Protein AF-0000000066044850 (afdb_homodimer)

Structure (mmCIF, N/CA/C/O backbone):
data_AF-0000000066044850-model_v1
#
loop_
_entity.id
_entity.type
_entity.pdbx_description
1 polymer 'Nucleoside triphosphate pyrophosphatase'
#
loop_
_atom_site.group_PDB
_atom_site.id
_atom_site.type_symbol
_atom_site.label_atom_id
_atom_site.label_alt_id
_atom_site.label_comp_id
_atom_site.label_asym_id
_atom_site.label_entity_id
_atom_site.label_seq_id
_atom_site.pdbx_PDB_ins_code
_atom_site.Cartn_x
_atom_site.Cartn_y
_atom_site.Cartn_z
_atom_site.occupancy
_atom_site.B_iso_or_equiv
_atom_site.auth_seq_id
_atom_site.auth_comp_id
_atom_site.auth_asym_id
_atom_site.auth_atom_id
_atom_site.pdbx_PDB_model_num
ATOM 1 N N . MET A 1 1 ? -16.734 19.969 0.123 1 90.81 1 MET A N 1
ATOM 2 C CA . MET A 1 1 ? -15.711 20.578 0.986 1 90.81 1 MET A CA 1
ATOM 3 C C . MET A 1 1 ? -14.336 20.531 0.325 1 90.81 1 MET A C 1
ATOM 5 O O . MET A 1 1 ? -13.961 19.5 -0.255 1 90.81 1 MET A O 1
ATOM 9 N N . ARG A 1 2 ? -13.617 21.656 0.445 1 95.06 2 ARG A N 1
ATOM 10 C CA . ARG A 1 2 ? -12.312 21.719 -0.207 1 95.06 2 ARG A CA 1
ATOM 11 C C . ARG A 1 2 ? -11.195 21.375 0.772 1 95.06 2 ARG A C 1
ATOM 13 O O . ARG A 1 2 ? -11.234 21.781 1.934 1 95.06 2 ARG A O 1
ATOM 20 N N . LEU A 1 3 ? -10.273 20.641 0.261 1 97.69 3 LEU A N 1
ATOM 21 C CA . LEU A 1 3 ? -9.039 20.375 0.99 1 97.69 3 LEU A CA 1
ATOM 22 C C . LEU A 1 3 ? -7.863 21.109 0.348 1 97.69 3 LEU A C 1
ATOM 24 O O . LEU A 1 3 ? -7.613 20.953 -0.851 1 97.69 3 LEU A O 1
ATOM 28 N N . TYR A 1 4 ? -7.246 21.984 1.116 1 97.25 4 TYR A N 1
ATOM 29 C CA . TYR A 1 4 ? -6.016 22.641 0.696 1 97.25 4 TYR A CA 1
ATOM 30 C C . TYR A 1 4 ? -4.789 21.875 1.174 1 97.25 4 TYR A C 1
ATOM 32 O O . TYR A 1 4 ? -4.605 21.672 2.377 1 97.25 4 TYR A O 1
ATOM 40 N N . LEU A 1 5 ? -3.986 21.391 0.281 1 97.75 5 LEU A N 1
ATOM 41 C CA . LEU A 1 5 ? -2.785 20.625 0.577 1 97.75 5 LEU A CA 1
ATOM 42 C C . LEU A 1 5 ? -1.557 21.531 0.625 1 97.75 5 LEU A C 1
ATOM 44 O O . LEU A 1 5 ? -1.085 22 -0.412 1 97.75 5 LEU A O 1
ATOM 48 N N . ALA A 1 6 ? -1.061 21.734 1.809 1 96.5 6 ALA A N 1
ATOM 49 C CA . ALA A 1 6 ? 0.135 22.562 2.006 1 96.5 6 ALA A CA 1
ATOM 50 C C . ALA A 1 6 ? 1.401 21.75 1.749 1 96.5 6 ALA A C 1
ATOM 52 O O . ALA A 1 6 ? 2.248 21.609 2.635 1 96.5 6 ALA A O 1
ATOM 53 N N . SER A 1 7 ? 1.557 21.141 0.636 1 91.69 7 SER A N 1
ATOM 54 C CA . SER A 1 7 ? 2.646 20.266 0.236 1 91.69 7 SER A CA 1
ATOM 55 C C . SER A 1 7 ? 2.822 20.25 -1.278 1 91.69 7 SER A C 1
ATOM 57 O O . SER A 1 7 ? 1.852 20.406 -2.023 1 91.69 7 SER A O 1
ATOM 59 N N . THR A 1 8 ? 4.027 20.109 -1.666 1 87.06 8 THR A N 1
ATOM 60 C CA . THR A 1 8 ? 4.293 19.906 -3.086 1 87.06 8 THR A CA 1
ATOM 61 C C . THR A 1 8 ? 4.711 18.453 -3.355 1 87.06 8 THR A C 1
ATOM 63 O O . THR A 1 8 ? 5.188 18.141 -4.445 1 87.06 8 THR A O 1
ATOM 66 N N . SER A 1 9 ? 4.602 17.609 -2.346 1 90.19 9 SER A N 1
ATOM 67 C CA . SER A 1 9 ? 4.977 16.203 -2.49 1 90.19 9 SER A CA 1
ATOM 68 C C . SER A 1 9 ? 4.086 15.492 -3.508 1 90.19 9 SER A C 1
ATOM 70 O O . SER A 1 9 ? 2.869 15.414 -3.326 1 90.19 9 SER A O 1
ATOM 72 N N . PRO A 1 10 ? 4.691 14.969 -4.551 1 92.62 10 PRO A N 1
ATOM 73 C CA . PRO A 1 10 ? 3.887 14.219 -5.516 1 92.62 10 PRO A CA 1
ATOM 74 C C . PRO A 1 10 ? 3.236 12.977 -4.906 1 92.62 10 PRO A C 1
ATOM 76 O O . PRO A 1 10 ? 2.105 12.633 -5.258 1 92.62 10 PRO A O 1
ATOM 79 N N . ALA A 1 11 ? 3.904 12.336 -4.008 1 92.94 11 ALA A N 1
ATOM 80 C CA . ALA A 1 11 ? 3.379 11.133 -3.363 1 92.94 11 ALA A CA 1
ATOM 81 C C . ALA A 1 11 ? 2.143 11.453 -2.529 1 92.94 11 ALA A C 1
ATOM 83 O O . ALA A 1 11 ? 1.146 10.727 -2.58 1 92.94 11 ALA A O 1
ATOM 84 N N . ARG A 1 12 ? 2.178 12.531 -1.804 1 95.44 12 ARG A N 1
ATOM 85 C CA . ARG A 1 12 ? 1.047 12.938 -0.977 1 95.44 12 ARG A CA 1
ATOM 86 C C . ARG A 1 12 ? -0.159 13.305 -1.837 1 95.44 12 ARG A C 1
ATOM 88 O O . ARG A 1 12 ? -1.289 12.922 -1.524 1 95.44 12 ARG A O 1
ATOM 95 N N . LEU A 1 13 ? 0.132 13.969 -2.889 1 96.5 13 LEU A N 1
ATOM 96 C CA . LEU A 1 13 ? -0.923 14.336 -3.826 1 96.5 13 LEU A CA 1
ATOM 97 C C . LEU A 1 13 ? -1.552 13.094 -4.453 1 96.5 13 LEU A C 1
ATOM 99 O O . LEU A 1 13 ? -2.777 12.977 -4.508 1 96.5 13 LEU A O 1
ATOM 103 N N . ALA A 1 14 ? -0.739 12.164 -4.875 1 95.44 14 ALA A N 1
ATOM 104 C CA . ALA A 1 14 ? -1.219 10.938 -5.508 1 95.44 14 ALA A CA 1
ATOM 105 C C . ALA A 1 14 ? -2.086 10.125 -4.551 1 95.44 14 ALA A C 1
ATOM 107 O O . ALA A 1 14 ? -3.104 9.555 -4.957 1 95.44 14 ALA A O 1
ATOM 108 N N . LEU A 1 15 ? -1.729 10.086 -3.316 1 96.5 15 LEU A N 1
ATOM 109 C CA . LEU A 1 15 ? -2.494 9.359 -2.309 1 96.5 15 LEU A CA 1
ATOM 110 C C . LEU A 1 15 ? -3.883 9.969 -2.137 1 96.5 15 LEU A C 1
ATOM 112 O O . LEU A 1 15 ? -4.879 9.25 -2.092 1 96.5 15 LEU A O 1
ATOM 116 N N . LEU A 1 16 ? -3.902 11.312 -2.008 1 98.06 16 LEU A N 1
ATOM 117 C CA . LEU A 1 16 ? -5.188 11.984 -1.843 1 98.06 16 LEU A CA 1
ATOM 118 C C . LEU A 1 16 ? -6.086 11.75 -3.051 1 98.06 16 LEU A C 1
ATOM 120 O O . LEU A 1 16 ? -7.27 11.445 -2.898 1 98.06 16 LEU A O 1
ATOM 124 N N . ARG A 1 17 ? -5.48 11.805 -4.199 1 97.44 17 ARG A N 1
ATOM 125 C CA . ARG A 1 17 ? -6.254 11.586 -5.418 1 97.44 17 ARG A CA 1
ATOM 126 C C . ARG A 1 17 ? -6.777 10.156 -5.484 1 97.44 17 ARG A C 1
ATOM 128 O O . ARG A 1 17 ? -7.941 9.93 -5.82 1 97.44 17 ARG A O 1
ATOM 135 N N . ALA A 1 18 ? -5.949 9.219 -5.148 1 95.94 18 ALA A N 1
ATOM 136 C CA . ALA A 1 18 ? -6.367 7.82 -5.129 1 95.94 18 ALA A CA 1
ATOM 137 C C . ALA A 1 18 ? -7.504 7.602 -4.133 1 95.94 18 ALA A C 1
ATOM 139 O O . ALA A 1 18 ? -8.383 6.762 -4.352 1 95.94 18 ALA A O 1
ATOM 140 N N . ALA A 1 19 ? -7.512 8.445 -3.119 1 97.5 19 ALA A N 1
ATOM 141 C CA . ALA A 1 19 ? -8.523 8.32 -2.074 1 97.5 19 ALA A CA 1
ATOM 142 C C . ALA A 1 19 ? -9.773 9.125 -2.428 1 97.5 19 ALA A C 1
ATOM 144 O O . ALA A 1 19 ? -10.68 9.273 -1.603 1 97.5 19 ALA A O 1
ATOM 145 N N . GLY A 1 20 ? -9.82 9.719 -3.65 1 97.62 20 GLY A N 1
ATOM 146 C CA . GLY A 1 20 ? -11.031 10.359 -4.137 1 97.62 20 GLY A CA 1
ATOM 147 C C . GLY A 1 20 ? -11.047 11.859 -3.916 1 97.62 20 GLY A C 1
ATOM 148 O O . GLY A 1 20 ? -12.094 12.5 -4.059 1 97.62 20 GLY A O 1
ATOM 149 N N . ILE A 1 21 ? -9.898 12.414 -3.566 1 98.25 21 ILE A N 1
ATOM 150 C CA . ILE A 1 21 ? -9.844 13.828 -3.217 1 98.25 21 ILE A CA 1
ATOM 151 C C . ILE A 1 21 ? -8.93 14.57 -4.195 1 98.25 21 ILE A C 1
ATOM 153 O O . ILE A 1 21 ? -7.777 14.188 -4.391 1 98.25 21 ILE A O 1
ATOM 157 N N . GLU A 1 22 ? -9.422 15.5 -4.859 1 98.12 22 GLU A N 1
ATOM 158 C CA . GLU A 1 22 ? -8.609 16.469 -5.578 1 98.12 22 GLU A CA 1
ATOM 159 C C . GLU A 1 22 ? -8.367 17.719 -4.734 1 98.12 22 GLU A C 1
ATOM 161 O O . GLU A 1 22 ? -9.234 18.594 -4.637 1 98.12 22 GLU A O 1
ATOM 166 N N . PRO A 1 23 ? -7.199 17.844 -4.18 1 97.75 23 PRO A N 1
ATOM 167 C CA . PRO A 1 23 ? -6.949 19 -3.322 1 97.75 23 PRO A CA 1
ATOM 168 C C . PRO A 1 23 ? -6.52 20.234 -4.109 1 97.75 23 PRO A C 1
ATOM 170 O O . PRO A 1 23 ? -6.203 20.141 -5.297 1 97.75 23 PRO A O 1
ATOM 173 N N . VAL A 1 24 ? -6.676 21.359 -3.504 1 96.12 24 VAL A N 1
ATOM 174 C CA . VAL A 1 24 ? -6.004 22.562 -3.98 1 96.12 24 VAL A CA 1
ATOM 175 C C . VAL A 1 24 ? -4.578 22.609 -3.441 1 96.12 24 VAL A C 1
ATOM 177 O O . VAL A 1 24 ? -4.367 22.781 -2.238 1 96.12 24 VAL A O 1
ATOM 180 N N . VAL A 1 25 ? -3.625 22.422 -4.285 1 96.38 25 VAL A N 1
ATOM 181 C CA . VAL A 1 25 ? -2.225 22.391 -3.871 1 96.38 25 VAL A CA 1
ATOM 182 C C . VAL A 1 25 ? -1.714 23.812 -3.652 1 96.38 25 VAL A C 1
ATOM 184 O O . VAL A 1 25 ? -1.845 24.672 -4.531 1 96.38 25 VAL A O 1
ATOM 187 N N . VAL A 1 26 ? -1.195 24.047 -2.533 1 94.62 26 VAL A N 1
ATOM 188 C CA . VAL A 1 26 ? -0.622 25.344 -2.174 1 94.62 26 VAL A CA 1
ATOM 189 C C . VAL A 1 26 ? 0.773 25.141 -1.586 1 94.62 26 VAL A C 1
ATOM 191 O O . VAL A 1 26 ? 0.915 24.734 -0.431 1 94.62 26 VAL A O 1
ATOM 194 N N . PRO A 1 27 ? 1.794 25.422 -2.303 1 90.38 27 PRO A N 1
ATOM 195 C CA . PRO A 1 27 ? 3.143 25.234 -1.762 1 90.38 27 PRO A CA 1
ATOM 196 C C . PRO A 1 27 ? 3.379 26.031 -0.48 1 90.38 27 PRO A C 1
ATOM 198 O O . PRO A 1 27 ? 2.91 27.156 -0.357 1 90.38 27 PRO A O 1
ATOM 201 N N . SER A 1 28 ? 3.971 25.328 0.435 1 88.56 28 SER A N 1
ATOM 202 C CA . SER A 1 28 ? 4.359 25.984 1.682 1 88.56 28 SER A CA 1
ATOM 203 C C . SER A 1 28 ? 5.797 26.484 1.615 1 88.56 28 SER A C 1
ATOM 205 O O . SER A 1 28 ? 6.664 25.828 1.033 1 88.56 28 SER A O 1
ATOM 207 N N . GLN A 1 29 ? 6.039 27.703 2.107 1 87.88 29 GLN A N 1
ATOM 208 C CA . GLN A 1 29 ? 7.375 28.281 2.051 1 87.88 29 GLN A CA 1
ATOM 209 C C . GLN A 1 29 ? 8.062 28.234 3.414 1 87.88 29 GLN A C 1
ATOM 211 O O . GLN A 1 29 ? 8.664 29.219 3.85 1 87.88 29 GLN A O 1
ATOM 216 N N . VAL A 1 30 ? 7.953 27.125 4.008 1 94.25 30 VAL A N 1
ATOM 217 C CA . VAL A 1 30 ? 8.578 26.984 5.316 1 94.25 30 VAL A CA 1
ATOM 218 C C . VAL A 1 30 ? 10.062 26.656 5.141 1 94.25 30 VAL A C 1
ATOM 220 O O . VAL A 1 30 ? 10.438 25.844 4.301 1 94.25 30 VAL A O 1
ATOM 223 N N . ASP A 1 31 ? 10.969 27.406 5.812 1 96.75 31 ASP A N 1
ATOM 224 C CA . ASP A 1 31 ? 12.367 27.031 5.938 1 96.75 31 ASP A CA 1
ATOM 225 C C . ASP A 1 31 ? 12.547 25.891 6.941 1 96.75 31 ASP A C 1
ATOM 227 O O . ASP A 1 31 ? 12.781 26.141 8.125 1 96.75 31 ASP A O 1
ATOM 231 N N . GLU A 1 32 ? 12.508 24.656 6.43 1 95.06 32 GLU A N 1
ATOM 232 C CA . GLU A 1 32 ? 12.414 23.484 7.289 1 95.06 32 GLU A CA 1
ATOM 233 C C . GLU A 1 32 ? 13.656 23.344 8.164 1 95.06 32 GLU A C 1
ATOM 235 O O . GLU A 1 32 ? 13.555 23.172 9.375 1 95.06 32 GLU A O 1
ATOM 240 N N . PRO A 1 33 ? 14.867 23.516 7.629 1 95.31 33 PRO A N 1
ATOM 241 C CA . PRO A 1 33 ? 16.047 23.391 8.484 1 95.31 33 PRO A CA 1
ATOM 242 C C . PRO A 1 33 ? 16.078 24.438 9.602 1 95.31 33 PRO A C 1
ATOM 244 O O . PRO A 1 33 ? 16.406 24.109 10.742 1 95.31 33 PRO A O 1
ATOM 247 N N . ALA A 1 34 ? 15.719 25.609 9.25 1 97.44 34 ALA A N 1
ATOM 248 C CA . ALA A 1 34 ? 15.727 26.688 10.242 1 97.44 34 ALA A CA 1
ATOM 249 C C . ALA A 1 34 ? 14.688 26.438 11.328 1 97.44 34 ALA A C 1
ATOM 251 O O . ALA A 1 34 ? 14.945 26.688 12.508 1 97.44 34 ALA A O 1
ATOM 252 N N . ALA A 1 35 ? 13.539 26 10.93 1 97.62 35 ALA A N 1
ATOM 253 C CA . ALA A 1 35 ? 12.469 25.703 11.883 1 97.62 35 ALA A CA 1
ATOM 254 C C . ALA A 1 35 ? 12.891 24.625 12.867 1 97.62 35 ALA A C 1
ATOM 256 O O . ALA A 1 35 ? 12.68 24.75 14.078 1 97.62 35 ALA A O 1
ATOM 257 N N . VAL A 1 36 ? 13.5 23.594 12.406 1 97.38 36 VAL A N 1
ATOM 258 C CA . VAL A 1 36 ? 13.945 22.484 13.234 1 97.38 36 VAL A CA 1
ATOM 259 C C . VAL A 1 36 ? 15.055 22.953 14.18 1 97.38 36 VAL A C 1
ATOM 261 O O . VAL A 1 36 ? 15.031 22.656 15.375 1 97.38 36 VAL A O 1
ATOM 264 N N . ALA A 1 37 ? 15.953 23.719 13.664 1 97.75 37 ALA A N 1
ATOM 265 C CA . ALA A 1 37 ? 17.062 24.234 14.469 1 97.75 37 ALA A CA 1
ATOM 266 C C . ALA A 1 37 ? 16.547 25.094 15.617 1 97.75 37 ALA A C 1
ATOM 268 O O . ALA A 1 37 ? 17.031 24.984 16.75 1 97.75 37 ALA A O 1
ATOM 269 N N . ALA A 1 38 ? 15.633 25.906 15.281 1 98.06 38 ALA A N 1
ATOM 270 C CA . ALA A 1 38 ? 15.07 26.781 16.297 1 98.06 38 ALA A CA 1
ATOM 271 C C . ALA A 1 38 ? 14.391 25.984 17.406 1 98.06 38 ALA A C 1
ATOM 273 O O . ALA A 1 38 ? 14.562 26.281 18.578 1 98.06 38 ALA A O 1
ATOM 274 N N . ALA A 1 39 ? 13.594 25 17.031 1 97.88 39 ALA A N 1
ATOM 275 C CA . ALA A 1 39 ? 12.898 24.172 18 1 97.88 39 ALA A CA 1
ATOM 276 C C . ALA A 1 39 ? 13.891 23.406 18.875 1 97.88 39 ALA A C 1
ATOM 278 O O . ALA A 1 39 ? 13.703 23.297 20.078 1 97.88 39 ALA A O 1
ATOM 279 N N . GLU A 1 40 ? 14.883 22.859 18.25 1 97.38 40 GLU A N 1
ATOM 280 C CA . GLU A 1 40 ? 15.875 22.094 18.984 1 97.38 40 GLU A CA 1
ATOM 281 C C . GLU A 1 40 ? 16.672 22.984 19.922 1 97.38 40 GLU A C 1
ATOM 283 O O . GLU A 1 40 ? 17.078 22.547 21 1 97.38 40 GLU A O 1
ATOM 288 N N . ALA A 1 41 ? 16.969 24.25 19.562 1 97.88 41 ALA A N 1
ATOM 289 C CA . ALA A 1 41 ? 17.656 25.203 20.438 1 97.88 41 ALA A CA 1
ATOM 290 C C . ALA A 1 41 ? 16.859 25.469 21.703 1 97.88 41 ALA A C 1
ATOM 292 O O . ALA A 1 41 ? 17.422 25.656 22.781 1 97.88 41 ALA A O 1
ATOM 293 N N . GLU A 1 42 ? 15.633 25.469 21.5 1 97.38 42 GLU A N 1
ATOM 294 C CA . GLU A 1 42 ? 14.75 25.828 22.594 1 97.38 42 GLU A CA 1
ATOM 295 C C . GLU A 1 42 ? 14.43 24.625 23.469 1 97.38 42 GLU A C 1
ATOM 297 O O . GLU A 1 42 ? 14.359 24.734 24.703 1 97.38 42 GLU A O 1
ATOM 302 N N . HIS A 1 43 ? 14.188 23.469 22.938 1 96.75 43 HIS A N 1
ATOM 303 C CA . HIS A 1 43 ? 13.602 22.344 23.672 1 96.75 43 HIS A CA 1
ATOM 304 C C . HIS A 1 43 ? 14.547 21.141 23.688 1 96.75 43 HIS A C 1
ATOM 306 O O . HIS A 1 43 ? 14.25 20.125 24.328 1 96.75 43 HIS A O 1
ATOM 312 N N . GLY A 1 44 ? 15.75 21.203 23 1 96.44 44 GLY A N 1
ATOM 313 C CA . GLY A 1 44 ? 16.625 20.062 22.859 1 96.44 44 GLY A CA 1
ATOM 314 C C . GLY A 1 44 ? 16.359 19.25 21.609 1 96.44 44 GLY A C 1
ATOM 315 O O . GLY A 1 44 ? 15.516 19.625 20.781 1 96.44 44 GLY A O 1
ATOM 316 N N . PRO A 1 45 ? 17.078 18.203 21.438 1 95.12 45 PRO A N 1
ATOM 317 C CA . PRO A 1 45 ? 16.906 17.375 20.234 1 95.12 45 PRO A CA 1
ATOM 318 C C . PRO A 1 45 ? 15.469 16.875 20.078 1 95.12 45 PRO A C 1
ATOM 320 O O . PRO A 1 45 ? 14.844 16.453 21.047 1 95.12 45 PRO A O 1
ATOM 323 N N . LEU A 1 46 ? 15.047 16.906 18.844 1 95.75 46 LEU A N 1
ATOM 324 C CA . LEU A 1 46 ? 13.688 16.453 18.531 1 95.75 46 LEU A CA 1
ATOM 325 C C . LEU A 1 46 ? 13.68 14.969 18.188 1 95.75 46 LEU A C 1
ATOM 327 O O . LEU A 1 46 ? 14.562 14.484 17.469 1 95.75 46 LEU A O 1
ATOM 331 N N . SER A 1 47 ? 12.688 14.203 18.766 1 96.31 47 SER A N 1
ATOM 332 C CA . SER A 1 47 ? 12.398 12.875 18.219 1 96.31 47 SER A CA 1
ATOM 333 C C . SER A 1 47 ? 11.875 12.961 16.797 1 96.31 47 SER A C 1
ATOM 335 O O . SER A 1 47 ? 11.406 14.016 16.359 1 96.31 47 SER A O 1
ATOM 337 N N . PRO A 1 48 ? 11.992 11.898 16.062 1 96.12 48 PRO A N 1
ATOM 338 C CA . PRO A 1 48 ? 11.422 11.898 14.711 1 96.12 48 PRO A CA 1
ATOM 339 C C . PRO A 1 48 ? 9.953 12.32 14.688 1 96.12 48 PRO A C 1
ATOM 341 O O . PRO A 1 48 ? 9.547 13.125 13.844 1 96.12 48 PRO A O 1
ATOM 344 N N . ASP A 1 49 ? 9.195 11.852 15.609 1 97.19 49 ASP A N 1
ATOM 345 C CA . ASP A 1 49 ? 7.777 12.18 15.688 1 97.19 49 ASP A CA 1
ATOM 346 C C . ASP A 1 49 ? 7.562 13.672 15.914 1 97.19 49 ASP A C 1
ATOM 348 O O . ASP A 1 49 ? 6.738 14.297 15.242 1 97.19 49 ASP A O 1
ATOM 352 N N . ALA A 1 50 ? 8.312 14.203 16.828 1 97.56 50 ALA A N 1
ATOM 353 C CA . ALA A 1 50 ? 8.18 15.625 17.141 1 97.56 50 ALA A CA 1
ATOM 354 C C . ALA A 1 50 ? 8.578 16.484 15.945 1 97.56 50 ALA A C 1
ATOM 356 O O . ALA A 1 50 ? 7.945 17.516 15.68 1 97.56 50 ALA A O 1
ATOM 357 N N . MET A 1 51 ? 9.586 16.078 15.281 1 97.19 51 MET A N 1
ATOM 358 C CA . MET A 1 51 ? 10.086 16.828 14.141 1 97.19 51 MET A CA 1
ATOM 359 C C . MET A 1 51 ? 9.055 16.875 13.016 1 97.19 51 MET A C 1
ATOM 361 O O . MET A 1 51 ? 8.719 17.953 12.523 1 97.19 51 MET A O 1
ATOM 365 N N . VAL A 1 52 ? 8.547 15.688 12.648 1 96.94 52 VAL A N 1
ATOM 366 C CA . VAL A 1 52 ? 7.613 15.664 11.523 1 96.94 52 VAL A CA 1
ATOM 367 C C . VAL A 1 52 ? 6.316 16.375 11.914 1 96.94 52 VAL A C 1
ATOM 369 O O . VAL A 1 52 ? 5.676 17 11.07 1 96.94 52 VAL A O 1
ATOM 372 N N . GLN A 1 53 ? 5.91 16.297 13.164 1 98.31 53 GLN A N 1
ATOM 373 C CA . GLN A 1 53 ? 4.711 16.984 13.617 1 98.31 53 GLN A CA 1
ATOM 374 C C . GLN A 1 53 ? 4.898 18.5 13.578 1 98.31 53 GLN A C 1
ATOM 376 O O . GLN A 1 53 ? 3.996 19.234 13.164 1 98.31 53 GLN A O 1
ATOM 381 N N . LEU A 1 54 ? 6.059 18.938 14.016 1 98.38 54 LEU A N 1
ATOM 382 C CA . LEU A 1 54 ? 6.383 20.359 13.961 1 98.38 54 LEU A CA 1
ATOM 383 C C . LEU A 1 54 ? 6.301 20.875 12.531 1 98.38 54 LEU A C 1
ATOM 385 O O . LEU A 1 54 ? 5.637 21.875 12.266 1 98.38 54 LEU A O 1
ATOM 389 N N . LEU A 1 55 ? 6.93 20.172 11.68 1 97.62 55 LEU A N 1
ATOM 390 C CA . LEU A 1 55 ? 7 20.625 10.289 1 97.62 55 LEU A CA 1
ATOM 391 C C . LEU A 1 55 ? 5.625 20.578 9.625 1 97.62 55 LEU A C 1
ATOM 393 O O . LEU A 1 55 ? 5.266 21.469 8.859 1 97.62 55 LEU A O 1
ATOM 397 N N . ALA A 1 56 ? 4.84 19.531 9.891 1 97.94 56 ALA A N 1
ATOM 398 C CA . ALA A 1 56 ? 3.475 19.453 9.383 1 97.94 56 ALA A CA 1
ATOM 399 C C . ALA A 1 56 ? 2.66 20.672 9.812 1 97.94 56 ALA A C 1
ATOM 401 O O . ALA A 1 56 ? 1.963 21.281 9 1 97.94 56 ALA A O 1
ATOM 402 N N . ARG A 1 57 ? 2.773 21.031 11.07 1 98.38 57 ARG A N 1
ATOM 403 C CA . ARG A 1 57 ? 2.047 22.172 11.617 1 98.38 57 ARG A CA 1
ATOM 404 C C . ARG A 1 57 ? 2.479 23.469 10.945 1 98.38 57 ARG A C 1
ATOM 406 O O . ARG A 1 57 ? 1.637 24.25 10.492 1 98.38 57 ARG A O 1
ATOM 413 N N . LEU A 1 58 ? 3.777 23.656 10.844 1 97.94 58 LEU A N 1
ATOM 414 C CA . LEU A 1 58 ? 4.301 24.891 10.281 1 97.94 58 LEU A CA 1
ATOM 415 C C . LEU A 1 58 ? 3.906 25.031 8.82 1 97.94 58 LEU A C 1
ATOM 417 O O . LEU A 1 58 ? 3.555 26.125 8.375 1 97.94 58 LEU A O 1
ATOM 421 N N . LYS A 1 59 ? 3.922 23.953 8.117 1 97.38 59 LYS A N 1
ATOM 422 C CA . LYS A 1 59 ? 3.533 23.984 6.707 1 97.38 59 LYS A CA 1
ATOM 423 C C . LYS A 1 59 ? 2.059 24.344 6.555 1 97.38 59 LYS A C 1
ATOM 425 O O . LYS A 1 59 ? 1.699 25.156 5.703 1 97.38 59 LYS A O 1
ATOM 430 N N . ALA A 1 60 ? 1.181 23.781 7.293 1 97.25 60 ALA A N 1
ATOM 431 C CA . ALA A 1 60 ? -0.243 24.109 7.254 1 97.25 60 ALA A CA 1
ATOM 432 C C . ALA A 1 60 ? -0.487 25.562 7.633 1 97.25 60 ALA A C 1
ATOM 434 O O . ALA A 1 60 ? -1.246 26.266 6.965 1 97.25 60 ALA A O 1
ATOM 435 N N . GLU A 1 61 ? 0.179 26.016 8.664 1 96.19 61 GLU A N 1
ATOM 436 C CA . GLU A 1 61 ? -0.022 27.359 9.188 1 96.19 61 GLU A CA 1
ATOM 437 C C . GLU A 1 61 ? 0.491 28.406 8.211 1 96.19 61 GLU A C 1
ATOM 439 O O . GLU A 1 61 ? -0.004 29.547 8.188 1 96.19 61 GLU A O 1
ATOM 444 N N . ALA A 1 62 ? 1.468 28 7.418 1 94.5 62 ALA A N 1
ATOM 445 C CA . ALA A 1 62 ? 2.027 28.922 6.438 1 94.5 62 ALA A CA 1
ATOM 446 C C . ALA A 1 62 ? 1.019 29.234 5.336 1 94.5 62 ALA A C 1
ATOM 448 O O . ALA A 1 62 ? 1.132 30.266 4.652 1 94.5 62 ALA A O 1
ATOM 449 N N . VAL A 1 63 ? 0.094 28.359 5.082 1 92.38 63 VAL A N 1
ATOM 450 C CA . VAL A 1 63 ? -0.852 28.516 3.98 1 92.38 63 VAL A CA 1
ATOM 451 C C . VAL A 1 63 ? -2.207 28.953 4.523 1 92.38 63 VAL A C 1
ATOM 453 O O . VAL A 1 63 ? -3.09 29.359 3.756 1 92.38 63 VAL A O 1
ATOM 456 N N . ARG A 1 64 ? -2.219 29.031 5.871 1 83.94 64 ARG A N 1
ATOM 457 C CA . ARG A 1 64 ? -3.506 29.344 6.48 1 83.94 64 ARG A CA 1
ATOM 458 C C . ARG A 1 64 ? -3.887 30.812 6.242 1 83.94 64 ARG A C 1
ATOM 460 O O . ARG A 1 64 ? -3.016 31.656 6.051 1 83.94 64 ARG A O 1
ATOM 467 N N . GLY A 1 65 ? -5.148 31.203 5.902 1 84.5 65 GLY A N 1
ATOM 468 C CA . GLY A 1 65 ? -5.633 32.562 5.793 1 84.5 65 GLY A CA 1
ATOM 469 C C . GLY A 1 65 ? -6.227 32.875 4.434 1 84.5 65 GLY A C 1
ATOM 470 O O . GLY A 1 65 ? -7.449 32.875 4.266 1 84.5 65 GLY A O 1
ATOM 471 N N . ALA A 1 66 ? -5.246 33.188 3.441 1 78.62 66 ALA A N 1
ATOM 472 C CA . ALA A 1 66 ? -5.805 33.562 2.146 1 78.62 66 ALA A CA 1
ATOM 473 C C . ALA A 1 66 ? -4.941 33.062 1.001 1 78.62 66 ALA A C 1
ATOM 475 O O . ALA A 1 66 ? -3.742 32.812 1.175 1 78.62 66 ALA A O 1
ATOM 476 N N . LEU A 1 67 ? -5.613 32.688 -0.039 1 82.31 67 LEU A N 1
ATOM 477 C CA . LEU A 1 67 ? -5.004 32.344 -1.317 1 82.31 67 LEU A CA 1
ATOM 478 C C . LEU A 1 67 ? -5.461 33.312 -2.414 1 82.31 67 LEU A C 1
ATOM 480 O O . LEU A 1 67 ? -6.66 33.438 -2.66 1 82.31 67 LEU A O 1
ATOM 484 N N . ASP A 1 68 ? -4.469 34.031 -3.006 1 83.19 68 ASP A N 1
ATOM 485 C CA . ASP A 1 68 ? -4.742 35 -4.062 1 83.19 68 ASP A CA 1
ATOM 486 C C . ASP A 1 68 ? -5.734 36.062 -3.59 1 83.19 68 ASP A C 1
ATOM 488 O O . ASP A 1 68 ? -6.691 36.375 -4.297 1 83.19 68 ASP A O 1
ATOM 492 N N . GLY A 1 69 ? -5.688 36.438 -2.389 1 83.94 69 GLY A N 1
ATOM 493 C CA . GLY A 1 69 ? -6.477 37.531 -1.854 1 83.94 69 GLY A CA 1
ATOM 494 C C . GLY A 1 69 ? -7.832 37.094 -1.328 1 83.94 69 GLY A C 1
ATOM 495 O O . GLY A 1 69 ? -8.586 37.906 -0.796 1 83.94 69 GLY A O 1
ATOM 496 N N . GLU A 1 70 ? -8.164 35.875 -1.509 1 88.56 70 GLU A N 1
ATOM 497 C CA . GLU A 1 70 ? -9.438 35.375 -1.023 1 88.56 70 GLU A CA 1
ATOM 498 C C . GLU A 1 70 ? -9.234 34.438 0.165 1 88.56 70 GLU A C 1
ATOM 500 O O . GLU A 1 70 ? -8.281 33.656 0.187 1 88.56 70 GLU A O 1
ATOM 505 N N . PRO A 1 71 ? -10.164 34.625 1.093 1 90.31 71 PRO A N 1
ATOM 506 C CA . PRO A 1 71 ? -10.039 33.719 2.246 1 90.31 71 PRO A CA 1
ATOM 507 C C . PRO A 1 71 ? -10.156 32.25 1.864 1 90.31 71 PRO A C 1
ATOM 509 O O . PRO A 1 71 ? -10.953 31.891 0.992 1 90.31 71 PRO A O 1
ATOM 512 N N . ILE A 1 72 ? -9.297 31.438 2.537 1 93 72 ILE A N 1
ATOM 513 C CA . ILE A 1 72 ? -9.383 29.984 2.363 1 93 72 ILE A CA 1
ATOM 514 C C . ILE A 1 72 ? -10.664 29.469 3.018 1 93 72 ILE A C 1
ATOM 516 O O . ILE A 1 72 ? -10.969 29.812 4.164 1 93 72 ILE A O 1
ATOM 520 N N . ASP A 1 73 ? -11.484 28.75 2.268 1 95.38 73 ASP A N 1
ATOM 521 C CA . ASP A 1 73 ? -12.711 28.141 2.771 1 95.38 73 ASP A CA 1
ATOM 522 C C . ASP A 1 73 ? -12.68 26.625 2.619 1 95.38 73 ASP A C 1
ATOM 524 O O . ASP A 1 73 ? -12.992 26.094 1.548 1 95.38 73 ASP A O 1
ATOM 528 N N . GLY A 1 74 ? -12.383 25.953 3.703 1 96.75 74 GLY A N 1
ATOM 529 C CA . GLY A 1 74 ? -12.234 24.5 3.717 1 96.75 74 GLY A CA 1
ATOM 530 C C . GLY A 1 74 ? -11.234 24.016 4.75 1 96.75 74 GLY A C 1
ATOM 531 O O . GLY A 1 74 ? -11.094 24.625 5.812 1 96.75 74 GLY A O 1
ATOM 532 N N . LEU A 1 75 ? -10.641 22.859 4.543 1 98.06 75 LEU A N 1
ATOM 533 C CA . LEU A 1 75 ? -9.625 22.281 5.414 1 98.06 75 LEU A CA 1
ATOM 534 C C . LEU A 1 75 ? -8.227 22.5 4.848 1 98.06 75 LEU A C 1
ATOM 536 O O . LEU A 1 75 ? -8.016 22.375 3.637 1 98.06 75 LEU A O 1
ATOM 540 N N . VAL A 1 76 ? -7.293 22.875 5.66 1 97.62 76 VAL A N 1
ATOM 541 C CA . VAL A 1 76 ? -5.891 23.016 5.273 1 97.62 76 VAL A CA 1
ATOM 542 C C . VAL A 1 76 ? -5.074 21.875 5.891 1 97.62 76 VAL A C 1
ATOM 544 O O . VAL A 1 76 ? -5.055 21.719 7.113 1 97.62 76 VAL A O 1
ATOM 547 N N . PHE A 1 77 ? -4.406 21.172 5.051 1 98.31 77 PHE A N 1
ATOM 548 C CA . PHE A 1 77 ? -3.646 20.016 5.504 1 98.31 77 PHE A CA 1
ATOM 549 C C . PHE A 1 77 ? -2.154 20.219 5.273 1 98.31 77 PHE A C 1
ATOM 551 O O . PHE A 1 77 ? -1.73 20.547 4.16 1 98.31 77 PHE A O 1
ATOM 558 N N . GLY A 1 78 ? -1.401 20.078 6.32 1 98 78 GLY A N 1
ATOM 559 C CA . GLY A 1 78 ? 0.049 20 6.262 1 98 78 GLY A CA 1
ATOM 560 C C . GLY A 1 78 ? 0.581 18.641 6.684 1 98 78 GLY A C 1
ATOM 561 O O . GLY A 1 78 ? 0.153 18.078 7.699 1 98 78 GLY A O 1
ATOM 562 N N . GLY A 1 79 ? 1.485 18.109 5.895 1 97.12 79 GLY A N 1
ATOM 563 C CA . GLY A 1 79 ? 2.117 16.828 6.188 1 97.12 79 GLY A CA 1
ATOM 564 C C . GLY A 1 79 ? 3.629 16.859 6.055 1 97.12 79 GLY A C 1
ATOM 565 O O . GLY A 1 79 ? 4.172 17.672 5.301 1 97.12 79 GLY A O 1
ATOM 566 N N . ASP A 1 80 ? 4.258 16.047 6.789 1 96 80 ASP A N 1
ATOM 567 C CA . ASP A 1 80 ? 5.699 15.82 6.715 1 96 80 ASP A CA 1
ATOM 568 C C . ASP A 1 80 ? 6.055 14.391 7.102 1 96 80 ASP A C 1
ATOM 570 O O . ASP A 1 80 ? 5.355 13.766 7.898 1 96 80 ASP A O 1
ATOM 574 N N . SER A 1 81 ? 7.039 13.836 6.465 1 95.25 81 SER A N 1
ATOM 575 C CA . SER A 1 81 ? 7.441 12.461 6.742 1 95.25 81 SER A CA 1
ATOM 576 C C . SER A 1 81 ? 8.961 12.344 6.84 1 95.25 81 SER A C 1
ATOM 578 O O . SER A 1 81 ? 9.688 13.141 6.242 1 95.25 81 SER A O 1
ATOM 580 N N . ALA A 1 82 ? 9.375 11.391 7.641 1 94.75 82 ALA A N 1
ATOM 581 C CA . ALA A 1 82 ? 10.789 11.07 7.797 1 94.75 82 ALA A CA 1
ATOM 582 C C . ALA A 1 82 ? 10.992 9.57 8.008 1 94.75 82 ALA A C 1
ATOM 584 O O . ALA A 1 82 ? 10.203 8.93 8.703 1 94.75 82 ALA A O 1
ATOM 585 N N . PHE A 1 83 ? 12.055 9.047 7.438 1 96.88 83 PHE A N 1
ATOM 586 C CA . PHE A 1 83 ? 12.406 7.645 7.594 1 96.88 83 PHE A CA 1
ATOM 587 C C . PHE A 1 83 ? 13.602 7.484 8.523 1 96.88 83 PHE A C 1
ATOM 589 O O . PHE A 1 83 ? 14.625 8.156 8.352 1 96.88 83 PHE A O 1
ATOM 596 N N . ALA A 1 84 ? 13.359 6.609 9.508 1 96.56 84 ALA A N 1
ATOM 597 C CA . ALA A 1 84 ? 14.43 6.367 10.469 1 96.56 84 ALA A CA 1
ATOM 598 C C . ALA A 1 84 ? 14.805 4.891 10.508 1 96.56 84 ALA A C 1
ATOM 600 O O . ALA A 1 84 ? 13.938 4.02 10.5 1 96.56 84 ALA A O 1
ATOM 601 N N . ILE A 1 85 ? 16.062 4.641 10.539 1 93.88 85 ILE A N 1
ATOM 602 C CA . ILE A 1 85 ? 16.578 3.297 10.758 1 93.88 85 ILE A CA 1
ATOM 603 C C . ILE A 1 85 ? 17.797 3.359 11.68 1 93.88 85 ILE A C 1
ATOM 605 O O . ILE A 1 85 ? 18.656 4.223 11.523 1 93.88 85 ILE A O 1
ATOM 609 N N . ASP A 1 86 ? 17.812 2.521 12.711 1 90.06 86 ASP A N 1
ATOM 610 C CA . ASP A 1 86 ? 18.891 2.459 13.688 1 90.06 86 ASP A CA 1
ATOM 611 C C . ASP A 1 86 ? 19.156 3.834 14.297 1 90.06 86 ASP A C 1
ATOM 613 O O . ASP A 1 86 ? 20.312 4.258 14.398 1 90.06 86 ASP A O 1
ATOM 617 N N . GLY A 1 87 ? 18.156 4.578 14.484 1 86.69 87 GLY A N 1
ATOM 618 C CA . GLY A 1 87 ? 18.266 5.844 15.195 1 86.69 87 GLY A CA 1
ATOM 619 C C . GLY A 1 87 ? 18.641 7.004 14.297 1 86.69 87 GLY A C 1
ATOM 620 O O . GLY A 1 87 ? 18.719 8.148 14.75 1 86.69 87 GLY A O 1
ATOM 621 N N . ALA A 1 88 ? 18.859 6.727 13.062 1 90.5 88 ALA A N 1
ATOM 622 C CA . ALA A 1 88 ? 19.25 7.781 12.125 1 90.5 88 ALA A CA 1
ATOM 623 C C . ALA A 1 88 ? 18.125 8.094 11.148 1 90.5 88 ALA A C 1
ATOM 625 O O . ALA A 1 88 ? 17.438 7.184 10.672 1 90.5 88 ALA A O 1
ATOM 626 N N . LEU A 1 89 ? 17.984 9.414 10.883 1 92.19 89 LEU A N 1
ATOM 627 C CA . LEU A 1 89 ? 17.016 9.859 9.883 1 92.19 89 LEU A CA 1
ATOM 628 C C . LEU A 1 89 ? 17.641 9.891 8.492 1 92.19 89 LEU A C 1
ATOM 630 O O . LEU A 1 89 ? 18.781 10.312 8.328 1 92.19 89 LEU A O 1
ATOM 634 N N . HIS A 1 90 ? 16.891 9.438 7.566 1 91.12 90 HIS A N 1
ATOM 635 C CA . HIS A 1 90 ? 17.375 9.391 6.195 1 91.12 90 HIS A CA 1
ATOM 636 C C . HIS A 1 90 ? 16.422 10.109 5.246 1 91.12 90 HIS A C 1
ATOM 638 O O . HIS A 1 90 ? 15.273 9.695 5.082 1 91.12 90 HIS A O 1
ATOM 644 N N . GLY A 1 91 ? 16.906 11.188 4.68 1 89.12 91 GLY A N 1
ATOM 645 C CA . GLY A 1 91 ? 16.172 11.867 3.629 1 89.12 91 GLY A CA 1
ATOM 646 C C . GLY A 1 91 ? 16.422 11.289 2.252 1 89.12 91 GLY A C 1
ATOM 647 O O . GLY A 1 91 ? 16.578 10.07 2.105 1 89.12 91 GLY A O 1
ATOM 648 N N . LYS A 1 92 ? 16.328 12.055 1.308 1 91.19 92 LYS A N 1
ATOM 649 C CA . LYS A 1 92 ? 16.594 11.656 -0.071 1 91.19 92 LYS A CA 1
ATOM 650 C C . LYS A 1 92 ? 18.094 11.555 -0.338 1 91.19 92 LYS A C 1
ATOM 652 O O . LYS A 1 92 ? 18.844 12.461 0.021 1 91.19 92 LYS A O 1
ATOM 657 N N . PRO A 1 93 ? 18.516 10.5 -1.02 1 96.06 93 PRO A N 1
ATOM 658 C CA . PRO A 1 93 ? 19.953 10.367 -1.253 1 96.06 93 PRO A CA 1
ATOM 659 C C . PRO A 1 93 ? 20.484 11.375 -2.277 1 96.06 93 PRO A C 1
ATOM 661 O O . PRO A 1 93 ? 21.594 11.891 -2.127 1 96.06 93 PRO A O 1
ATOM 664 N N . HIS A 1 94 ? 19.766 11.602 -3.365 1 95.25 94 HIS A N 1
ATOM 665 C CA . HIS A 1 94 ? 20.078 12.5 -4.473 1 95.25 94 HIS A CA 1
ATOM 666 C C . HIS A 1 94 ? 21.25 11.992 -5.289 1 95.25 94 HIS A C 1
ATOM 668 O O . HIS A 1 94 ? 21.469 12.438 -6.418 1 95.25 94 HIS A O 1
ATOM 674 N N . ARG A 1 95 ? 22.125 11.109 -4.664 1 97.62 95 ARG A N 1
ATOM 675 C CA . ARG A 1 95 ? 23.297 10.578 -5.336 1 97.62 95 ARG A CA 1
ATOM 676 C C . ARG A 1 95 ? 23.328 9.055 -5.262 1 97.62 95 ARG A C 1
ATOM 678 O O . ARG A 1 95 ? 23 8.469 -4.227 1 97.62 95 ARG A O 1
ATOM 685 N N . PRO A 1 96 ? 23.75 8.398 -6.367 1 98 96 PRO A N 1
ATOM 686 C CA . PRO A 1 96 ? 23.781 6.934 -6.41 1 98 96 PRO A CA 1
ATOM 687 C C . PRO A 1 96 ? 24.641 6.328 -5.305 1 98 96 PRO A C 1
ATOM 689 O O . PRO A 1 96 ? 24.266 5.309 -4.719 1 98 96 PRO A O 1
ATOM 692 N N . GLU A 1 97 ? 25.75 6.934 -4.969 1 98.06 97 GLU A N 1
ATOM 693 C CA . GLU A 1 97 ? 26.672 6.383 -3.969 1 98.06 97 GLU A CA 1
ATOM 694 C C . GLU A 1 97 ? 26.031 6.391 -2.58 1 98.06 97 GLU A C 1
ATOM 696 O O . GLU A 1 97 ? 26.219 5.449 -1.806 1 98.06 97 GLU A O 1
ATOM 701 N N . ILE A 1 98 ? 25.328 7.422 -2.314 1 97.25 98 ILE A N 1
ATOM 702 C CA . ILE A 1 98 ? 24.641 7.52 -1.032 1 97.25 98 ILE A CA 1
ATOM 703 C C . ILE A 1 98 ? 23.516 6.488 -0.968 1 97.25 98 ILE A C 1
ATOM 705 O O . ILE A 1 98 ? 23.344 5.805 0.047 1 97.25 98 ILE A O 1
ATOM 709 N N . ALA A 1 99 ? 22.812 6.363 -2.064 1 97.94 99 ALA A N 1
ATOM 710 C CA . ALA A 1 99 ? 21.734 5.371 -2.141 1 97.94 99 ALA A CA 1
ATOM 711 C C . ALA A 1 99 ? 22.281 3.963 -1.915 1 97.94 99 ALA A C 1
ATOM 713 O O . ALA A 1 99 ? 21.672 3.156 -1.217 1 97.94 99 ALA A O 1
ATOM 714 N N . ARG A 1 100 ? 23.391 3.672 -2.521 1 98.31 100 ARG A N 1
ATOM 715 C CA . ARG A 1 100 ? 24.016 2.357 -2.387 1 98.31 100 ARG A CA 1
ATOM 716 C C . ARG A 1 100 ? 24.406 2.076 -0.938 1 98.31 100 ARG A C 1
ATOM 718 O O . ARG A 1 100 ? 24.141 0.989 -0.42 1 98.31 100 ARG A O 1
ATOM 725 N N . GLU A 1 101 ? 24.984 3.062 -0.351 1 96.69 101 GLU A N 1
ATOM 726 C CA . GLU A 1 101 ? 25.359 2.92 1.052 1 96.69 101 GLU A CA 1
ATOM 727 C C . GLU A 1 101 ? 24.141 2.689 1.932 1 96.69 101 GLU A C 1
ATOM 729 O O . GLU A 1 101 ? 24.156 1.829 2.814 1 96.69 101 GLU A O 1
ATOM 734 N N . ARG A 1 102 ? 23.156 3.389 1.684 1 96.38 102 ARG A N 1
ATOM 735 C CA . ARG A 1 102 ? 21.922 3.26 2.441 1 96.38 102 ARG A CA 1
ATOM 736 C C . ARG A 1 102 ? 21.328 1.866 2.283 1 96.38 102 ARG A C 1
ATOM 738 O O . ARG A 1 102 ? 20.953 1.229 3.27 1 96.38 102 ARG A O 1
ATOM 745 N N . TRP A 1 103 ? 21.219 1.42 1.101 1 97.56 103 TRP A N 1
ATOM 746 C CA . TRP A 1 103 ? 20.594 0.125 0.836 1 97.56 103 TRP A CA 1
ATOM 747 C C . TRP A 1 103 ? 21.438 -1.008 1.421 1 97.56 103 TRP A C 1
ATOM 749 O O . TRP A 1 103 ? 20.891 -1.996 1.918 1 97.56 103 TRP A O 1
ATOM 759 N N . ARG A 1 104 ? 22.703 -0.875 1.392 1 96.69 104 ARG A N 1
ATOM 760 C CA . ARG A 1 104 ? 23.547 -1.884 2.02 1 96.69 104 ARG A CA 1
ATOM 761 C C . ARG A 1 104 ? 23.344 -1.913 3.529 1 96.69 104 ARG A C 1
ATOM 763 O O . ARG A 1 104 ? 23.406 -2.977 4.152 1 96.69 104 ARG A O 1
ATOM 770 N N . ALA A 1 105 ? 23.031 -0.783 4.035 1 94.88 105 ALA A N 1
ATOM 771 C CA . ALA A 1 105 ? 22.812 -0.683 5.477 1 94.88 105 ALA A CA 1
ATOM 772 C C . ALA A 1 105 ? 21.422 -1.165 5.859 1 94.88 105 ALA A C 1
ATOM 774 O O . ALA A 1 105 ? 21.219 -1.697 6.953 1 94.88 105 ALA A O 1
ATOM 775 N N . GLN A 1 106 ? 20.5 -1.058 4.973 1 95.44 106 GLN A N 1
ATOM 776 C CA . GLN A 1 106 ? 19.125 -1.307 5.422 1 95.44 106 GLN A CA 1
ATOM 777 C C . GLN A 1 106 ? 18.641 -2.664 4.934 1 95.44 106 GLN A C 1
ATOM 779 O O . GLN A 1 106 ? 17.609 -3.162 5.41 1 95.44 106 GLN A O 1
ATOM 784 N N . ARG A 1 107 ? 19.344 -3.309 3.977 1 96.5 107 ARG A N 1
ATOM 785 C CA . ARG A 1 107 ? 18.875 -4.609 3.512 1 96.5 107 ARG A CA 1
ATOM 786 C C . ARG A 1 107 ? 18.75 -5.598 4.668 1 96.5 107 ARG A C 1
ATOM 788 O O . ARG A 1 107 ? 19.656 -5.684 5.512 1 96.5 107 ARG A O 1
ATOM 795 N N . GLY A 1 108 ? 17.625 -6.215 4.746 1 97.38 108 GLY A N 1
ATOM 796 C CA . GLY A 1 108 ? 17.391 -7.207 5.781 1 97.38 108 GLY A CA 1
ATOM 797 C C . GLY A 1 108 ? 17.047 -6.598 7.125 1 97.38 108 GLY A C 1
ATOM 798 O O . GLY A 1 108 ? 16.922 -7.312 8.125 1 97.38 108 GLY A O 1
ATOM 799 N N . ARG A 1 109 ? 16.859 -5.355 7.168 1 97.75 109 ARG A N 1
ATOM 800 C CA . ARG A 1 109 ? 16.594 -4.664 8.43 1 97.75 109 ARG A CA 1
ATOM 801 C C . ARG A 1 109 ? 15.227 -4.012 8.422 1 97.75 109 ARG A C 1
ATOM 803 O O . ARG A 1 109 ? 14.445 -4.195 7.477 1 97.75 109 ARG A O 1
ATOM 810 N N . THR A 1 110 ? 14.852 -3.494 9.523 1 98.5 110 THR A N 1
ATOM 811 C CA . THR A 1 110 ? 13.562 -2.822 9.68 1 98.5 110 THR A CA 1
ATOM 812 C C . THR A 1 110 ? 13.766 -1.354 10.047 1 98.5 110 THR A C 1
ATOM 814 O O . THR A 1 110 ? 14.57 -1.031 10.922 1 98.5 110 THR A O 1
ATOM 817 N N . GLY A 1 111 ? 13.195 -0.486 9.273 1 97.88 111 GLY A N 1
ATOM 818 C CA . GLY A 1 111 ? 13.125 0.932 9.594 1 97.88 111 GLY A CA 1
ATOM 819 C C . GLY A 1 111 ? 11.711 1.409 9.883 1 97.88 111 GLY A C 1
ATOM 820 O O . GLY A 1 111 ? 10.773 0.615 9.875 1 97.88 111 GLY A O 1
ATOM 821 N N . ARG A 1 112 ? 11.617 2.684 10.211 1 97.94 112 ARG A N 1
ATOM 822 C CA . ARG A 1 112 ? 10.32 3.256 10.555 1 97.94 112 ARG A CA 1
ATOM 823 C C . ARG A 1 112 ? 10.078 4.562 9.805 1 97.94 112 ARG A C 1
ATOM 825 O O . ARG A 1 112 ? 10.961 5.422 9.75 1 97.94 112 ARG A O 1
ATOM 832 N N . LEU A 1 113 ? 8.969 4.648 9.164 1 98 113 LEU A N 1
ATOM 833 C CA . LEU A 1 113 ? 8.516 5.902 8.57 1 98 113 LEU A CA 1
ATOM 834 C C . LEU A 1 113 ? 7.613 6.668 9.531 1 98 113 LEU A C 1
ATOM 836 O O . LEU A 1 113 ? 6.609 6.129 10 1 98 113 LEU A O 1
ATOM 840 N N . HIS A 1 114 ? 7.984 7.875 9.844 1 97.44 114 HIS A N 1
ATOM 841 C CA . HIS A 1 114 ? 7.199 8.781 10.68 1 97.44 114 HIS A CA 1
ATOM 842 C C . HIS A 1 114 ? 6.516 9.852 9.836 1 97.44 114 HIS A C 1
ATOM 844 O O . HIS A 1 114 ? 7.152 10.484 8.984 1 97.44 114 HIS A O 1
ATOM 850 N N . SER A 1 115 ? 5.281 9.984 10.039 1 97.56 115 SER A N 1
ATOM 851 C CA . SER A 1 115 ? 4.52 10.984 9.297 1 97.56 115 SER A CA 1
ATOM 852 C C . SER A 1 115 ? 3.721 11.883 10.234 1 97.56 115 SER A C 1
ATOM 854 O O . SER A 1 115 ? 2.975 11.391 11.078 1 97.56 115 SER A O 1
ATOM 856 N N . GLY A 1 116 ? 3.955 13.156 10.109 1 98.12 116 GLY A N 1
ATOM 857 C CA . GLY A 1 116 ? 3.158 14.133 10.828 1 98.12 116 GLY A CA 1
ATOM 858 C C . GLY A 1 116 ? 1.982 14.656 10.031 1 98.12 116 GLY A C 1
ATOM 859 O O . GLY A 1 116 ? 2.07 14.797 8.805 1 98.12 116 GLY A O 1
ATOM 860 N N . HIS A 1 117 ? 0.881 14.906 10.703 1 98.81 117 HIS A N 1
ATOM 861 C CA . HIS A 1 117 ? -0.351 15.414 10.109 1 98.81 117 HIS A CA 1
ATOM 862 C C . HIS A 1 117 ? -0.894 16.609 10.898 1 98.81 117 HIS A C 1
ATOM 864 O O . HIS A 1 117 ? -0.995 16.547 12.125 1 98.81 117 HIS A O 1
ATOM 870 N N . TRP A 1 118 ? -1.171 17.641 10.195 1 98.69 118 TRP A N 1
ATOM 871 C CA . TRP A 1 118 ? -1.808 18.797 10.805 1 98.69 118 TRP A CA 1
ATOM 872 C C . TRP A 1 118 ? -2.953 19.312 9.938 1 98.69 118 TRP A C 1
ATOM 874 O O . TRP A 1 118 ? -2.77 19.578 8.75 1 98.69 118 TRP A O 1
ATOM 884 N N . LEU A 1 119 ? -4.109 19.391 10.508 1 98.69 119 LEU A N 1
ATOM 885 C CA . LEU A 1 119 ? -5.328 19.781 9.812 1 98.69 119 LEU A CA 1
ATOM 886 C C . LEU A 1 119 ? -5.969 21 10.461 1 98.69 119 LEU A C 1
ATOM 888 O O . LEU A 1 119 ? -6.227 21 11.672 1 98.69 119 LEU A O 1
ATOM 892 N N . ILE A 1 120 ? -6.184 22.016 9.695 1 98.19 120 ILE A N 1
ATOM 893 C CA . ILE A 1 120 ? -6.809 23.25 10.18 1 98.19 120 ILE A CA 1
ATOM 894 C C . ILE A 1 120 ? -8.195 23.391 9.562 1 98.19 120 ILE A C 1
ATOM 896 O O . ILE A 1 120 ? -8.352 23.312 8.344 1 98.19 120 ILE A O 1
ATOM 900 N N . ASP A 1 121 ? -9.164 23.562 10.43 1 97.94 121 ASP A N 1
ATOM 901 C CA . ASP A 1 121 ? -10.531 23.859 10 1 97.94 121 ASP A CA 1
ATOM 902 C C . ASP A 1 121 ? -10.711 25.344 9.695 1 97.94 121 ASP A C 1
ATOM 904 O O . ASP A 1 121 ? -10.805 26.156 10.609 1 97.94 121 ASP A O 1
ATOM 908 N N . HIS A 1 122 ? -10.742 25.672 8.422 1 95.69 122 HIS A N 1
ATOM 909 C CA . HIS A 1 122 ? -10.898 27.062 7.973 1 95.69 122 HIS A CA 1
ATOM 910 C C . HIS A 1 122 ? -12.227 27.25 7.254 1 95.69 122 HIS A C 1
ATOM 912 O O . HIS A 1 122 ? -12.32 28.047 6.312 1 95.69 122 HIS A O 1
ATOM 918 N N . ARG A 1 123 ? -13.227 26.422 7.52 1 94.56 123 ARG A N 1
ATOM 919 C CA . ARG A 1 123 ? -14.555 26.547 6.926 1 94.56 123 ARG A CA 1
ATOM 920 C C . ARG A 1 123 ? -15.18 27.891 7.262 1 94.56 123 ARG A C 1
ATOM 922 O O . ARG A 1 123 ? -15.062 28.375 8.391 1 94.56 123 ARG A O 1
ATOM 929 N N . GLY A 1 124 ? -15.789 28.547 6.289 1 92.94 124 GLY A N 1
ATOM 930 C CA . GLY A 1 124 ? -16.406 29.844 6.48 1 92.94 124 GLY A CA 1
ATOM 931 C C . GLY A 1 124 ? -15.406 30.984 6.391 1 92.94 124 GLY A C 1
ATOM 932 O O . GLY A 1 124 ? -15.758 32.156 6.648 1 92.94 124 GLY A O 1
ATOM 933 N N . GLY A 1 125 ? -14.148 30.641 6.094 1 90.88 125 GLY A N 1
ATOM 934 C CA . GLY A 1 125 ? -13.125 31.656 5.867 1 90.88 125 GLY A CA 1
ATOM 935 C C . GLY A 1 125 ? -12.391 32.062 7.133 1 90.88 125 GLY A C 1
ATOM 936 O O . GLY A 1 125 ? -11.625 33.031 7.129 1 90.88 125 GLY A O 1
ATOM 937 N N . VAL A 1 126 ? -12.68 31.359 8.219 1 90.94 126 VAL A N 1
ATOM 938 C CA . VAL A 1 126 ? -12.023 31.672 9.492 1 90.94 126 VAL A CA 1
ATOM 939 C C . VAL A 1 126 ? -11.492 30.391 10.117 1 90.94 126 VAL A C 1
ATOM 941 O O . VAL A 1 126 ? -12.023 29.297 9.867 1 90.94 126 VAL A O 1
ATOM 944 N N . GLU A 1 127 ? -10.438 30.484 10.852 1 92.69 127 GLU A N 1
ATOM 945 C CA . GLU A 1 127 ? -9.906 29.312 11.539 1 92.69 127 GLU A CA 1
ATOM 946 C C . GLU A 1 127 ? -10.797 28.922 12.719 1 92.69 127 GLU A C 1
ATOM 948 O O . GLU A 1 127 ? -10.938 29.688 13.68 1 92.69 127 GLU A O 1
ATOM 953 N N . ASN A 1 128 ? -11.32 27.75 12.711 1 95.38 128 ASN A N 1
ATOM 954 C CA . ASN A 1 128 ? -12.234 27.25 13.734 1 95.38 128 ASN A CA 1
ATOM 955 C C . ASN A 1 128 ? -11.523 26.328 14.719 1 95.38 128 ASN A C 1
ATOM 957 O O . ASN A 1 128 ? -11.828 26.344 15.914 1 95.38 128 ASN A O 1
ATOM 961 N N . ALA A 1 129 ? -10.672 25.531 14.25 1 97.56 129 ALA A N 1
ATOM 962 C CA . ALA A 1 129 ? -9.977 24.531 15.047 1 97.56 129 ALA A CA 1
ATOM 963 C C . ALA A 1 129 ? -8.766 23.969 14.289 1 97.56 129 ALA A C 1
ATOM 965 O O . ALA A 1 129 ? -8.656 24.141 13.078 1 97.56 129 ALA A O 1
ATOM 966 N N . ALA A 1 130 ? -7.871 23.406 14.984 1 98.38 130 ALA A N 1
ATOM 967 C CA . ALA A 1 130 ? -6.742 22.672 14.414 1 98.38 130 ALA A CA 1
ATOM 968 C C . ALA A 1 130 ? -6.449 21.406 15.211 1 98.38 130 ALA A C 1
ATOM 970 O O . ALA A 1 130 ? -6.535 21.406 16.438 1 98.38 130 ALA A O 1
ATOM 971 N N . VAL A 1 131 ? -6.188 20.328 14.508 1 98.75 131 VAL A N 1
ATOM 972 C CA . VAL A 1 131 ? -5.887 19.047 15.125 1 98.75 131 VAL A CA 1
ATOM 973 C C . VAL A 1 131 ? -4.695 18.391 14.422 1 98.75 131 VAL A C 1
ATOM 975 O O . VAL A 1 131 ? -4.449 18.641 13.242 1 98.75 131 VAL A O 1
ATOM 978 N N . GLY A 1 132 ? -3.908 17.609 15.195 1 98.75 132 GLY A N 1
ATOM 979 C CA . GLY A 1 132 ? -2.74 16.953 14.625 1 98.75 132 GLY A CA 1
ATOM 980 C C . GLY A 1 132 ? -2.457 15.602 15.25 1 98.75 132 GLY A C 1
ATOM 981 O O . GLY A 1 132 ? -2.965 15.289 16.328 1 98.75 132 GLY A O 1
ATOM 982 N N . ALA A 1 133 ? -1.763 14.75 14.539 1 98.75 133 ALA A N 1
ATOM 983 C CA . ALA A 1 133 ? -1.316 13.445 15.008 1 98.75 133 ALA A CA 1
ATOM 984 C C . ALA A 1 133 ? -0.148 12.93 14.172 1 98.75 133 ALA A C 1
ATOM 986 O O . ALA A 1 133 ? 0.065 13.383 13.047 1 98.75 133 ALA A O 1
ATOM 987 N N . THR A 1 134 ? 0.595 12.094 14.742 1 98.5 134 THR A N 1
ATOM 988 C CA . THR A 1 134 ? 1.656 11.391 14.023 1 98.5 134 THR A CA 1
ATOM 989 C C . THR A 1 134 ? 1.276 9.938 13.781 1 98.5 134 THR A C 1
ATOM 991 O O . THR A 1 134 ? 0.438 9.383 14.492 1 98.5 134 THR A O 1
ATOM 994 N N . ALA A 1 135 ? 1.734 9.391 12.719 1 98.62 135 ALA A N 1
ATOM 995 C CA . ALA A 1 135 ? 1.639 7.965 12.406 1 98.62 135 ALA A CA 1
ATOM 996 C C . ALA A 1 135 ? 3.018 7.363 12.156 1 98.62 135 ALA A C 1
ATOM 998 O O . ALA A 1 135 ? 3.92 8.047 11.664 1 98.62 135 ALA A O 1
ATOM 999 N N . VAL A 1 136 ? 3.145 6.145 12.555 1 98.38 136 VAL A N 1
ATOM 1000 C CA . VAL A 1 136 ? 4.398 5.434 12.328 1 98.38 136 VAL A CA 1
ATOM 1001 C C . VAL A 1 136 ? 4.109 4.074 11.695 1 98.38 136 VAL A C 1
ATOM 1003 O O . VAL A 1 136 ? 3.154 3.395 12.078 1 98.38 136 VAL A O 1
ATOM 1006 N N . ALA A 1 137 ? 4.848 3.703 10.711 1 98.5 137 ALA A N 1
ATOM 1007 C CA . ALA A 1 137 ? 4.797 2.373 10.109 1 98.5 137 ALA A CA 1
ATOM 1008 C C . ALA A 1 137 ? 6.191 1.76 10.023 1 98.5 137 ALA A C 1
ATOM 1010 O O . ALA A 1 137 ? 7.152 2.436 9.641 1 98.5 137 ALA A O 1
ATOM 1011 N N . ALA A 1 138 ? 6.312 0.55 10.414 1 98.69 138 ALA A N 1
ATOM 1012 C CA . ALA A 1 138 ? 7.57 -0.179 10.281 1 98.69 138 ALA A CA 1
ATOM 1013 C C . ALA A 1 138 ? 7.68 -0.834 8.906 1 98.69 138 ALA A C 1
ATOM 1015 O O . ALA A 1 138 ? 6.695 -1.361 8.383 1 98.69 138 ALA A O 1
ATOM 1016 N N . VAL A 1 139 ? 8.828 -0.779 8.312 1 98.56 139 VAL A N 1
ATOM 1017 C CA . VAL A 1 139 ? 9.117 -1.366 7.008 1 98.56 139 VAL A CA 1
ATOM 1018 C C . VAL A 1 139 ? 10.281 -2.342 7.129 1 98.56 139 VAL A C 1
ATOM 1020 O O . VAL A 1 139 ? 11.391 -1.95 7.5 1 98.56 139 VAL A O 1
ATOM 1023 N N . SER A 1 140 ? 10.023 -3.564 6.836 1 98.81 140 SER A N 1
ATOM 1024 C CA . SER A 1 140 ? 11.07 -4.578 6.816 1 98.81 140 SER A CA 1
ATOM 1025 C C . SER A 1 140 ? 11.508 -4.895 5.391 1 98.81 140 SER A C 1
ATOM 1027 O O . SER A 1 140 ? 10.68 -5.238 4.547 1 98.81 140 SER A O 1
ATOM 1029 N N . PHE A 1 141 ? 12.781 -4.801 5.18 1 98.62 141 PHE A N 1
ATOM 1030 C CA . PHE A 1 141 ? 13.328 -4.977 3.838 1 98.62 141 PHE A CA 1
ATOM 1031 C C . PHE A 1 141 ? 13.828 -6.406 3.639 1 98.62 141 PHE A C 1
ATOM 1033 O O . PHE A 1 141 ? 14.242 -7.062 4.598 1 98.62 141 PHE A O 1
ATOM 1040 N N . ALA A 1 142 ? 13.758 -6.836 2.426 1 98.12 142 ALA A N 1
ATOM 1041 C CA . ALA A 1 142 ? 14.352 -8.109 2.041 1 98.12 142 ALA A CA 1
ATOM 1042 C C . ALA A 1 142 ? 15.875 -8.023 2.061 1 98.12 142 ALA A C 1
ATOM 1044 O O . ALA A 1 142 ? 16.453 -6.934 2.158 1 98.12 142 ALA A O 1
ATOM 1045 N N . ASP A 1 143 ? 16.484 -9.211 2.072 1 97 143 ASP A N 1
ATOM 1046 C CA . ASP A 1 143 ? 17.922 -9.258 1.859 1 97 143 ASP A CA 1
ATOM 1047 C C . ASP A 1 143 ? 18.266 -9.078 0.382 1 97 143 ASP A C 1
ATOM 1049 O O . ASP A 1 143 ? 18.625 -10.039 -0.299 1 97 143 ASP A O 1
ATOM 1053 N N . VAL A 1 144 ? 18.188 -7.879 -0.075 1 97.69 144 VAL A N 1
ATOM 1054 C CA . VAL A 1 144 ? 18.359 -7.504 -1.474 1 97.69 144 VAL A CA 1
ATOM 1055 C C . VAL A 1 144 ? 19.812 -7.684 -1.879 1 97.69 144 VAL A C 1
ATOM 1057 O O . VAL A 1 144 ? 20.719 -7.348 -1.115 1 97.69 144 VAL A O 1
ATOM 1060 N N . THR A 1 145 ? 20.109 -8.164 -3.041 1 97.25 145 THR A N 1
ATOM 1061 C CA . THR A 1 145 ? 21.469 -8.398 -3.506 1 97.25 145 THR A CA 1
ATOM 1062 C C . THR A 1 145 ? 22.109 -7.098 -3.98 1 97.25 145 THR A C 1
ATOM 1064 O O . THR A 1 145 ? 21.406 -6.117 -4.246 1 97.25 145 THR A O 1
ATOM 1067 N N . ASP A 1 146 ? 23.422 -7.16 -4.113 1 97.5 146 ASP A N 1
ATOM 1068 C CA . ASP A 1 146 ? 24.125 -6.008 -4.672 1 97.5 146 ASP A CA 1
ATOM 1069 C C . ASP A 1 146 ? 23.656 -5.711 -6.094 1 97.5 146 ASP A C 1
ATOM 1071 O O . ASP A 1 146 ? 23.516 -4.551 -6.48 1 97.5 146 ASP A O 1
ATOM 1075 N N . ALA A 1 147 ? 23.406 -6.734 -6.812 1 97.31 147 ALA A N 1
ATOM 1076 C CA . ALA A 1 147 ? 22.953 -6.57 -8.188 1 97.31 147 ALA A CA 1
ATOM 1077 C C . ALA A 1 147 ? 21.578 -5.906 -8.234 1 97.31 147 ALA A C 1
ATOM 1079 O O . ALA A 1 147 ? 21.328 -5.02 -9.055 1 97.31 147 ALA A O 1
ATOM 1080 N N . GLU A 1 148 ? 20.688 -6.301 -7.34 1 97.5 148 GLU A N 1
ATOM 1081 C CA . GLU A 1 148 ? 19.359 -5.691 -7.254 1 97.5 148 GLU A CA 1
ATOM 1082 C C . GLU A 1 148 ? 19.453 -4.227 -6.828 1 97.5 148 GLU A C 1
ATOM 1084 O O . GLU A 1 148 ? 18.75 -3.373 -7.359 1 97.5 148 GLU A O 1
ATOM 1089 N N . ILE A 1 149 ? 20.344 -3.965 -5.883 1 98 149 ILE A N 1
ATOM 1090 C CA . ILE A 1 149 ? 20.562 -2.6 -5.414 1 98 149 ILE A CA 1
ATOM 1091 C C . ILE A 1 149 ? 21.031 -1.724 -6.57 1 98 149 ILE A C 1
ATOM 1093 O O . ILE A 1 149 ? 20.484 -0.646 -6.809 1 98 149 ILE A O 1
ATOM 1097 N N . ASP A 1 150 ? 22 -2.232 -7.32 1 97.94 150 ASP A N 1
ATOM 1098 C CA . ASP A 1 150 ? 22.547 -1.472 -8.438 1 97.94 150 ASP A CA 1
ATOM 1099 C C . ASP A 1 150 ? 21.5 -1.217 -9.508 1 97.94 150 ASP A C 1
ATOM 1101 O O . ASP A 1 150 ? 21.406 -0.112 -10.047 1 97.94 150 ASP A O 1
ATOM 1105 N N . ALA A 1 151 ? 20.734 -2.203 -9.805 1 97.25 151 ALA A N 1
ATOM 1106 C CA . ALA A 1 151 ? 19.672 -2.059 -10.797 1 97.25 151 ALA A CA 1
ATOM 1107 C C . ALA A 1 151 ? 18.641 -1.039 -10.344 1 97.25 151 ALA A C 1
ATOM 1109 O O . ALA A 1 151 ? 18.188 -0.209 -11.133 1 97.25 151 ALA A O 1
ATOM 1110 N N . TYR A 1 152 ? 18.281 -1.104 -9.047 1 97.81 152 TYR A N 1
ATOM 1111 C CA . TYR A 1 152 ? 17.297 -0.182 -8.492 1 97.81 152 TYR A CA 1
ATOM 1112 C C . TYR A 1 152 ? 17.812 1.254 -8.539 1 97.81 152 TYR A C 1
ATOM 1114 O O . TYR A 1 152 ? 17.094 2.16 -8.969 1 97.81 152 TYR A O 1
ATOM 1122 N N . ILE A 1 153 ? 19.016 1.478 -8.227 1 97.94 153 ILE A N 1
ATOM 1123 C CA . ILE A 1 153 ? 19.625 2.797 -8.258 1 97.94 153 ILE A CA 1
ATOM 1124 C C . ILE A 1 153 ? 19.688 3.307 -9.695 1 97.94 153 ILE A C 1
ATOM 1126 O O . ILE A 1 153 ? 19.438 4.484 -9.953 1 97.94 153 ILE A O 1
ATOM 1130 N N . ALA A 1 154 ? 19.953 2.406 -10.617 1 97.06 154 ALA A N 1
ATOM 1131 C CA . ALA A 1 154 ? 20.062 2.766 -12.031 1 97.06 154 ALA A CA 1
ATOM 1132 C C . ALA A 1 154 ? 18.734 3.27 -12.578 1 97.06 154 ALA A C 1
ATOM 1134 O O . ALA A 1 154 ? 18.703 4.059 -13.523 1 97.06 154 ALA A O 1
ATOM 1135 N N . SER A 1 155 ? 17.656 2.873 -11.992 1 96.31 155 SER A N 1
ATOM 1136 C CA . SER A 1 155 ? 16.328 3.33 -12.43 1 96.31 155 SER A CA 1
ATOM 1137 C C . SER A 1 155 ? 16.125 4.801 -12.086 1 96.31 155 SER A C 1
ATOM 1139 O O . SER A 1 155 ? 15.219 5.445 -12.633 1 96.31 155 SER A O 1
ATOM 1141 N N . GLY A 1 156 ? 16.859 5.312 -11.086 1 96.56 156 GLY A N 1
ATOM 1142 C CA . GLY A 1 156 ? 16.719 6.684 -10.617 1 96.56 156 GLY A CA 1
ATOM 1143 C C . GLY A 1 156 ? 15.68 6.828 -9.516 1 96.56 156 GLY A C 1
ATOM 1144 O O . GLY A 1 156 ? 15.688 7.812 -8.773 1 96.56 156 GLY A O 1
ATOM 1145 N N . GLU A 1 157 ? 14.844 5.93 -9.281 1 95.12 157 GLU A N 1
ATOM 1146 C CA . GLU A 1 157 ? 13.711 6.016 -8.367 1 95.12 157 GLU A CA 1
ATOM 1147 C C . GLU A 1 157 ? 14.172 6.246 -6.93 1 95.12 157 GLU A C 1
ATOM 1149 O O . GLU A 1 157 ? 13.656 7.125 -6.238 1 95.12 157 GLU A O 1
ATOM 1154 N N . PRO A 1 158 ? 15.164 5.555 -6.445 1 96.44 158 PRO A N 1
ATOM 1155 C CA . PRO A 1 158 ? 15.531 5.699 -5.035 1 96.44 158 PRO A CA 1
ATOM 1156 C C . PRO A 1 158 ? 16.172 7.047 -4.723 1 96.44 158 PRO A C 1
ATOM 1158 O O . PRO A 1 158 ? 16.266 7.434 -3.555 1 96.44 158 PRO A O 1
ATOM 1161 N N . LEU A 1 159 ? 16.594 7.777 -5.75 1 96.19 159 LEU A N 1
ATOM 1162 C CA . LEU A 1 159 ? 17.391 8.977 -5.531 1 96.19 159 LEU A CA 1
ATOM 1163 C C . LEU A 1 159 ? 16.516 10.133 -5.062 1 96.19 159 LEU A C 1
ATOM 1165 O O . LEU A 1 159 ? 17 11.078 -4.441 1 96.19 159 LEU A O 1
ATOM 1169 N N . GLU A 1 160 ? 15.188 10.031 -5.316 1 90.88 160 GLU A N 1
ATOM 1170 C CA . GLU A 1 160 ? 14.328 11.195 -5.113 1 90.88 160 GLU A CA 1
ATOM 1171 C C . GLU A 1 160 ? 13.242 10.906 -4.082 1 90.88 160 GLU A C 1
ATOM 1173 O O . GLU A 1 160 ? 12.219 11.586 -4.047 1 90.88 160 GLU A O 1
ATOM 1178 N N . VAL A 1 161 ? 13.484 9.883 -3.258 1 90.38 161 VAL A N 1
ATOM 1179 C CA . VAL A 1 161 ? 12.508 9.531 -2.232 1 90.38 161 VAL A CA 1
ATOM 1180 C C . VAL A 1 161 ? 13.211 9.312 -0.896 1 90.38 161 VAL A C 1
ATOM 1182 O O . VAL A 1 161 ? 14.344 8.82 -0.858 1 90.38 161 VAL A O 1
ATOM 1185 N N . ALA A 1 162 ? 12.492 9.688 0.178 1 87.94 162 ALA A N 1
ATOM 1186 C CA . ALA A 1 162 ? 13.031 9.484 1.521 1 87.94 162 ALA A CA 1
ATOM 1187 C C . ALA A 1 162 ? 13.289 8.008 1.789 1 87.94 162 ALA A C 1
ATOM 1189 O O . ALA A 1 162 ? 12.477 7.152 1.426 1 87.94 162 ALA A O 1
ATOM 1190 N N . GLY A 1 163 ? 14.422 7.668 2.375 1 93.25 163 GLY A N 1
ATOM 1191 C CA . GLY A 1 163 ? 14.781 6.293 2.686 1 93.25 163 GLY A CA 1
ATOM 1192 C C . GLY A 1 163 ? 15.297 5.523 1.482 1 93.25 163 GLY A C 1
ATOM 1193 O O . GLY A 1 163 ? 15.742 4.379 1.612 1 93.25 163 GLY A O 1
ATOM 1194 N N . ALA A 1 164 ? 15.148 6.125 0.249 1 96.25 164 ALA A N 1
ATOM 1195 C CA . ALA A 1 164 ? 15.656 5.57 -1.002 1 96.25 164 ALA A CA 1
ATOM 1196 C C . ALA A 1 164 ? 14.82 4.379 -1.455 1 96.25 164 ALA A C 1
ATOM 1198 O O . ALA A 1 164 ? 15.352 3.432 -2.043 1 96.25 164 ALA A O 1
ATOM 1199 N N . PHE A 1 165 ? 13.547 4.418 -1.148 1 97 165 PHE A N 1
ATOM 1200 C CA . PHE A 1 165 ? 12.703 3.318 -1.604 1 97 165 PHE A CA 1
ATOM 1201 C C . PHE A 1 165 ? 11.266 3.783 -1.792 1 97 165 PHE A C 1
ATOM 1203 O O . PHE A 1 165 ? 10.844 4.781 -1.203 1 97 165 PHE A O 1
ATOM 1210 N N . THR A 1 166 ? 10.586 3.045 -2.621 1 95.75 166 THR A N 1
ATOM 1211 C CA . THR A 1 166 ? 9.141 3.162 -2.775 1 95.75 166 THR A CA 1
ATOM 1212 C C . THR A 1 166 ? 8.453 1.857 -2.396 1 95.75 166 THR A C 1
ATOM 1214 O O . THR A 1 166 ? 9.031 0.778 -2.531 1 95.75 166 THR A O 1
ATOM 1217 N N . ILE A 1 167 ? 7.234 1.999 -1.915 1 96.31 167 ILE A N 1
ATOM 1218 C CA . ILE A 1 167 ? 6.484 0.819 -1.502 1 96.31 167 ILE A CA 1
ATOM 1219 C C . ILE A 1 167 ? 5.566 0.368 -2.637 1 96.31 167 ILE A C 1
ATOM 1221 O O . ILE A 1 167 ? 5.234 -0.815 -2.742 1 96.31 167 ILE A O 1
ATOM 1225 N N . ASP A 1 168 ? 5.246 1.275 -3.557 1 93.69 168 ASP A N 1
ATOM 1226 C CA . ASP A 1 168 ? 4.164 0.991 -4.496 1 93.69 168 ASP A CA 1
ATOM 1227 C C . ASP A 1 168 ? 4.676 0.982 -5.934 1 93.69 168 ASP A C 1
ATOM 1229 O O . ASP A 1 168 ? 3.893 1.1 -6.879 1 93.69 168 ASP A O 1
ATOM 1233 N N . SER A 1 169 ? 5.934 0.934 -6.141 1 95.25 169 SER A N 1
ATOM 1234 C CA . SER A 1 169 ? 6.539 0.878 -7.465 1 95.25 169 SER A CA 1
ATOM 1235 C C . SER A 1 169 ? 7.727 -0.076 -7.492 1 95.25 169 SER A C 1
ATOM 1237 O O . SER A 1 169 ? 7.637 -1.206 -7.008 1 95.25 169 SER A O 1
ATOM 1239 N N . LEU A 1 170 ? 8.914 0.32 -8.062 1 97.38 170 LEU A N 1
ATOM 1240 C CA . LEU A 1 170 ? 10.016 -0.599 -8.305 1 97.38 170 LEU A CA 1
ATOM 1241 C C . LEU A 1 170 ? 10.57 -1.138 -6.992 1 97.38 170 LEU A C 1
ATOM 1243 O O . LEU A 1 170 ? 11.109 -2.246 -6.949 1 97.38 170 LEU A O 1
ATOM 1247 N N . GLY A 1 171 ? 10.406 -0.408 -5.941 1 97.56 171 GLY A N 1
ATOM 1248 C CA . GLY A 1 171 ? 10.945 -0.82 -4.652 1 97.56 171 GLY A CA 1
ATOM 1249 C C . GLY A 1 171 ? 10.062 -1.819 -3.932 1 97.56 171 GLY A C 1
ATOM 1250 O O . GLY A 1 171 ? 10.5 -2.473 -2.98 1 97.56 171 GLY A O 1
ATOM 1251 N N . GLY A 1 172 ? 8.805 -1.965 -4.371 1 97.88 172 GLY A N 1
ATOM 1252 C CA . GLY A 1 172 ? 7.801 -2.787 -3.715 1 97.88 172 GLY A CA 1
ATOM 1253 C C . GLY A 1 172 ? 8.281 -4.195 -3.426 1 97.88 172 GLY A C 1
ATOM 1254 O O . GLY A 1 172 ? 8.195 -4.664 -2.287 1 97.88 172 GLY A O 1
ATOM 1255 N N . PRO A 1 173 ? 8.906 -4.875 -4.391 1 98.56 173 PRO A N 1
ATOM 1256 C CA . PRO A 1 173 ? 9.344 -6.262 -4.203 1 98.56 173 PRO A CA 1
ATOM 1257 C C . PRO A 1 173 ? 10.461 -6.391 -3.176 1 98.56 173 PRO A C 1
ATOM 1259 O O . PRO A 1 173 ? 10.766 -7.5 -2.725 1 98.56 173 PRO A O 1
ATOM 1262 N N . PHE A 1 174 ? 11.07 -5.27 -2.785 1 98.69 174 PHE A N 1
ATOM 1263 C CA . PHE A 1 174 ? 12.195 -5.312 -1.86 1 98.69 174 PHE A CA 1
ATOM 1264 C C . PHE A 1 174 ? 11.727 -5.094 -0.426 1 98.69 174 PHE A C 1
ATOM 1266 O O . PHE A 1 174 ? 12.539 -5.09 0.503 1 98.69 174 PHE A O 1
ATOM 1273 N N . ILE A 1 175 ? 10.422 -4.957 -0.229 1 98.5 175 ILE A N 1
ATOM 1274 C CA . ILE A 1 175 ? 9.805 -4.793 1.083 1 98.5 175 ILE A CA 1
ATOM 1275 C C . ILE A 1 175 ? 9.078 -6.078 1.473 1 98.5 175 ILE A C 1
ATOM 1277 O O . ILE A 1 175 ? 8.117 -6.48 0.811 1 98.5 175 ILE A O 1
ATOM 1281 N N . ARG A 1 176 ? 9.445 -6.652 2.602 1 98.12 176 ARG A N 1
ATOM 1282 C CA . ARG A 1 176 ? 8.898 -7.93 3.047 1 98.12 176 ARG A CA 1
ATOM 1283 C C . ARG A 1 176 ? 7.633 -7.723 3.875 1 98.12 176 ARG A C 1
ATOM 1285 O O . ARG A 1 176 ? 6.73 -8.562 3.859 1 98.12 176 ARG A O 1
ATOM 1292 N N . ARG A 1 177 ? 7.676 -6.641 4.551 1 98.5 177 ARG A N 1
ATOM 1293 C CA . ARG A 1 177 ? 6.629 -6.484 5.555 1 98.5 177 ARG A CA 1
ATOM 1294 C C . ARG A 1 177 ? 6.457 -5.02 5.941 1 98.5 177 ARG A C 1
ATOM 1296 O O . ARG A 1 177 ? 7.441 -4.289 6.082 1 98.5 177 ARG A O 1
ATOM 1303 N N . VAL A 1 178 ? 5.238 -4.641 6.051 1 98.75 178 VAL A N 1
ATOM 1304 C CA . VAL A 1 178 ? 4.887 -3.371 6.68 1 98.75 178 VAL A CA 1
ATOM 1305 C C . VAL A 1 178 ? 4.02 -3.627 7.91 1 98.75 178 VAL A C 1
ATOM 1307 O O . VAL A 1 178 ? 3.195 -4.547 7.918 1 98.75 178 VAL A O 1
ATOM 1310 N N . GLU A 1 179 ? 4.227 -2.941 8.945 1 98.81 179 GLU A N 1
ATOM 1311 C CA . GLU A 1 179 ? 3.369 -2.904 10.125 1 98.81 179 GLU A CA 1
ATOM 1312 C C . GLU A 1 179 ? 2.891 -1.485 10.414 1 98.81 179 GLU A C 1
ATOM 1314 O O . GLU A 1 179 ? 3.666 -0.646 10.875 1 98.81 179 GLU A O 1
ATOM 1319 N N . GLY A 1 180 ? 1.656 -1.194 10.242 1 98.69 180 GLY A N 1
ATOM 1320 C CA . GLY A 1 180 ? 1.055 0.128 10.305 1 98.69 180 GLY A CA 1
ATOM 1321 C C . GLY A 1 180 ? 0.196 0.449 9.094 1 98.69 180 GLY A C 1
ATOM 1322 O O . GLY A 1 180 ? -0.188 -0.449 8.344 1 98.69 180 GLY A O 1
ATOM 1323 N N . ASP A 1 181 ? -0.221 1.66 8.977 1 98.56 181 ASP A N 1
ATOM 1324 C CA . ASP A 1 181 ? -0.914 2.143 7.785 1 98.56 181 ASP A CA 1
ATOM 1325 C C . ASP A 1 181 ? 0.04 2.24 6.598 1 98.56 181 ASP A C 1
ATOM 1327 O O . ASP A 1 181 ? 0.988 3.029 6.617 1 98.56 181 ASP A O 1
ATOM 1331 N N . PRO A 1 182 ? -0.223 1.466 5.512 1 97.88 182 PRO A N 1
ATOM 1332 C CA . PRO A 1 182 ? 0.727 1.474 4.395 1 97.88 182 PRO A CA 1
ATOM 1333 C C . PRO A 1 182 ? 0.86 2.848 3.742 1 97.88 182 PRO A C 1
ATOM 1335 O O . PRO A 1 182 ? 1.922 3.184 3.213 1 97.88 182 PRO A O 1
ATOM 1338 N N . SER A 1 183 ? -0.181 3.645 3.809 1 97.94 183 SER A N 1
ATOM 1339 C CA . SER A 1 183 ? -0.119 4.969 3.197 1 97.94 183 SER A CA 1
ATOM 1340 C C . SER A 1 183 ? 0.871 5.867 3.93 1 97.94 183 SER A C 1
ATOM 1342 O O . SER A 1 183 ? 1.372 6.84 3.361 1 97.94 183 SER A O 1
ATOM 1344 N N . THR A 1 184 ? 1.193 5.539 5.188 1 97.88 184 THR A N 1
ATOM 1345 C CA . THR A 1 184 ? 2.24 6.242 5.918 1 97.88 184 THR A CA 1
ATOM 1346 C C . THR A 1 184 ? 3.578 6.125 5.195 1 97.88 184 THR A C 1
ATOM 1348 O O . THR A 1 184 ? 4.336 7.094 5.125 1 97.88 184 THR A O 1
ATOM 1351 N N . VAL A 1 185 ? 3.805 4.965 4.648 1 97.06 185 VAL A N 1
ATOM 1352 C CA . VAL A 1 185 ? 5.07 4.684 3.979 1 97.06 185 VAL A CA 1
ATOM 1353 C C . VAL A 1 185 ? 5.145 5.461 2.664 1 97.06 185 VAL A C 1
ATOM 1355 O O . VAL A 1 185 ? 6.227 5.875 2.242 1 97.06 185 VAL A O 1
ATOM 1358 N N . VAL A 1 186 ? 3.986 5.688 2.09 1 94.94 186 VAL A N 1
ATOM 1359 C CA . VAL A 1 186 ? 3.932 6.406 0.821 1 94.94 186 VAL A CA 1
ATOM 1360 C C . VAL A 1 186 ? 4.156 7.895 1.062 1 94.94 186 VAL A C 1
ATOM 1362 O O . VAL A 1 186 ? 4.879 8.555 0.311 1 94.94 186 VAL A O 1
ATOM 1365 N N . GLY A 1 187 ? 3.498 8.406 2.143 1 91.94 187 GLY A N 1
ATOM 1366 C CA . GLY A 1 187 ? 3.762 9.82 2.354 1 91.94 187 GLY A CA 1
ATOM 1367 C C . GLY A 1 187 ? 2.727 10.492 3.232 1 91.94 187 GLY A C 1
ATOM 1368 O O . GLY A 1 187 ? 2.855 11.68 3.553 1 91.94 187 GLY A O 1
ATOM 1369 N N . LEU A 1 188 ? 1.698 9.805 3.486 1 95.69 188 LEU A N 1
ATOM 1370 C CA . LEU A 1 188 ? 0.58 10.297 4.281 1 95.69 188 LEU A CA 1
ATOM 1371 C C . LEU A 1 188 ? -0.254 9.141 4.824 1 95.69 188 LEU A C 1
ATOM 1373 O O . LEU A 1 188 ? -0.622 8.234 4.074 1 95.69 188 LEU A O 1
ATOM 1377 N N . SER A 1 189 ? -0.464 9.148 6.156 1 98.44 189 SER A N 1
ATOM 1378 C CA . SER A 1 189 ? -1.405 8.164 6.68 1 98.44 189 SER A CA 1
ATOM 1379 C C . SER A 1 189 ? -2.848 8.578 6.406 1 98.44 189 SER A C 1
ATOM 1381 O O . SER A 1 189 ? -3.373 9.484 7.055 1 98.44 189 SER A O 1
ATOM 1383 N N . LEU A 1 190 ? -3.492 7.891 5.547 1 98.56 190 LEU A N 1
ATOM 1384 C CA . LEU A 1 190 ? -4.863 8.219 5.172 1 98.56 190 LEU A CA 1
ATOM 1385 C C . LEU A 1 190 ? -5.82 7.953 6.332 1 98.56 190 LEU A C 1
ATOM 1387 O O . LEU A 1 190 ? -6.777 8.703 6.531 1 98.56 190 LEU A O 1
ATOM 1391 N N . SER A 1 191 ? -5.562 6.883 7.047 1 98.56 191 SER A N 1
ATOM 1392 C CA . SER A 1 191 ? -6.43 6.574 8.18 1 98.56 191 SER A CA 1
ATOM 1393 C C . SER A 1 191 ? -6.301 7.629 9.273 1 98.56 191 SER A C 1
ATOM 1395 O O . SER A 1 191 ? -7.297 8.016 9.891 1 98.56 191 SER A O 1
ATOM 1397 N N . THR A 1 192 ? -5.055 8.125 9.508 1 98.75 192 THR A N 1
ATOM 1398 C CA . THR A 1 192 ? -4.844 9.188 10.484 1 98.75 192 THR A CA 1
ATOM 1399 C C . THR A 1 192 ? -5.52 10.477 10.039 1 98.75 192 THR A C 1
ATOM 1401 O O . THR A 1 192 ? -6.18 11.148 10.836 1 98.75 192 THR A O 1
ATOM 1404 N N . LEU A 1 193 ? -5.379 10.812 8.773 1 98.81 193 LEU A N 1
ATOM 1405 C CA . LEU A 1 193 ? -6.043 12.008 8.258 1 98.81 193 LEU A CA 1
ATOM 1406 C C . LEU A 1 193 ? -7.559 11.891 8.406 1 98.81 193 LEU A C 1
ATOM 1408 O O . LEU A 1 193 ? -8.219 12.844 8.82 1 98.81 193 LEU A O 1
ATOM 1412 N N . ARG A 1 194 ? -8.094 10.75 8.094 1 98.69 194 ARG A N 1
ATOM 1413 C CA . ARG A 1 194 ? -9.523 10.508 8.266 1 98.69 194 ARG A CA 1
ATOM 1414 C C . ARG A 1 194 ? -9.938 10.734 9.719 1 98.69 194 ARG A C 1
ATOM 1416 O O . ARG A 1 194 ? -10.969 11.359 9.984 1 98.69 194 ARG A O 1
ATOM 1423 N N . ASP A 1 195 ? -9.156 10.18 10.641 1 98.56 195 ASP A N 1
ATOM 1424 C CA . ASP A 1 195 ? -9.469 10.352 12.055 1 98.56 195 ASP A CA 1
ATOM 1425 C C . ASP A 1 195 ? -9.484 11.828 12.438 1 98.56 195 ASP A C 1
ATOM 1427 O O . ASP A 1 195 ? -10.344 12.266 13.203 1 98.56 195 ASP A O 1
ATOM 1431 N N . LEU A 1 196 ? -8.523 12.586 11.922 1 98.75 196 LEU A N 1
ATOM 1432 C CA . LEU A 1 196 ? -8.453 14.016 12.219 1 98.75 196 LEU A CA 1
ATOM 1433 C C . LEU A 1 196 ? -9.656 14.75 11.641 1 98.75 196 LEU A C 1
ATOM 1435 O O . LEU A 1 196 ? -10.219 15.633 12.289 1 98.75 196 LEU A O 1
ATOM 1439 N N . VAL A 1 197 ? -10.055 14.398 10.414 1 98.56 197 VAL A N 1
ATOM 1440 C CA . VAL A 1 197 ? -11.234 14.984 9.789 1 98.56 197 VAL A CA 1
ATOM 1441 C C . VAL A 1 197 ? -12.461 14.742 10.672 1 98.56 197 VAL A C 1
ATOM 1443 O O . VAL A 1 197 ? -13.242 15.664 10.93 1 98.56 197 VAL A O 1
ATOM 1446 N N . ARG A 1 198 ? -12.562 13.586 11.188 1 98.06 198 ARG A N 1
ATOM 1447 C CA . ARG A 1 198 ? -13.695 13.211 12.031 1 98.06 198 ARG A CA 1
ATOM 1448 C C . ARG A 1 198 ? -13.656 13.953 13.367 1 98.06 198 ARG A C 1
ATOM 1450 O O . ARG A 1 198 ? -14.703 14.297 13.922 1 98.06 198 ARG A O 1
ATOM 1457 N N . GLN A 1 199 ? -12.469 14.164 13.859 1 98.25 199 GLN A N 1
ATOM 1458 C CA . GLN A 1 199 ? -12.32 14.938 15.094 1 98.25 199 GLN A CA 1
ATOM 1459 C C . GLN A 1 199 ? -12.883 16.344 14.93 1 98.25 199 GLN A C 1
ATOM 1461 O O . GLN A 1 199 ? -13.328 16.953 15.898 1 98.25 199 GLN A O 1
ATOM 1466 N N . LEU A 1 200 ? -12.852 16.844 13.727 1 98 200 LEU A N 1
ATOM 1467 C CA . LEU A 1 200 ? -13.398 18.172 13.422 1 98 200 LEU A CA 1
ATOM 1468 C C . LEU A 1 200 ? -14.883 18.078 13.109 1 98 200 LEU A C 1
ATOM 1470 O O . LEU A 1 200 ? -15.492 19.062 12.672 1 98 200 LEU A O 1
ATOM 1474 N N . ARG A 1 201 ? -15.43 16.906 13.258 1 96.81 201 ARG A N 1
ATOM 1475 C CA . ARG A 1 201 ? -16.859 16.625 13.078 1 96.81 201 ARG A CA 1
ATOM 1476 C C . ARG A 1 201 ? -17.25 16.734 11.609 1 96.81 201 ARG A C 1
ATOM 1478 O O . ARG A 1 201 ? -18.328 17.25 11.289 1 96.81 201 ARG A O 1
ATOM 1485 N N . ILE A 1 202 ? -16.406 16.391 10.773 1 96.81 202 ILE A N 1
ATOM 1486 C CA . ILE A 1 202 ? -16.641 16.297 9.336 1 96.81 202 ILE A CA 1
ATOM 1487 C C . ILE A 1 202 ? -16.578 14.828 8.906 1 96.81 202 ILE A C 1
ATOM 1489 O O . ILE A 1 202 ? -15.711 14.07 9.352 1 96.81 202 ILE A O 1
ATOM 1493 N N . GLU A 1 203 ? -17.578 14.406 8.109 1 95.88 203 GLU A N 1
ATOM 1494 C CA . GLU A 1 203 ? -17.5 13.062 7.535 1 95.88 203 GLU A CA 1
ATOM 1495 C C . GLU A 1 203 ? -16.422 12.984 6.457 1 95.88 203 GLU A C 1
ATOM 1497 O O . GLU A 1 203 ? -16.328 13.875 5.602 1 95.88 203 GLU A O 1
ATOM 1502 N N . TRP A 1 204 ? -15.617 11.938 6.449 1 98 204 TRP A N 1
ATOM 1503 C CA . TRP A 1 204 ? -14.516 11.789 5.512 1 98 204 TRP A CA 1
ATOM 1504 C C . TRP A 1 204 ? -14.992 11.922 4.07 1 98 204 TRP A C 1
ATOM 1506 O O . TRP A 1 204 ? -14.367 12.617 3.264 1 98 204 TRP A O 1
ATOM 1516 N N . THR A 1 205 ? -16.125 11.352 3.781 1 97.44 205 THR A N 1
ATOM 1517 C CA . THR A 1 205 ? -16.594 11.242 2.4 1 97.44 205 THR A CA 1
ATOM 1518 C C . THR A 1 205 ? -17.109 12.586 1.894 1 97.44 205 THR A C 1
ATOM 1520 O O . THR A 1 205 ? -17.328 12.758 0.693 1 97.44 205 THR A O 1
ATOM 1523 N N . GLU A 1 206 ? -17.234 13.555 2.797 1 96.38 206 GLU A N 1
ATOM 1524 C CA . GLU A 1 206 ? -17.562 14.922 2.383 1 96.38 206 GLU A CA 1
ATOM 1525 C C . GLU A 1 206 ? -16.406 15.539 1.601 1 96.38 206 GLU A C 1
ATOM 1527 O O . GLU A 1 206 ? -16.578 16.562 0.932 1 96.38 206 GLU A O 1
ATOM 1532 N N . LEU A 1 207 ? -15.266 14.914 1.674 1 97.75 207 LEU A N 1
ATOM 1533 C CA . LEU A 1 207 ? -14.094 15.43 0.977 1 97.75 207 LEU A CA 1
ATOM 1534 C C . LEU A 1 207 ? -14.008 14.859 -0.435 1 97.75 207 LEU A C 1
ATOM 1536 O O . LEU A 1 207 ? -13.227 15.344 -1.258 1 97.75 207 LEU A O 1
ATOM 1540 N N . TRP A 1 208 ? -14.766 13.773 -0.747 1 97.56 208 TRP A N 1
ATOM 1541 C CA . TRP A 1 208 ? -14.703 13.18 -2.076 1 97.56 208 TRP A CA 1
ATOM 1542 C C . TRP A 1 208 ? -15.227 14.148 -3.131 1 97.56 208 TRP A C 1
ATOM 1544 O O . TRP A 1 208 ? -16.344 14.648 -3.021 1 97.56 208 TRP A O 1
ATOM 1554 N N . ASN A 1 209 ? -14.406 14.469 -4.117 1 96.62 209 ASN A N 1
ATOM 1555 C CA . ASN A 1 209 ? -14.812 15.43 -5.133 1 96.62 209 ASN A CA 1
ATOM 1556 C C . ASN A 1 209 ? -14.312 15.031 -6.52 1 96.62 209 ASN A C 1
ATOM 1558 O O . ASN A 1 209 ? -14.367 15.828 -7.457 1 96.62 209 ASN A O 1
ATOM 1562 N N . ARG A 1 210 ? -13.719 13.906 -6.578 1 92.19 210 ARG A N 1
ATOM 1563 C CA . ARG A 1 210 ? -13.219 13.477 -7.883 1 92.19 210 ARG A CA 1
ATOM 1564 C C . ARG A 1 210 ? -14.289 12.688 -8.641 1 92.19 210 ARG A C 1
ATOM 1566 O O . ARG A 1 210 ? -15.086 11.969 -8.031 1 92.19 210 ARG A O 1
ATOM 1573 N N . ALA A 1 211 ? -14.234 12.992 -9.93 1 71.19 211 ALA A N 1
ATOM 1574 C CA . ALA A 1 211 ? -15.219 12.367 -10.812 1 71.19 211 ALA A CA 1
ATOM 1575 C C . ALA A 1 211 ? -15.117 10.844 -10.758 1 71.19 211 ALA A C 1
ATOM 1577 O O . ALA A 1 211 ? -14.016 10.289 -10.695 1 71.19 211 ALA A O 1
ATOM 1578 N N . GLY A 1 212 ? -16.156 10.031 -10.914 1 62.75 212 GLY A N 1
ATOM 1579 C CA . GLY A 1 212 ? -16.25 8.586 -10.883 1 62.75 212 GLY A CA 1
ATOM 1580 C C . GLY A 1 212 ? -16.391 8.023 -9.477 1 62.75 212 GLY A C 1
ATOM 1581 O O . GLY A 1 212 ? -16.656 6.836 -9.297 1 62.75 212 GLY A O 1
ATOM 1582 N N . VAL A 1 213 ? -15.812 8.969 -8.539 1 51.59 213 VAL A N 1
ATOM 1583 C CA . VAL A 1 213 ? -16.078 8.617 -7.145 1 51.59 213 VAL A CA 1
ATOM 1584 C C . VAL A 1 213 ? -17.406 9.234 -6.703 1 51.59 213 VAL A C 1
ATOM 1586 O O . VAL A 1 213 ? -18 8.797 -5.715 1 51.59 213 VAL A O 1
ATOM 1589 N N . SER A 1 214 ? -17.828 10.414 -7.176 1 39.81 214 SER A N 1
ATOM 1590 C CA . SER A 1 214 ? -18.891 11.258 -6.652 1 39.81 214 SER A CA 1
ATOM 1591 C C . SER A 1 214 ? -20.219 10.516 -6.59 1 39.81 214 SER A C 1
ATOM 1593 O O . SER A 1 214 ? -20.578 9.789 -7.523 1 39.81 214 SER A O 1
ATOM 1595 N N . LEU A 1 215 ? -20.656 10.367 -5.254 1 34.5 215 LEU A N 1
ATOM 1596 C CA . LEU A 1 215 ? -22.062 10.031 -5.109 1 34.5 215 LEU A CA 1
ATOM 1597 C C . LEU A 1 215 ? -22.922 10.938 -5.965 1 34.5 215 LEU A C 1
ATOM 1599 O O . LEU A 1 215 ? -22.609 12.117 -6.141 1 34.5 215 LEU A O 1
ATOM 1603 N N . MET B 1 1 ? 13.711 -11.266 -19.922 1 91.06 1 MET B N 1
ATOM 1604 C CA . MET B 1 1 ? 12.93 -12.445 -19.562 1 91.06 1 MET B CA 1
ATOM 1605 C C . MET B 1 1 ? 11.445 -12.117 -19.516 1 91.06 1 MET B C 1
ATOM 1607 O O . MET B 1 1 ? 11.047 -11.078 -18.984 1 91.06 1 MET B O 1
ATOM 1611 N N . ARG B 1 2 ? 10.648 -13.055 -20.078 1 95 2 ARG B N 1
ATOM 1612 C CA . ARG B 1 2 ? 9.211 -12.789 -20.125 1 95 2 ARG B CA 1
ATOM 1613 C C . ARG B 1 2 ? 8.492 -13.445 -18.953 1 95 2 ARG B C 1
ATOM 1615 O O . ARG B 1 2 ? 8.812 -14.57 -18.578 1 95 2 ARG B O 1
ATOM 1622 N N . LEU B 1 3 ? 7.566 -12.719 -18.438 1 97.69 3 LEU B N 1
ATOM 1623 C CA . LEU B 1 3 ? 6.648 -13.258 -17.438 1 97.69 3 LEU B CA 1
ATOM 1624 C C . LEU B 1 3 ? 5.25 -13.422 -18.031 1 97.69 3 LEU B C 1
ATOM 1626 O O . LEU B 1 3 ? 4.684 -12.469 -18.562 1 97.69 3 LEU B O 1
ATOM 1630 N N . TYR B 1 4 ? 4.777 -14.648 -18.031 1 97.19 4 TYR B N 1
ATOM 1631 C CA . TYR B 1 4 ? 3.398 -14.938 -18.422 1 97.19 4 TYR B CA 1
ATOM 1632 C C . TYR B 1 4 ? 2.484 -14.961 -17.203 1 97.19 4 TYR B C 1
ATOM 1634 O O . TYR B 1 4 ? 2.693 -15.742 -16.266 1 97.19 4 TYR B O 1
ATOM 1642 N N . LEU B 1 5 ? 1.525 -14.102 -17.156 1 97.75 5 LEU B N 1
ATOM 1643 C CA . LEU B 1 5 ? 0.581 -13.977 -16.047 1 97.75 5 LEU B CA 1
ATOM 1644 C C . LEU B 1 5 ? -0.688 -14.773 -16.328 1 97.75 5 LEU B C 1
ATOM 1646 O O . LEU B 1 5 ? -1.506 -14.383 -17.156 1 97.75 5 LEU B O 1
ATOM 1650 N N . ALA B 1 6 ? -0.837 -15.859 -15.625 1 96.44 6 ALA B N 1
ATOM 1651 C CA . ALA B 1 6 ? -2.02 -16.703 -15.758 1 96.44 6 ALA B CA 1
ATOM 1652 C C . ALA B 1 6 ? -3.182 -16.156 -14.938 1 96.44 6 ALA B C 1
ATOM 1654 O O . ALA B 1 6 ? -3.699 -16.844 -14.047 1 96.44 6 ALA B O 1
ATOM 1655 N N . SER B 1 7 ? -3.58 -14.961 -15.117 1 91.62 7 SER B N 1
ATOM 1656 C CA . SER B 1 7 ? -4.605 -14.234 -14.375 1 91.62 7 SER B CA 1
ATOM 1657 C C . SER B 1 7 ? -5.234 -13.141 -15.227 1 91.62 7 SER B C 1
ATOM 1659 O O . SER B 1 7 ? -4.566 -12.555 -16.078 1 91.62 7 SER B O 1
ATOM 1661 N N . THR B 1 8 ? -6.465 -12.93 -14.984 1 87 8 THR B N 1
ATOM 1662 C CA . THR B 1 8 ? -7.121 -11.781 -15.609 1 87 8 THR B CA 1
ATOM 1663 C C . THR B 1 8 ? -7.395 -10.688 -14.578 1 87 8 THR B C 1
ATOM 1665 O O . THR B 1 8 ? -8.133 -9.742 -14.852 1 87 8 THR B O 1
ATOM 1668 N N . SER B 1 9 ? -6.859 -10.852 -13.367 1 90.06 9 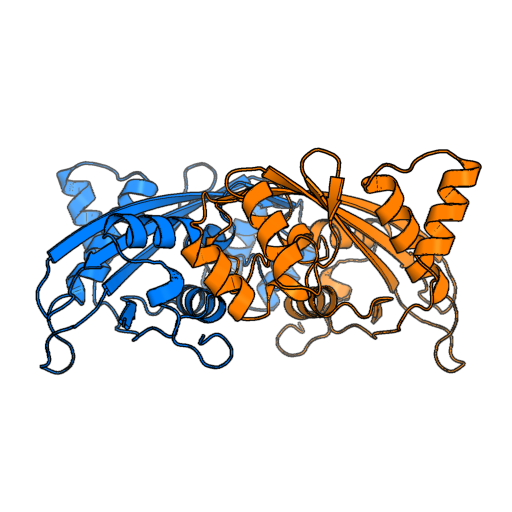SER B N 1
ATOM 1669 C CA . SER B 1 9 ? -7.066 -9.875 -12.305 1 90.06 9 SER B CA 1
ATOM 1670 C C . SER B 1 9 ? -6.434 -8.531 -12.656 1 90.06 9 SER B C 1
ATOM 1672 O O . SER B 1 9 ? -5.219 -8.445 -12.844 1 90.06 9 SER B O 1
ATOM 1674 N N . PRO B 1 10 ? -7.242 -7.496 -12.719 1 92.56 10 PRO B N 1
ATOM 1675 C CA . PRO B 1 10 ? -6.664 -6.176 -12.984 1 92.56 10 PRO B CA 1
ATOM 1676 C C . PRO B 1 10 ? -5.699 -5.727 -11.891 1 92.56 10 PRO B C 1
ATOM 1678 O O . PRO B 1 10 ? -4.691 -5.078 -12.18 1 92.56 10 PRO B O 1
ATOM 1681 N N . ALA B 1 11 ? -5.977 -6.074 -10.672 1 92.88 11 ALA B N 1
ATOM 1682 C CA . ALA B 1 11 ? -5.129 -5.688 -9.547 1 92.88 11 ALA B CA 1
ATOM 1683 C C . ALA B 1 11 ? -3.754 -6.344 -9.656 1 92.88 11 ALA B C 1
ATOM 1685 O O . ALA B 1 11 ? -2.73 -5.688 -9.438 1 92.88 11 ALA B O 1
ATOM 1686 N N . ARG B 1 12 ? -3.711 -7.594 -10.016 1 95.38 12 ARG B N 1
ATOM 1687 C CA . ARG B 1 12 ? -2.449 -8.312 -10.156 1 95.38 12 ARG B CA 1
ATOM 1688 C C . ARG B 1 12 ? -1.618 -7.742 -11.305 1 95.38 12 ARG B C 1
ATOM 1690 O O . ARG B 1 12 ? -0.406 -7.562 -11.164 1 95.38 12 ARG B O 1
ATOM 1697 N N . LEU B 1 13 ? -2.297 -7.438 -12.336 1 96.5 13 LEU B N 1
ATOM 1698 C CA . LEU B 1 13 ? -1.632 -6.836 -13.484 1 96.5 13 LEU B CA 1
ATOM 1699 C C . LEU B 1 13 ? -1.056 -5.469 -13.125 1 96.5 13 LEU B C 1
ATOM 1701 O O . LEU B 1 13 ? 0.101 -5.176 -13.438 1 96.5 13 LEU B O 1
ATOM 1705 N N . ALA B 1 14 ? -1.826 -4.656 -12.438 1 95.44 14 ALA B N 1
ATOM 1706 C CA . ALA B 1 14 ? -1.396 -3.314 -12.055 1 95.44 14 ALA B CA 1
ATOM 1707 C C . ALA B 1 14 ? -0.181 -3.371 -11.133 1 95.44 14 ALA B C 1
ATOM 1709 O O . ALA B 1 14 ? 0.738 -2.559 -11.258 1 95.44 14 ALA B O 1
ATOM 1710 N N . LEU B 1 15 ? -0.142 -4.316 -10.258 1 96.5 15 LEU B N 1
ATOM 1711 C CA . LEU B 1 15 ? 0.979 -4.48 -9.336 1 96.5 15 LEU B CA 1
ATOM 1712 C C . LEU B 1 15 ? 2.26 -4.816 -10.094 1 96.5 15 LEU B C 1
ATOM 1714 O O . LEU B 1 15 ? 3.314 -4.238 -9.828 1 96.5 15 LEU B O 1
ATOM 1718 N N . LEU B 1 16 ? 2.135 -5.785 -11.023 1 98.06 16 LEU B N 1
ATOM 1719 C CA . LEU B 1 16 ? 3.305 -6.172 -11.805 1 98.06 16 LEU B CA 1
ATOM 1720 C C . LEU B 1 16 ? 3.828 -4.996 -12.625 1 98.06 16 LEU B C 1
ATOM 1722 O O . LEU B 1 16 ? 5.035 -4.746 -12.656 1 98.06 16 LEU B O 1
AT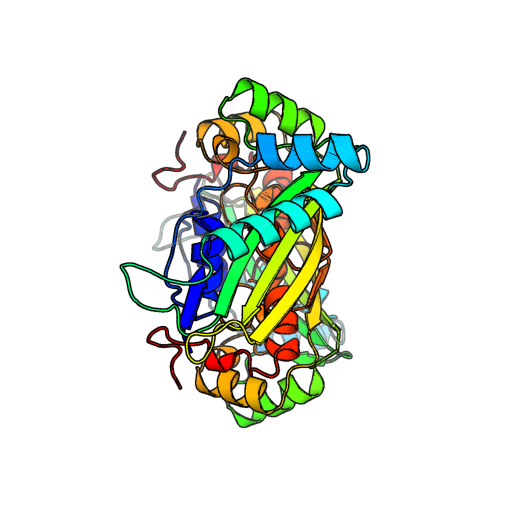OM 1726 N N . ARG B 1 17 ? 2.912 -4.262 -13.172 1 97.44 17 ARG B N 1
ATOM 1727 C CA . ARG B 1 17 ? 3.311 -3.107 -13.969 1 97.44 17 ARG B CA 1
ATOM 1728 C C . ARG B 1 17 ? 3.979 -2.047 -13.102 1 97.44 17 ARG B C 1
ATOM 1730 O O . ARG B 1 17 ? 5.008 -1.484 -13.477 1 97.44 17 ARG B O 1
ATOM 1737 N N . ALA B 1 18 ? 3.42 -1.797 -11.953 1 95.88 18 AL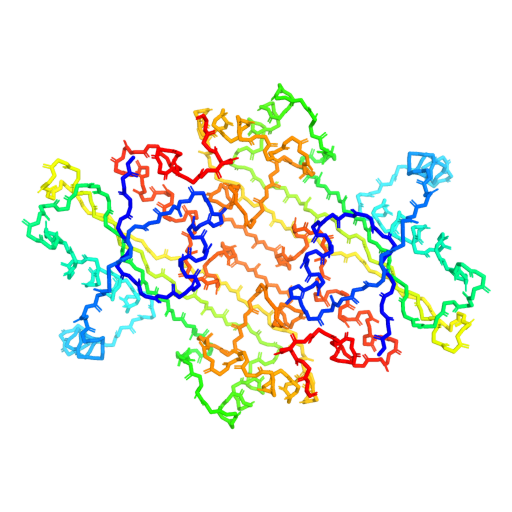A B N 1
ATOM 1738 C CA . ALA B 1 18 ? 4.016 -0.837 -11.031 1 95.88 18 ALA B CA 1
ATOM 1739 C C . ALA B 1 18 ? 5.41 -1.277 -10.602 1 95.88 18 ALA B C 1
ATOM 1741 O O . ALA B 1 18 ? 6.289 -0.442 -10.367 1 95.88 18 ALA B O 1
ATOM 1742 N N . ALA B 1 19 ? 5.605 -2.576 -10.633 1 97.44 19 ALA B N 1
ATOM 1743 C CA . ALA B 1 19 ? 6.887 -3.133 -10.211 1 97.44 19 ALA B CA 1
ATOM 1744 C C . ALA B 1 19 ? 7.855 -3.229 -11.383 1 97.44 19 ALA B C 1
ATOM 1746 O O . ALA B 1 19 ? 8.938 -3.814 -11.258 1 97.44 19 ALA B O 1
ATOM 1747 N N . GLY B 1 20 ? 7.453 -2.713 -12.57 1 97.69 20 GLY B N 1
ATOM 1748 C CA . GLY B 1 20 ? 8.367 -2.602 -13.695 1 97.69 20 GLY B CA 1
ATOM 1749 C C . GLY B 1 20 ? 8.25 -3.748 -14.68 1 97.69 20 GLY B C 1
ATOM 1750 O O . GLY B 1 20 ? 9.109 -3.922 -15.547 1 97.69 20 GLY B O 1
ATOM 1751 N N . ILE B 1 21 ? 7.184 -4.527 -14.547 1 98.25 21 ILE B N 1
ATOM 1752 C CA . ILE B 1 21 ? 7.043 -5.723 -15.375 1 98.25 21 ILE B CA 1
ATOM 1753 C C . ILE B 1 21 ? 5.793 -5.605 -16.25 1 98.25 21 ILE B C 1
ATOM 1755 O O . ILE B 1 21 ? 4.695 -5.367 -15.734 1 98.25 21 ILE B O 1
ATOM 1759 N N . GLU B 1 22 ? 5.941 -5.656 -17.484 1 98.06 22 GLU B N 1
ATOM 1760 C CA . GLU B 1 22 ? 4.828 -5.879 -18.391 1 98.06 22 GLU B CA 1
ATOM 1761 C C . GLU B 1 22 ? 4.684 -7.359 -18.734 1 98.06 22 GLU B C 1
ATOM 1763 O O . GLU B 1 22 ? 5.414 -7.883 -19.578 1 98.06 22 GLU B O 1
ATOM 1768 N N . PRO B 1 23 ? 3.721 -8.008 -18.156 1 97.81 23 PRO B N 1
ATOM 1769 C CA . PRO B 1 23 ? 3.582 -9.445 -18.422 1 97.81 23 PRO B CA 1
ATOM 1770 C C . PRO B 1 23 ? 2.781 -9.734 -19.688 1 97.81 23 PRO B C 1
ATOM 1772 O O . PRO B 1 23 ? 2.143 -8.836 -20.234 1 97.81 23 PRO B O 1
ATOM 1775 N N . VAL B 1 24 ? 2.971 -10.891 -20.188 1 96.19 24 VAL B N 1
ATOM 1776 C CA . VAL B 1 24 ? 2.035 -11.422 -21.172 1 96.19 24 VAL B CA 1
ATOM 1777 C C . VAL B 1 24 ? 0.837 -12.047 -20.469 1 96.19 24 VAL B C 1
ATOM 1779 O O . VAL B 1 24 ? 0.97 -13.086 -19.812 1 96.19 24 VAL B O 1
ATOM 1782 N N . VAL B 1 25 ? -0.291 -11.445 -20.578 1 96.38 25 VAL B N 1
ATOM 1783 C CA . VAL B 1 25 ? -1.487 -11.914 -19.891 1 96.38 25 VAL B CA 1
ATOM 1784 C C . VAL B 1 25 ? -2.1 -13.086 -20.656 1 96.38 25 VAL B C 1
ATOM 1786 O O . VAL B 1 25 ? -2.35 -12.977 -21.859 1 96.38 25 VAL B O 1
ATOM 1789 N N . VAL B 1 26 ? -2.293 -14.141 -20 1 94.56 26 VAL B N 1
ATOM 1790 C CA . VAL B 1 26 ? -2.904 -15.336 -20.562 1 94.56 26 VAL B CA 1
ATOM 1791 C C . VAL B 1 26 ? -4.02 -15.836 -19.656 1 94.56 26 VAL B C 1
ATOM 1793 O O . VAL B 1 26 ? -3.756 -16.453 -18.625 1 94.56 26 VAL B O 1
ATOM 1796 N N . PRO B 1 27 ? -5.238 -15.609 -19.969 1 90.38 27 PRO B N 1
ATOM 1797 C CA . PRO B 1 27 ? -6.328 -16.078 -19.109 1 90.38 27 PRO B CA 1
ATOM 1798 C C . PRO B 1 27 ? -6.281 -17.578 -18.859 1 90.38 27 PRO B C 1
ATOM 1800 O O . PRO B 1 27 ? -5.965 -18.359 -19.781 1 90.38 27 PRO B O 1
ATOM 1803 N N . SER B 1 28 ? -6.477 -17.891 -17.609 1 88.5 28 SER B N 1
ATOM 1804 C CA . SER B 1 28 ? -6.562 -19.297 -17.234 1 88.5 28 SER B CA 1
ATOM 1805 C C . SER B 1 28 ? -8.008 -19.781 -17.234 1 88.5 28 SER B C 1
ATOM 1807 O O . SER B 1 28 ? -8.922 -19.031 -16.859 1 88.5 28 SER B O 1
ATOM 1809 N N . GLN B 1 29 ? -8.266 -20.953 -17.781 1 87.88 29 GLN B N 1
ATOM 1810 C CA . GLN B 1 29 ? -9.625 -21.484 -17.859 1 87.88 29 GLN B CA 1
ATOM 1811 C C . GLN B 1 29 ? -9.852 -22.562 -16.797 1 87.88 29 GLN B C 1
ATOM 1813 O O . GLN B 1 29 ? -10.359 -23.641 -17.109 1 87.88 29 GLN B O 1
ATOM 1818 N N . VAL B 1 30 ? -9.453 -22.25 -15.648 1 94.19 30 VAL B N 1
ATOM 1819 C CA . VAL B 1 30 ? -9.633 -23.219 -14.562 1 94.19 30 VAL B CA 1
ATOM 1820 C C . VAL B 1 30 ? -11.047 -23.078 -14 1 94.19 30 VAL B C 1
ATOM 1822 O O . VAL B 1 30 ? -11.539 -21.969 -13.781 1 94.19 30 VAL B O 1
ATOM 1825 N N . ASP B 1 31 ? -11.797 -24.188 -13.883 1 96.81 31 ASP B N 1
ATOM 1826 C CA . ASP B 1 31 ? -13.039 -24.234 -13.109 1 96.81 31 ASP B CA 1
ATOM 1827 C C . ASP B 1 31 ? -12.758 -24.266 -11.617 1 96.81 31 ASP B C 1
ATOM 1829 O O . ASP B 1 31 ? -12.664 -25.328 -11.008 1 96.81 31 ASP B O 1
ATOM 1833 N N . GLU B 1 32 ? -12.703 -23.078 -11.016 1 95.06 32 GLU B N 1
ATOM 1834 C CA . GLU B 1 32 ? -12.195 -22.922 -9.648 1 95.06 32 GLU B CA 1
ATOM 1835 C C . GLU B 1 32 ? -13.094 -23.641 -8.648 1 95.06 32 GLU B C 1
ATOM 1837 O O . GLU B 1 32 ? -12.617 -24.422 -7.82 1 95.06 32 GLU B O 1
ATOM 1842 N N . PRO B 1 33 ? -14.422 -23.531 -8.758 1 95.38 33 PRO B N 1
ATOM 1843 C CA . PRO B 1 33 ? -15.266 -24.234 -7.801 1 95.38 33 PRO B CA 1
ATOM 1844 C C . PRO B 1 33 ? -15.117 -25.75 -7.895 1 95.38 33 PRO B C 1
ATOM 1846 O O . PRO B 1 33 ? -15.039 -26.438 -6.871 1 95.38 33 PRO B O 1
ATOM 1849 N N . ALA B 1 34 ? -15.031 -26.219 -9.086 1 97.5 34 ALA B N 1
ATOM 1850 C CA . ALA B 1 34 ? -14.898 -27.672 -9.289 1 97.5 34 ALA B CA 1
ATOM 1851 C C . ALA B 1 34 ? -13.555 -28.172 -8.75 1 97.5 34 ALA B C 1
ATOM 1853 O O . ALA B 1 34 ? -13.484 -29.25 -8.148 1 97.5 34 ALA B O 1
ATOM 1854 N N . ALA B 1 35 ? -12.531 -27.406 -9 1 97.62 35 ALA B N 1
ATOM 1855 C CA . ALA B 1 35 ? -11.203 -27.797 -8.523 1 97.62 35 ALA B CA 1
ATOM 1856 C C . ALA B 1 35 ? -11.164 -27.859 -7.004 1 97.62 35 ALA B C 1
ATOM 1858 O O . ALA B 1 35 ? -10.617 -28.812 -6.434 1 97.62 35 ALA B O 1
ATOM 1859 N N . VAL B 1 36 ? -11.734 -26.938 -6.34 1 97.44 36 VAL B N 1
ATOM 1860 C CA . VAL B 1 36 ? -11.75 -26.875 -4.883 1 97.44 36 VAL B CA 1
ATOM 1861 C C . VAL B 1 36 ? -12.586 -28.031 -4.336 1 97.44 36 VAL B C 1
ATOM 1863 O O . VAL B 1 36 ? -12.172 -28.719 -3.402 1 97.44 36 VAL B O 1
ATOM 1866 N N . ALA B 1 37 ? -13.703 -28.281 -4.953 1 97.75 37 ALA B N 1
ATOM 1867 C CA . ALA B 1 37 ? -14.578 -29.359 -4.527 1 97.75 37 ALA B CA 1
ATOM 1868 C C . ALA B 1 37 ? -13.867 -30.719 -4.621 1 97.75 37 ALA B C 1
ATOM 1870 O O . ALA B 1 37 ? -13.977 -31.547 -3.715 1 97.75 37 ALA B O 1
ATOM 1871 N N . ALA B 1 38 ? -13.219 -30.875 -5.691 1 98.06 38 ALA B N 1
ATOM 1872 C CA . ALA B 1 38 ? -12.508 -32.125 -5.902 1 98.06 38 ALA B CA 1
ATOM 1873 C C . ALA B 1 38 ? -11.43 -32.344 -4.84 1 98.06 38 ALA B C 1
ATOM 1875 O O . ALA B 1 38 ? -11.281 -33.438 -4.293 1 98.06 38 ALA B O 1
ATOM 1876 N N . ALA B 1 39 ? -10.648 -31.297 -4.574 1 97.88 39 ALA B N 1
ATOM 1877 C CA . ALA B 1 39 ? -9.594 -31.375 -3.57 1 97.88 39 ALA B CA 1
ATOM 1878 C C . ALA B 1 39 ? -10.164 -31.656 -2.186 1 97.88 39 ALA B C 1
ATOM 1880 O O . ALA B 1 39 ? -9.617 -32.469 -1.431 1 97.88 39 ALA B O 1
ATOM 1881 N N . GLU B 1 40 ? -11.219 -30.969 -1.873 1 97.38 40 GLU B N 1
ATOM 1882 C CA . GLU B 1 40 ? -11.836 -31.141 -0.562 1 97.38 40 GLU B CA 1
ATOM 1883 C C . GLU B 1 40 ? -12.43 -32.531 -0.418 1 97.38 40 GLU B C 1
ATOM 1885 O O . GLU B 1 40 ? -12.445 -33.094 0.677 1 97.38 40 GLU B O 1
ATOM 1890 N N . ALA B 1 41 ? -12.992 -33.156 -1.493 1 97.81 41 ALA B N 1
ATOM 1891 C CA . ALA B 1 41 ? -13.516 -34.5 -1.479 1 97.81 41 ALA B CA 1
ATOM 1892 C C . ALA B 1 41 ? -12.414 -35.5 -1.154 1 97.81 41 ALA B C 1
ATOM 1894 O O . ALA B 1 41 ? -12.656 -36.5 -0.465 1 97.81 41 ALA B O 1
ATOM 1895 N N . GLU B 1 42 ? -11.312 -35.188 -1.622 1 97.38 42 GLU B N 1
ATOM 1896 C CA . GLU B 1 42 ? -10.203 -36.125 -1.484 1 97.38 42 GLU B CA 1
ATOM 1897 C C . GLU B 1 42 ? -9.484 -35.938 -0.154 1 97.38 42 GLU B C 1
ATOM 1899 O O . GLU B 1 42 ? -9.07 -36.906 0.484 1 97.38 42 GLU B O 1
ATOM 1904 N N . HIS B 1 43 ? -9.258 -34.75 0.312 1 96.75 43 HIS B N 1
ATOM 1905 C CA . HIS B 1 43 ? -8.336 -34.469 1.412 1 96.75 43 HIS B CA 1
ATOM 1906 C C . HIS B 1 43 ? -9.062 -33.844 2.592 1 96.75 43 HIS B C 1
ATOM 1908 O O . HIS B 1 43 ? -8.461 -33.594 3.639 1 96.75 43 HIS B O 1
ATOM 1914 N N . GLY B 1 44 ? -10.414 -33.531 2.488 1 96.38 44 GLY B N 1
ATOM 1915 C CA . GLY B 1 44 ? -11.133 -32.781 3.51 1 96.38 44 GLY B CA 1
ATOM 1916 C C . GLY B 1 44 ? -11.133 -31.281 3.273 1 96.38 44 GLY B C 1
ATOM 1917 O O . GLY B 1 44 ? -10.617 -30.812 2.258 1 96.38 44 GLY B O 1
ATOM 1918 N N . PRO B 1 45 ? -11.734 -30.578 4.152 1 95.19 45 PRO B N 1
ATOM 1919 C CA . PRO B 1 45 ? -11.805 -29.109 3.994 1 95.19 45 PRO B CA 1
ATOM 1920 C C . PRO B 1 45 ? -10.43 -28.469 3.846 1 95.19 45 PRO B C 1
ATOM 1922 O O . PRO B 1 45 ? -9.5 -28.828 4.57 1 95.19 45 PRO B O 1
ATOM 1925 N N . LEU B 1 46 ? -10.391 -27.516 2.957 1 95.75 46 LEU B N 1
ATOM 1926 C CA . LEU B 1 46 ? -9.133 -26.812 2.717 1 95.75 46 LEU B CA 1
ATOM 1927 C C . LEU B 1 46 ? -9.031 -25.562 3.598 1 95.75 46 LEU B C 1
ATOM 1929 O O . LEU B 1 46 ? -10.016 -24.844 3.781 1 95.75 46 LEU B O 1
ATOM 1933 N N . SER B 1 47 ? -7.82 -25.359 4.23 1 96.38 47 SER B N 1
ATOM 1934 C CA . SER B 1 47 ? -7.535 -24.047 4.801 1 96.38 47 SER B CA 1
ATOM 1935 C C . SER B 1 47 ? -7.48 -22.969 3.721 1 96.38 47 SER B C 1
ATOM 1937 O O . SER B 1 47 ? -7.309 -23.281 2.541 1 96.38 47 SER B O 1
ATOM 1939 N N . PRO B 1 48 ? -7.66 -21.734 4.105 1 96.19 48 PRO B N 1
ATOM 1940 C CA . PRO B 1 48 ? -7.523 -20.656 3.121 1 96.19 48 PRO B CA 1
ATOM 1941 C C . PRO B 1 48 ? -6.195 -20.719 2.369 1 96.19 48 PRO B C 1
ATOM 1943 O O . PRO B 1 48 ? -6.168 -20.562 1.145 1 96.19 48 PRO B O 1
ATOM 1946 N N . ASP B 1 49 ? -5.137 -21 3.047 1 97.25 49 ASP B N 1
ATOM 1947 C CA . ASP B 1 49 ? -3.812 -21.078 2.434 1 97.25 49 ASP B CA 1
ATOM 1948 C C . ASP B 1 49 ? -3.748 -22.203 1.396 1 97.25 49 ASP B C 1
ATOM 1950 O O . ASP B 1 49 ? -3.248 -22 0.288 1 97.25 49 ASP B O 1
ATOM 1954 N N . ALA B 1 50 ? -4.262 -23.328 1.777 1 97.62 50 ALA B N 1
ATOM 1955 C CA . ALA B 1 50 ? -4.238 -24.469 0.872 1 97.62 50 ALA B CA 1
ATOM 1956 C C . ALA B 1 50 ? -5.078 -24.203 -0.373 1 97.62 50 ALA B C 1
ATOM 1958 O O . ALA B 1 50 ? -4.703 -24.594 -1.48 1 97.62 50 ALA B O 1
ATOM 1959 N N . MET B 1 51 ? -6.176 -23.578 -0.174 1 97.19 51 MET B N 1
ATOM 1960 C CA . MET B 1 51 ? -7.094 -23.297 -1.275 1 97.19 51 MET B CA 1
ATOM 1961 C C . MET B 1 51 ? -6.453 -22.359 -2.293 1 97.19 51 MET B C 1
ATOM 1963 O O . MET B 1 51 ? -6.426 -22.656 -3.488 1 97.19 51 MET B O 1
ATOM 1967 N N . VAL B 1 52 ? -5.918 -21.234 -1.78 1 97 52 VAL B N 1
ATOM 1968 C CA . VAL B 1 52 ? -5.363 -20.266 -2.709 1 97 52 VAL B CA 1
ATOM 1969 C C . VAL B 1 52 ? -4.121 -20.828 -3.385 1 97 52 VAL B C 1
ATOM 1971 O O . VAL B 1 52 ? -3.848 -20.531 -4.551 1 97 52 VAL B O 1
ATOM 1974 N N . GLN B 1 53 ? -3.35 -21.656 -2.693 1 98.31 53 GLN B N 1
ATOM 1975 C CA . GLN B 1 53 ? -2.174 -22.281 -3.283 1 98.31 53 GLN B CA 1
ATOM 1976 C C . GLN B 1 53 ? -2.566 -23.266 -4.379 1 98.31 53 GLN B C 1
ATOM 1978 O O . GLN B 1 53 ? -1.934 -23.312 -5.434 1 98.31 53 GLN B O 1
ATOM 1983 N N . LEU B 1 54 ? -3.594 -24.031 -4.094 1 98.38 54 LEU B N 1
ATOM 1984 C CA . LEU B 1 54 ? -4.109 -24.969 -5.086 1 98.38 54 LEU B CA 1
ATOM 1985 C C . LEU B 1 54 ? -4.523 -24.25 -6.359 1 98.38 54 LEU B C 1
ATOM 1987 O O . LEU B 1 54 ? -4.109 -24.625 -7.457 1 98.38 54 LEU B O 1
ATOM 1991 N N . LEU B 1 55 ? -5.273 -23.25 -6.172 1 97.62 55 LEU B N 1
ATOM 1992 C CA . LEU B 1 55 ? -5.809 -22.516 -7.32 1 97.62 55 LEU B CA 1
ATOM 1993 C C . LEU B 1 55 ? -4.699 -21.812 -8.078 1 97.62 55 LEU B C 1
ATOM 1995 O O . LEU B 1 55 ? -4.703 -21.781 -9.312 1 97.62 55 LEU B O 1
ATOM 1999 N N . ALA B 1 56 ? -3.734 -21.219 -7.375 1 97.94 56 ALA B N 1
ATOM 2000 C CA . ALA B 1 56 ? -2.582 -20.609 -8.031 1 97.94 56 ALA B CA 1
ATOM 2001 C C . ALA B 1 56 ? -1.848 -21.609 -8.906 1 97.94 56 ALA B C 1
ATOM 2003 O O . ALA B 1 56 ? -1.508 -21.312 -10.055 1 97.94 56 ALA B O 1
ATOM 2004 N N . ARG B 1 57 ? -1.638 -22.781 -8.391 1 98.38 57 ARG B N 1
ATOM 2005 C CA . ARG B 1 57 ? -0.943 -23.844 -9.117 1 98.38 57 ARG B CA 1
ATOM 2006 C C . ARG B 1 57 ? -1.725 -24.266 -10.359 1 98.38 57 ARG B C 1
ATOM 2008 O O . ARG B 1 57 ? -1.168 -24.328 -11.461 1 98.38 57 ARG B O 1
ATOM 2015 N N . LEU B 1 58 ? -3.01 -24.484 -10.18 1 97.94 58 LEU B N 1
ATOM 2016 C CA . LEU B 1 58 ? -3.84 -24.953 -11.281 1 97.94 58 LEU B CA 1
ATOM 2017 C C . LEU B 1 58 ? -3.912 -23.906 -12.391 1 97.94 58 LEU B C 1
ATOM 2019 O O . LEU B 1 58 ? -3.857 -24.25 -13.578 1 97.94 58 LEU B O 1
ATOM 2023 N N . LYS B 1 59 ? -3.99 -22.672 -12.008 1 97.38 59 LYS B N 1
ATOM 2024 C CA . LYS B 1 59 ? -4.043 -21.594 -12.992 1 97.38 59 LYS B CA 1
ATOM 2025 C C . LYS B 1 59 ? -2.742 -21.516 -13.789 1 97.38 59 LYS B C 1
ATOM 2027 O O . LYS B 1 59 ? -2.764 -21.359 -15.008 1 97.38 59 LYS B O 1
ATOM 2032 N N . ALA B 1 60 ? -1.618 -21.578 -13.172 1 97.25 60 ALA B N 1
ATOM 2033 C CA . ALA B 1 60 ? -0.327 -21.562 -13.852 1 97.25 60 ALA B CA 1
ATOM 2034 C C . ALA B 1 60 ? -0.18 -22.766 -14.781 1 97.25 60 ALA B C 1
ATOM 2036 O O . ALA B 1 60 ? 0.245 -22.625 -15.93 1 97.25 60 ALA B O 1
ATOM 2037 N N . GLU B 1 61 ? -0.567 -23.906 -14.305 1 96.19 61 GLU B N 1
ATOM 2038 C CA . GLU B 1 61 ? -0.404 -25.156 -15.047 1 96.19 61 GLU B CA 1
ATOM 2039 C C . GLU B 1 61 ? -1.318 -25.188 -16.266 1 96.19 61 GLU B C 1
ATOM 2041 O O . GLU B 1 61 ? -1.007 -25.844 -17.266 1 96.19 61 GLU B O 1
ATOM 2046 N N . ALA B 1 62 ? -2.422 -24.469 -16.156 1 94.44 62 ALA B N 1
ATOM 2047 C CA . ALA B 1 62 ? -3.365 -24.422 -17.266 1 94.44 62 ALA B CA 1
ATOM 2048 C C . ALA B 1 62 ? -2.777 -23.672 -18.453 1 94.44 62 ALA B C 1
ATOM 2050 O O . ALA B 1 62 ? -3.223 -23.859 -19.594 1 94.44 62 ALA B O 1
ATOM 2051 N N . VAL B 1 63 ? -1.853 -22.797 -18.219 1 92.44 63 VAL B N 1
ATOM 2052 C CA . VAL B 1 63 ? -1.308 -21.953 -19.281 1 92.44 63 VAL B CA 1
ATOM 2053 C C . VAL B 1 63 ? 0.08 -22.438 -19.672 1 92.44 63 VAL B C 1
ATOM 2055 O O . VAL B 1 63 ? 0.64 -22 -20.672 1 92.44 63 VAL B O 1
ATOM 2058 N N . ARG B 1 64 ? 0.44 -23.516 -18.891 1 83.38 64 ARG B N 1
ATOM 2059 C CA . ARG B 1 64 ? 1.799 -23.984 -19.125 1 83.38 64 ARG B CA 1
ATOM 2060 C C . ARG B 1 64 ? 1.904 -24.719 -20.453 1 83.38 64 ARG B C 1
ATOM 2062 O O . ARG B 1 64 ? 0.921 -25.281 -20.938 1 83.38 64 ARG B O 1
ATOM 2069 N N . GLY B 1 65 ? 2.871 -24.516 -21.406 1 84.12 65 GLY B N 1
ATOM 2070 C CA . GLY B 1 65 ? 3.123 -25.25 -22.625 1 84.12 65 GLY B CA 1
ATOM 2071 C C . GLY B 1 65 ? 3.242 -24.375 -23.844 1 84.12 65 GLY B C 1
ATOM 2072 O O . GLY B 1 65 ? 4.348 -24.094 -24.312 1 84.12 65 GLY B O 1
ATOM 2073 N N . ALA B 1 66 ? 2.004 -23.984 -24.375 1 78.38 66 ALA B N 1
ATOM 2074 C CA . ALA B 1 66 ? 2.1 -23.203 -25.594 1 78.38 66 ALA B CA 1
ATOM 2075 C C . ALA B 1 66 ? 1.024 -22.125 -25.641 1 78.38 66 ALA B C 1
ATOM 2077 O O . ALA B 1 66 ? -0.026 -22.25 -25.016 1 78.38 66 ALA B O 1
ATOM 2078 N N . LEU B 1 67 ? 1.421 -21.016 -26.172 1 82.38 67 LEU B N 1
ATOM 2079 C CA . LEU B 1 67 ? 0.518 -19.922 -26.516 1 82.38 67 LEU B CA 1
ATOM 2080 C C . LEU B 1 67 ? 0.499 -19.672 -28.016 1 82.38 67 LEU B C 1
ATOM 2082 O O . LEU B 1 67 ? 1.544 -19.422 -28.625 1 82.38 67 LEU B O 1
ATOM 2086 N N . ASP B 1 68 ? -0.712 -19.828 -28.609 1 83 68 ASP B N 1
ATOM 2087 C CA . ASP B 1 68 ? -0.899 -19.641 -30.047 1 83 68 ASP B CA 1
ATOM 2088 C C . ASP B 1 68 ? 0.029 -20.562 -30.844 1 83 68 ASP B C 1
ATOM 2090 O O . ASP B 1 68 ? 0.68 -20.109 -31.797 1 83 68 ASP B O 1
ATOM 2094 N N . GLY B 1 69 ? 0.287 -21.703 -30.391 1 83.94 69 GLY B N 1
ATOM 2095 C CA . GLY B 1 69 ? 1.039 -22.719 -31.109 1 83.94 69 GLY B CA 1
ATOM 2096 C C . GLY B 1 69 ? 2.535 -22.625 -30.875 1 83.94 69 GLY B C 1
ATOM 2097 O O . GLY B 1 69 ? 3.297 -23.453 -31.391 1 83.94 69 GLY B O 1
ATOM 2098 N N . GLU B 1 70 ? 2.963 -21.656 -30.203 1 88.5 70 GLU B N 1
ATOM 2099 C CA . GLU B 1 70 ? 4.383 -21.5 -29.891 1 88.5 70 GLU B CA 1
ATOM 2100 C C . GLU B 1 70 ? 4.668 -21.812 -28.422 1 88.5 70 GLU B C 1
ATOM 2102 O O . GLU B 1 70 ? 3.877 -21.453 -27.547 1 88.5 70 GLU B O 1
ATOM 2107 N N . PRO B 1 71 ? 5.805 -22.484 -28.281 1 90.19 71 PRO B N 1
ATOM 2108 C CA . PRO B 1 71 ? 6.152 -22.781 -26.875 1 90.19 71 PRO B CA 1
ATOM 2109 C C . PRO B 1 71 ? 6.352 -21.516 -26.047 1 90.19 71 PRO B C 1
ATOM 2111 O O . PRO B 1 71 ? 6.891 -20.516 -26.547 1 90.19 71 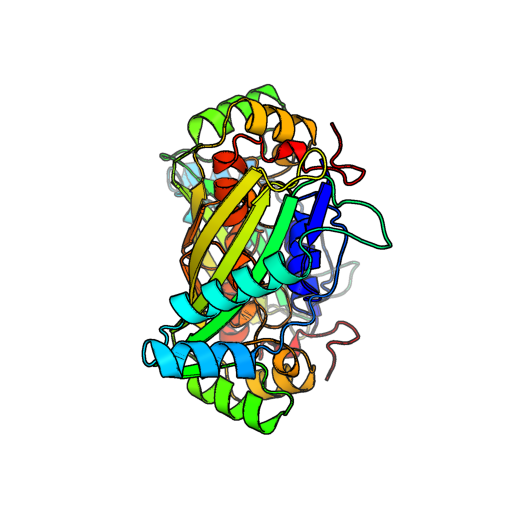PRO B O 1
ATOM 2114 N N . ILE B 1 72 ? 5.855 -21.594 -24.781 1 92.94 72 ILE B N 1
ATOM 2115 C CA . ILE B 1 72 ? 6.082 -20.516 -23.844 1 92.94 72 ILE B CA 1
ATOM 2116 C C . ILE B 1 72 ? 7.551 -20.484 -23.438 1 92.94 72 ILE B C 1
ATOM 2118 O O . ILE B 1 72 ? 8.125 -21.516 -23.078 1 92.94 72 ILE B O 1
ATOM 2122 N N . ASP B 1 73 ? 8.203 -19.359 -23.594 1 95.31 73 ASP B N 1
ATOM 2123 C CA . ASP B 1 73 ? 9.602 -19.172 -23.203 1 95.31 73 ASP B CA 1
ATOM 2124 C C . ASP B 1 73 ? 9.734 -18.062 -22.172 1 95.31 73 ASP B C 1
ATOM 2126 O O . ASP B 1 73 ? 9.797 -16.875 -22.516 1 95.31 73 ASP B O 1
ATOM 2130 N N . GLY B 1 74 ? 9.852 -18.453 -20.922 1 96.75 74 GLY B N 1
ATOM 2131 C CA . GLY B 1 74 ? 9.922 -17.547 -19.797 1 96.75 74 GLY B CA 1
ATOM 2132 C C . GLY B 1 74 ? 9.344 -18.125 -18.516 1 96.75 74 GLY B C 1
ATOM 2133 O O . GLY B 1 74 ? 9.43 -19.328 -18.297 1 96.75 74 GLY B O 1
ATOM 2134 N N . LEU B 1 75 ? 8.883 -17.297 -17.609 1 98.06 75 LEU B N 1
ATOM 2135 C CA . LEU B 1 75 ? 8.258 -17.703 -16.359 1 98.06 75 LEU B CA 1
ATOM 2136 C C . LEU B 1 75 ? 6.738 -17.609 -16.469 1 98.06 75 LEU B C 1
ATOM 2138 O O . LEU B 1 75 ? 6.199 -16.672 -17.031 1 98.06 75 LEU B O 1
ATOM 2142 N N . VAL B 1 76 ? 6.043 -18.594 -15.977 1 97.62 76 VAL B N 1
ATOM 2143 C CA . VAL B 1 76 ? 4.586 -18.594 -15.898 1 97.62 76 VAL B CA 1
ATOM 2144 C C . VAL B 1 76 ? 4.145 -18.406 -14.445 1 97.62 76 VAL B C 1
ATOM 2146 O O . VAL B 1 76 ? 4.508 -19.219 -13.578 1 97.62 76 VAL B O 1
ATOM 2149 N N . PHE B 1 77 ? 3.373 -17.422 -14.234 1 98.38 77 PHE B N 1
ATOM 2150 C CA . PHE B 1 77 ? 2.941 -17.094 -12.875 1 98.38 77 PHE B CA 1
ATOM 2151 C C . PHE B 1 77 ? 1.435 -17.281 -12.734 1 98.38 77 PHE B C 1
ATOM 2153 O O . PHE B 1 77 ? 0.663 -16.719 -13.516 1 98.38 77 PHE B O 1
ATOM 2160 N N . GLY B 1 78 ? 1.054 -18.062 -11.781 1 98 78 GLY B N 1
ATOM 2161 C CA . GLY B 1 78 ? -0.324 -18.156 -11.328 1 98 78 GLY B CA 1
ATOM 2162 C C . GLY B 1 78 ? -0.518 -17.656 -9.906 1 98 78 GLY B C 1
ATOM 2163 O O . GLY B 1 78 ? 0.262 -17.984 -9.016 1 98 78 GLY B O 1
ATOM 2164 N N . GLY B 1 79 ? -1.546 -16.844 -9.711 1 97.12 79 GLY B N 1
ATOM 2165 C CA . GLY B 1 79 ? -1.886 -16.312 -8.398 1 97.12 79 GLY B CA 1
ATOM 2166 C C . GLY B 1 79 ? -3.359 -16.453 -8.07 1 97.12 79 GLY B C 1
ATOM 2167 O O . GLY B 1 79 ? -4.203 -16.5 -8.969 1 97.12 79 GLY B O 1
ATOM 2168 N N . ASP B 1 80 ? -3.637 -16.547 -6.828 1 95.94 80 ASP B N 1
ATOM 2169 C CA . ASP B 1 80 ? -4.992 -16.531 -6.289 1 95.94 80 ASP B CA 1
ATOM 2170 C C . ASP B 1 80 ? -5.023 -15.922 -4.887 1 95.94 80 ASP B C 1
ATOM 2172 O O . ASP B 1 80 ? -4.039 -16 -4.148 1 95.94 80 ASP B O 1
ATOM 2176 N N . SER B 1 81 ? -6.066 -15.234 -4.57 1 95.19 81 SER B N 1
ATOM 2177 C CA . SER B 1 81 ? -6.18 -14.586 -3.264 1 95.19 81 SER B CA 1
ATOM 2178 C C . SER B 1 81 ? -7.57 -14.789 -2.67 1 95.19 81 SER B C 1
ATOM 2180 O O . SER B 1 81 ? -8.547 -14.969 -3.404 1 95.19 81 SER B O 1
ATOM 2182 N N . ALA B 1 82 ? -7.605 -14.805 -1.365 1 94.69 82 ALA B N 1
ATOM 2183 C CA . ALA B 1 82 ? -8.859 -14.906 -0.616 1 94.69 82 ALA B CA 1
ATOM 2184 C C . ALA B 1 82 ? -8.781 -14.109 0.684 1 94.69 82 ALA B C 1
ATOM 2186 O O . ALA B 1 82 ? -7.742 -14.086 1.347 1 94.69 82 ALA B O 1
ATOM 2187 N N . PHE B 1 83 ? -9.883 -13.492 1.04 1 96.88 83 PHE B N 1
ATOM 2188 C CA . PHE B 1 83 ? -9.977 -12.727 2.279 1 96.88 83 PHE B CA 1
ATOM 2189 C C . PHE B 1 83 ? -10.812 -13.477 3.314 1 96.88 83 PHE B C 1
ATOM 2191 O O . PHE B 1 83 ? -11.914 -13.93 3.018 1 96.88 83 PHE B O 1
ATOM 2198 N N . ALA B 1 84 ? -10.18 -13.586 4.48 1 96.56 84 ALA B N 1
ATOM 2199 C CA . ALA B 1 84 ? -10.867 -14.289 5.559 1 96.56 84 ALA B CA 1
ATOM 2200 C C . ALA B 1 84 ? -11.016 -13.391 6.785 1 96.56 84 ALA B C 1
ATOM 2202 O O . ALA B 1 84 ? -10.078 -12.695 7.168 1 96.56 84 ALA B O 1
ATOM 2203 N N . ILE B 1 85 ? -12.156 -13.422 7.355 1 93.94 85 ILE B N 1
ATOM 2204 C CA . ILE B 1 85 ? -12.391 -12.773 8.641 1 93.94 85 ILE B CA 1
ATOM 2205 C C . ILE B 1 85 ? -13.289 -13.656 9.508 1 93.94 85 ILE B C 1
ATOM 2207 O O . ILE B 1 85 ? -14.266 -14.219 9.023 1 93.94 85 ILE B O 1
ATOM 2211 N N . ASP B 1 86 ? -12.891 -13.867 10.75 1 90.06 86 ASP B N 1
ATOM 2212 C CA . ASP B 1 86 ? -13.617 -14.695 11.711 1 90.06 86 ASP B CA 1
ATOM 2213 C C . ASP B 1 86 ? -13.883 -16.094 11.133 1 90.06 86 ASP B C 1
ATOM 2215 O O . ASP B 1 86 ? -15 -16.594 11.219 1 90.06 86 ASP B O 1
ATOM 2219 N N . GLY B 1 87 ? -12.977 -16.578 10.406 1 86.88 87 GLY B N 1
ATOM 2220 C CA . GLY B 1 87 ? -13.039 -17.953 9.93 1 86.88 87 GLY B CA 1
ATOM 2221 C C . GLY B 1 87 ? -13.82 -18.109 8.633 1 86.88 87 GLY B C 1
ATOM 2222 O O . GLY B 1 87 ? -13.906 -19.203 8.078 1 86.88 87 GLY B O 1
ATOM 2223 N N . ALA B 1 88 ? -14.352 -17.047 8.156 1 90.62 88 ALA B N 1
ATOM 2224 C CA . ALA B 1 88 ? -15.133 -17.094 6.926 1 90.62 88 ALA B CA 1
ATOM 2225 C C . ALA B 1 88 ? -14.391 -16.422 5.773 1 90.62 88 ALA B C 1
ATOM 2227 O O . ALA B 1 88 ? -13.758 -15.383 5.957 1 90.62 88 ALA B O 1
ATOM 2228 N N . LEU B 1 89 ? -14.523 -17.078 4.586 1 92.19 89 LEU B N 1
ATOM 2229 C CA . LEU B 1 89 ? -13.953 -16.5 3.371 1 92.19 89 LEU B CA 1
ATOM 2230 C C . LEU B 1 89 ? -14.961 -15.578 2.689 1 92.19 89 LEU B C 1
ATOM 2232 O O . LEU B 1 89 ? -16.156 -15.898 2.609 1 92.19 89 LEU B O 1
ATOM 2236 N N . HIS B 1 90 ? -14.469 -14.492 2.248 1 91.12 90 HIS B N 1
ATOM 2237 C CA . HIS B 1 90 ? -15.328 -13.508 1.602 1 91.12 90 HIS B CA 1
ATOM 2238 C C . HIS B 1 90 ? -14.805 -13.148 0.215 1 91.12 90 HIS B C 1
ATOM 2240 O O . HIS B 1 90 ? -13.711 -12.602 0.084 1 91.12 90 HIS B O 1
ATOM 2246 N N . GLY B 1 91 ? -15.586 -13.5 -0.78 1 89.06 91 GLY B N 1
ATOM 2247 C CA . GLY B 1 91 ? -15.289 -13.07 -2.137 1 89.06 91 GLY B CA 1
ATOM 2248 C C . GLY B 1 91 ? -15.852 -11.695 -2.459 1 89.06 91 GLY B C 1
ATOM 2249 O O . GLY B 1 91 ? -15.891 -10.812 -1.596 1 89.06 91 GLY B O 1
ATOM 2250 N N . LYS B 1 92 ? -16.156 -11.484 -3.621 1 91.12 92 LYS B N 1
ATOM 2251 C CA . LYS B 1 92 ? -16.75 -10.234 -4.074 1 91.12 92 LYS B CA 1
ATOM 2252 C C . LYS B 1 92 ? -18.234 -10.172 -3.721 1 91.12 92 LYS B C 1
ATOM 2254 O O . LYS B 1 92 ? -18.969 -11.141 -3.949 1 91.12 92 LYS B O 1
ATOM 2259 N N . PRO B 1 93 ? -18.688 -9.031 -3.225 1 96 93 PRO B N 1
ATOM 2260 C CA . PRO B 1 93 ? -20.109 -8.969 -2.846 1 96 93 PRO B CA 1
ATOM 2261 C C . PRO B 1 93 ? -21.031 -8.945 -4.055 1 96 93 PRO B C 1
ATOM 2263 O O . PRO B 1 93 ? -22.109 -9.547 -4.023 1 96 93 PRO B O 1
ATOM 2266 N N . HIS B 1 94 ? -20.719 -8.18 -5.09 1 95.19 94 HIS B N 1
ATOM 2267 C CA . HIS B 1 94 ? -21.453 -7.992 -6.336 1 95.19 94 HIS B CA 1
ATOM 2268 C C . HIS B 1 94 ? -22.75 -7.215 -6.102 1 95.19 94 HIS B C 1
ATOM 2270 O O . HIS B 1 94 ? -23.344 -6.699 -7.051 1 95.19 94 HIS B O 1
ATOM 2276 N N . ARG B 1 95 ? -23.25 -7.215 -4.809 1 97.56 95 ARG B N 1
ATOM 2277 C CA . ARG B 1 95 ? -24.5 -6.523 -4.473 1 97.56 95 ARG B CA 1
ATOM 2278 C C . ARG B 1 95 ? -24.297 -5.586 -3.287 1 97.56 95 ARG B C 1
ATOM 2280 O O . ARG B 1 95 ? -23.594 -5.926 -2.33 1 97.56 95 ARG B O 1
ATOM 2287 N N . PRO B 1 96 ? -24.938 -4.398 -3.34 1 97.94 96 PRO B N 1
ATOM 2288 C CA . PRO B 1 96 ? -24.781 -3.412 -2.271 1 97.94 96 PRO B CA 1
ATOM 2289 C C . PRO B 1 96 ? -25.188 -3.953 -0.902 1 97.94 96 PRO B C 1
ATOM 2291 O O . PRO B 1 96 ? -24.516 -3.668 0.098 1 97.94 96 PRO B O 1
ATOM 2294 N N . GLU B 1 97 ? -26.219 -4.742 -0.817 1 98.06 97 GLU B N 1
ATOM 2295 C CA . GLU B 1 97 ? -26.719 -5.25 0.459 1 98.06 97 GLU B CA 1
ATOM 2296 C C . GLU B 1 97 ? -25.703 -6.195 1.106 1 98.06 97 GLU B C 1
ATOM 2298 O O . GLU B 1 97 ? -25.516 -6.176 2.326 1 98.06 97 GLU B O 1
ATOM 2303 N N . ILE B 1 98 ? -25.094 -6.977 0.292 1 97.25 98 ILE B N 1
ATOM 2304 C CA . ILE B 1 98 ? -24.094 -7.898 0.79 1 97.25 98 ILE B CA 1
ATOM 2305 C C . ILE B 1 98 ? -22.859 -7.113 1.265 1 97.25 98 ILE B C 1
ATOM 2307 O O . ILE B 1 98 ? -22.312 -7.398 2.33 1 97.25 98 ILE B O 1
ATOM 2311 N N . ALA B 1 99 ? -22.5 -6.129 0.475 1 97.94 99 ALA B N 1
ATOM 2312 C CA . ALA B 1 99 ? -21.375 -5.273 0.849 1 97.94 99 ALA B CA 1
ATOM 2313 C C . ALA B 1 99 ? -21.641 -4.59 2.189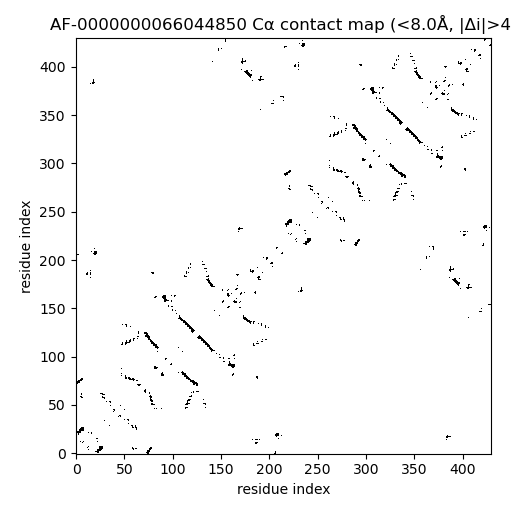 1 97.94 99 ALA B C 1
ATOM 2315 O O . ALA B 1 99 ? -20.734 -4.492 3.025 1 97.94 99 ALA B O 1
ATOM 2316 N N . ARG B 1 100 ? -22.828 -4.102 2.377 1 98.25 100 ARG B N 1
ATOM 2317 C CA . ARG B 1 100 ? -23.188 -3.42 3.615 1 98.25 100 ARG B CA 1
ATOM 2318 C C . ARG B 1 100 ? -23.078 -4.363 4.809 1 98.25 100 ARG B C 1
ATOM 2320 O O . ARG B 1 100 ? -22.531 -3.998 5.852 1 98.25 100 ARG B O 1
ATOM 2327 N N . GLU B 1 101 ? -23.609 -5.523 4.598 1 96.69 101 GLU B N 1
ATOM 2328 C CA . GLU B 1 101 ? -23.531 -6.523 5.656 1 96.69 101 GLU B CA 1
ATOM 2329 C C . GLU B 1 101 ? -22.078 -6.859 6 1 96.69 101 GLU B C 1
ATOM 2331 O O . GLU B 1 101 ? -21.719 -6.945 7.176 1 96.69 101 GLU B O 1
ATOM 2336 N N . ARG B 1 102 ? -21.312 -7.004 5.055 1 96.31 102 ARG B N 1
ATOM 2337 C CA . ARG B 1 102 ? -19.906 -7.312 5.242 1 96.31 102 ARG B CA 1
ATOM 2338 C C . ARG B 1 102 ? -19.203 -6.195 6.004 1 96.31 102 ARG B C 1
ATOM 2340 O O . ARG B 1 102 ? -18.469 -6.457 6.961 1 96.31 102 ARG B O 1
ATOM 2347 N N . TRP B 1 103 ? -19.391 -5.012 5.586 1 97.56 103 TRP B N 1
ATOM 2348 C CA . TRP B 1 103 ? -18.703 -3.879 6.203 1 97.56 103 TRP B CA 1
ATOM 2349 C C . TRP B 1 103 ? -19.172 -3.678 7.641 1 97.56 103 TRP B C 1
ATOM 2351 O O . TRP B 1 103 ? -18.375 -3.32 8.516 1 97.56 103 TRP B O 1
ATOM 2361 N N . ARG B 1 104 ? -20.391 -3.922 7.898 1 96.62 104 ARG B N 1
ATOM 2362 C CA . ARG B 1 104 ? -20.875 -3.836 9.273 1 96.62 104 ARG B CA 1
ATOM 2363 C C . ARG B 1 104 ? -20.219 -4.906 10.148 1 96.62 104 ARG B C 1
ATOM 2365 O O . ARG B 1 104 ? -19.969 -4.68 11.328 1 96.62 104 ARG B O 1
ATOM 2372 N N . ALA B 1 105 ? -19.938 -5.988 9.516 1 94.81 105 ALA B N 1
ATOM 2373 C CA . ALA B 1 105 ? -19.328 -7.094 10.25 1 94.81 105 ALA B CA 1
ATOM 2374 C C . ALA B 1 105 ? -17.828 -6.867 10.43 1 94.81 105 ALA B C 1
ATOM 2376 O O . ALA B 1 105 ? -17.234 -7.293 11.422 1 94.81 105 ALA B O 1
ATOM 2377 N N . GLN B 1 106 ? -17.234 -6.16 9.539 1 95.38 106 GLN B N 1
ATOM 2378 C CA . GLN B 1 106 ? -15.773 -6.145 9.586 1 95.38 106 GLN B CA 1
ATOM 2379 C C . GLN B 1 106 ? -15.258 -4.824 10.156 1 95.38 106 GLN B C 1
ATOM 2381 O O . GLN B 1 106 ? -14.078 -4.711 10.508 1 95.38 106 GLN B O 1
ATOM 2386 N N . ARG B 1 107 ? -16.109 -3.779 10.266 1 96.44 107 ARG B N 1
ATOM 2387 C CA . ARG B 1 107 ? -15.633 -2.518 10.812 1 96.44 107 ARG B CA 1
ATOM 2388 C C . ARG B 1 107 ? -15.047 -2.715 12.211 1 96.44 107 ARG B C 1
ATOM 2390 O O . ARG B 1 107 ? -15.633 -3.41 13.047 1 96.44 107 ARG B O 1
ATOM 2397 N N . GLY B 1 108 ? -13.867 -2.211 12.383 1 97.38 108 GLY B N 1
ATOM 2398 C CA . GLY B 1 108 ? -13.203 -2.297 13.672 1 97.38 108 GLY B CA 1
ATOM 2399 C C . GLY B 1 108 ? -12.562 -3.646 13.93 1 97.38 108 GLY B C 1
ATOM 2400 O O . GLY B 1 108 ? -12.047 -3.9 15.016 1 97.38 108 GLY B O 1
ATOM 2401 N N . ARG B 1 109 ? -12.547 -4.473 12.977 1 97.75 109 ARG B N 1
ATOM 2402 C CA . ARG B 1 109 ? -12.023 -5.824 13.148 1 97.75 109 ARG B CA 1
ATOM 2403 C C . ARG B 1 109 ? -10.812 -6.059 12.25 1 97.75 109 ARG B C 1
ATOM 2405 O O . ARG B 1 109 ? -10.328 -5.133 11.594 1 97.75 109 ARG B O 1
ATOM 2412 N N . THR B 1 110 ? -10.203 -7.172 12.422 1 98.5 110 THR B N 1
ATOM 2413 C CA . THR B 1 110 ? -9.031 -7.551 11.633 1 98.5 110 THR B CA 1
ATOM 2414 C C . THR B 1 110 ? -9.312 -8.812 10.828 1 98.5 110 THR B C 1
ATOM 2416 O O . THR B 1 110 ? -9.852 -9.789 11.352 1 98.5 110 THR B O 1
ATOM 2419 N N . GLY B 1 111 ? -9.117 -8.727 9.555 1 97.88 111 GLY B N 1
ATOM 2420 C CA . GLY B 1 111 ? -9.156 -9.891 8.68 1 97.88 111 GLY B CA 1
ATOM 2421 C C . GLY B 1 111 ? -7.797 -10.227 8.086 1 97.88 111 GLY B C 1
ATOM 2422 O O . GLY B 1 111 ? -6.797 -9.578 8.398 1 97.88 111 GLY B O 1
ATOM 2423 N N . ARG B 1 112 ? -7.77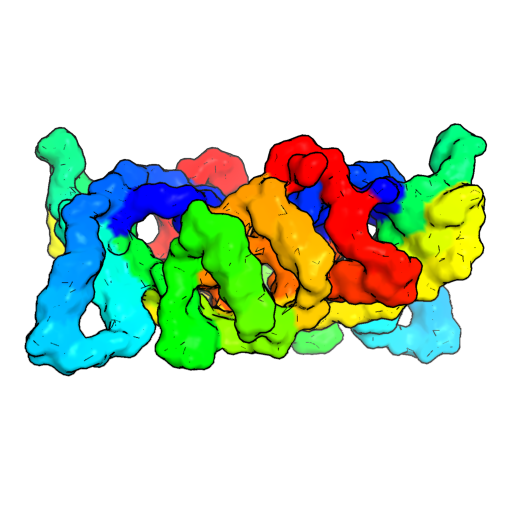3 -11.297 7.301 1 97.94 112 ARG B N 1
ATOM 2424 C CA . ARG B 1 112 ? -6.523 -11.75 6.703 1 97.94 112 ARG B CA 1
ATOM 2425 C C . ARG B 1 112 ? -6.699 -12.016 5.211 1 97.94 112 ARG B C 1
ATOM 2427 O O . ARG B 1 112 ? -7.668 -12.656 4.797 1 97.94 112 ARG B O 1
ATOM 2434 N N . LEU B 1 113 ? -5.852 -11.453 4.43 1 98 113 LEU B N 1
ATOM 2435 C CA . LEU B 1 113 ? -5.77 -11.773 3.008 1 98 113 LEU B CA 1
ATOM 2436 C C . LEU B 1 113 ? -4.734 -12.859 2.756 1 98 113 LEU B C 1
ATOM 2438 O O . LEU B 1 113 ? -3.572 -12.719 3.143 1 98 113 LEU B O 1
ATOM 2442 N N . HIS B 1 114 ? -5.16 -13.938 2.158 1 97.44 114 HIS B N 1
ATOM 2443 C CA . HIS B 1 114 ? -4.297 -15.047 1.758 1 97.44 114 HIS B CA 1
ATOM 2444 C C . HIS B 1 114 ? -4.039 -15.031 0.254 1 97.44 114 HIS B C 1
ATOM 2446 O O . HIS B 1 114 ? -4.977 -14.891 -0.537 1 97.44 114 HIS B O 1
ATOM 2452 N N . SER B 1 115 ? -2.832 -15.109 -0.074 1 97.62 115 SER B N 1
ATOM 2453 C CA . SER B 1 115 ? -2.467 -15.109 -1.487 1 97.62 115 SER B CA 1
ATOM 2454 C C . SER B 1 115 ? -1.557 -16.297 -1.82 1 97.62 115 SER B C 1
ATOM 2456 O O . SER B 1 115 ? -0.537 -16.5 -1.16 1 97.62 115 SER B O 1
ATOM 2458 N N . GLY B 1 116 ? -1.979 -17.062 -2.773 1 98.12 116 GLY B N 1
ATOM 2459 C CA . GLY B 1 116 ? -1.144 -18.141 -3.297 1 98.12 116 GLY B CA 1
ATOM 2460 C C . GLY B 1 116 ? -0.339 -17.719 -4.516 1 98.12 116 GLY B C 1
ATOM 2461 O O . GLY B 1 116 ? -0.8 -16.906 -5.324 1 98.12 116 GLY B O 1
ATOM 2462 N N . HIS B 1 117 ? 0.867 -18.234 -4.625 1 98.81 117 HIS B N 1
ATOM 2463 C CA . HIS B 1 117 ? 1.788 -17.969 -5.723 1 98.81 117 HIS B CA 1
ATOM 2464 C C . HIS B 1 117 ? 2.373 -19.25 -6.285 1 98.81 117 HIS B C 1
ATOM 2466 O O . HIS B 1 117 ? 2.834 -20.109 -5.535 1 98.81 117 HIS B O 1
ATOM 2472 N N . TRP B 1 118 ? 2.297 -19.375 -7.559 1 98.69 118 TRP B N 1
ATOM 2473 C CA . TRP B 1 118 ? 2.922 -20.5 -8.242 1 98.69 118 TRP B CA 1
ATOM 2474 C C . TRP B 1 118 ? 3.682 -20.031 -9.477 1 98.69 118 TRP B C 1
ATOM 2476 O O . TRP B 1 118 ? 3.123 -19.344 -10.336 1 98.69 118 TRP B O 1
ATOM 2486 N N . LEU B 1 119 ? 4.93 -20.359 -9.539 1 98.69 119 LEU B N 1
ATOM 2487 C CA . LEU B 1 119 ? 5.828 -19.922 -10.602 1 98.69 119 LEU B CA 1
ATOM 2488 C C . LEU B 1 119 ? 6.461 -21.125 -11.305 1 98.69 119 LEU B C 1
ATOM 2490 O O . LEU B 1 119 ? 7.055 -21.984 -10.648 1 98.69 119 LEU B O 1
ATOM 2494 N N . ILE B 1 120 ? 6.305 -21.188 -12.578 1 98.12 120 ILE B N 1
ATOM 2495 C CA . ILE B 1 120 ? 6.879 -22.266 -13.383 1 98.12 120 ILE B CA 1
ATOM 2496 C C . ILE B 1 120 ? 7.988 -21.719 -14.273 1 98.12 120 ILE B C 1
ATOM 2498 O O . ILE B 1 120 ? 7.785 -20.734 -14.992 1 98.12 120 ILE B O 1
ATOM 2502 N N . ASP B 1 121 ? 9.133 -22.328 -14.164 1 97.94 121 ASP B N 1
ATOM 2503 C CA . ASP B 1 121 ? 10.258 -22.016 -15.039 1 97.94 121 ASP B CA 1
ATOM 2504 C C . ASP B 1 121 ? 10.141 -22.734 -16.375 1 97.94 121 ASP B C 1
ATOM 2506 O O . ASP B 1 121 ? 10.391 -23.938 -16.469 1 97.94 121 ASP B O 1
ATOM 2510 N N . HIS B 1 122 ? 9.734 -22.016 -17.406 1 95.62 122 HIS B N 1
ATOM 2511 C CA . HIS B 1 122 ? 9.562 -22.562 -18.75 1 95.62 122 HIS B CA 1
ATOM 2512 C C . HIS B 1 122 ? 10.57 -21.969 -19.719 1 95.62 122 HIS B C 1
ATOM 2514 O O . HIS B 1 122 ? 10.266 -21.781 -20.891 1 95.62 122 HIS B O 1
ATOM 2520 N N . ARG B 1 123 ? 11.703 -21.484 -19.234 1 94.44 123 ARG B N 1
ATOM 2521 C CA . ARG B 1 123 ? 12.766 -20.953 -20.078 1 94.44 123 ARG B CA 1
ATOM 2522 C C . ARG B 1 123 ? 13.266 -22 -21.062 1 94.44 123 ARG B C 1
ATOM 2524 O O . ARG B 1 123 ? 13.43 -23.172 -20.703 1 94.44 123 ARG B O 1
ATOM 2531 N N . GLY B 1 124 ? 13.477 -21.625 -22.297 1 92.94 124 GLY B N 1
ATOM 2532 C CA . GLY B 1 124 ? 13.938 -22.547 -23.328 1 92.94 124 GLY B CA 1
ATOM 2533 C C . GLY B 1 124 ? 12.812 -23.359 -23.938 1 92.94 124 GLY B C 1
ATOM 2534 O O . GLY B 1 124 ? 13.062 -24.281 -24.734 1 92.94 124 GLY B O 1
ATOM 2535 N N . GLY B 1 125 ? 11.578 -23.094 -23.5 1 90.88 125 GLY B N 1
ATOM 2536 C CA . GLY B 1 125 ? 10.414 -23.719 -24.094 1 90.88 125 GLY B CA 1
ATOM 2537 C C . GLY B 1 125 ? 10.039 -25.031 -23.406 1 90.88 125 GLY B C 1
ATOM 2538 O O . GLY B 1 125 ? 9.18 -25.766 -23.906 1 90.88 125 GLY B O 1
ATOM 2539 N N . VAL B 1 126 ? 10.727 -25.328 -22.312 1 90.88 126 VAL B N 1
ATOM 2540 C CA . VAL B 1 126 ? 10.438 -26.562 -21.594 1 90.88 126 VAL B CA 1
ATOM 2541 C C . VAL B 1 126 ? 10.297 -26.266 -20.094 1 90.88 126 VAL B C 1
ATOM 2543 O O . VAL B 1 126 ? 10.867 -25.281 -19.594 1 90.88 126 VAL B O 1
ATOM 2546 N N . GLU B 1 127 ? 9.5 -27.016 -19.422 1 92.75 127 GLU B N 1
ATOM 2547 C CA . GLU B 1 127 ? 9.367 -26.844 -17.969 1 92.75 127 GLU B CA 1
ATOM 2548 C C . GLU B 1 127 ? 10.617 -27.328 -17.234 1 92.75 127 GLU B C 1
ATOM 2550 O O . GLU B 1 127 ? 10.93 -28.516 -17.266 1 92.75 127 GLU B O 1
ATOM 2555 N N . ASN B 1 128 ? 11.273 -26.469 -16.531 1 95.38 128 ASN B N 1
ATOM 2556 C CA . ASN B 1 128 ? 12.508 -26.781 -15.812 1 95.38 128 ASN B CA 1
ATOM 2557 C C . ASN B 1 128 ? 12.25 -27 -14.328 1 95.38 128 ASN B C 1
ATOM 2559 O O . ASN B 1 128 ? 12.883 -27.844 -13.703 1 95.38 128 ASN B O 1
ATOM 2563 N N . ALA B 1 129 ? 11.406 -26.25 -13.773 1 97.56 129 ALA B N 1
ATOM 2564 C CA . ALA B 1 129 ? 11.117 -26.281 -12.344 1 97.56 129 ALA B CA 1
ATOM 2565 C C . ALA B 1 129 ? 9.836 -25.516 -12.023 1 97.56 129 ALA B C 1
ATOM 2567 O O . ALA B 1 129 ? 9.344 -24.734 -12.852 1 97.56 129 ALA B O 1
ATOM 2568 N N . ALA B 1 130 ? 9.266 -25.797 -10.938 1 98.38 130 ALA B N 1
ATOM 2569 C CA . ALA B 1 130 ? 8.125 -25.047 -10.406 1 98.38 130 ALA B CA 1
ATOM 2570 C C . ALA B 1 130 ? 8.25 -24.844 -8.898 1 98.38 130 ALA B C 1
ATOM 2572 O O . ALA B 1 130 ? 8.695 -25.75 -8.188 1 98.38 130 ALA B O 1
ATOM 2573 N N . VAL B 1 131 ? 7.941 -23.656 -8.438 1 98.75 131 VAL B N 1
ATOM 2574 C CA . VAL B 1 131 ? 8.016 -23.312 -7.02 1 98.75 131 VAL B CA 1
ATOM 2575 C C . VAL B 1 131 ? 6.77 -22.531 -6.609 1 98.75 131 VAL B C 1
ATOM 2577 O O . VAL B 1 131 ? 6.152 -21.844 -7.438 1 98.75 131 VAL B O 1
ATOM 2580 N N . GLY B 1 132 ? 6.352 -22.703 -5.336 1 98.75 132 GLY B N 1
ATOM 2581 C CA . GLY B 1 132 ? 5.168 -22 -4.844 1 98.75 132 GLY B CA 1
ATOM 2582 C C . GLY B 1 132 ? 5.27 -21.609 -3.383 1 98.75 132 GLY B C 1
ATOM 2583 O O . GLY B 1 132 ? 6.109 -22.141 -2.65 1 98.75 132 GLY B O 1
ATOM 2584 N N . ALA B 1 133 ? 4.523 -20.625 -2.971 1 98.75 133 ALA B N 1
ATOM 2585 C CA . ALA B 1 133 ? 4.418 -20.172 -1.585 1 98.75 133 ALA B CA 1
ATOM 2586 C C . ALA B 1 133 ? 3.135 -19.375 -1.362 1 98.75 133 ALA B C 1
ATOM 2588 O O . ALA B 1 133 ? 2.533 -18.875 -2.316 1 98.75 133 ALA B O 1
ATOM 2589 N N . THR B 1 134 ? 2.713 -19.344 -0.178 1 98.5 134 THR B N 1
ATOM 2590 C CA . THR B 1 134 ? 1.592 -18.5 0.218 1 98.5 134 THR B CA 1
ATOM 2591 C C . THR B 1 134 ? 2.076 -17.312 1.04 1 98.5 134 THR B C 1
ATOM 2593 O O . THR B 1 134 ? 3.154 -17.359 1.638 1 98.5 134 THR B O 1
ATOM 2596 N N . ALA B 1 135 ? 1.409 -16.219 0.942 1 98.62 135 ALA B N 1
ATOM 2597 C CA . ALA B 1 135 ? 1.604 -15.039 1.783 1 98.62 135 ALA B CA 1
ATOM 2598 C C . ALA B 1 135 ? 0.305 -14.648 2.482 1 98.62 135 ALA B C 1
ATOM 2600 O O . ALA B 1 135 ? -0.785 -14.852 1.943 1 98.62 135 ALA B O 1
ATOM 2601 N N . VAL B 1 136 ? 0.462 -14.156 3.658 1 98.38 136 VAL B N 1
ATOM 2602 C CA . VAL B 1 136 ? 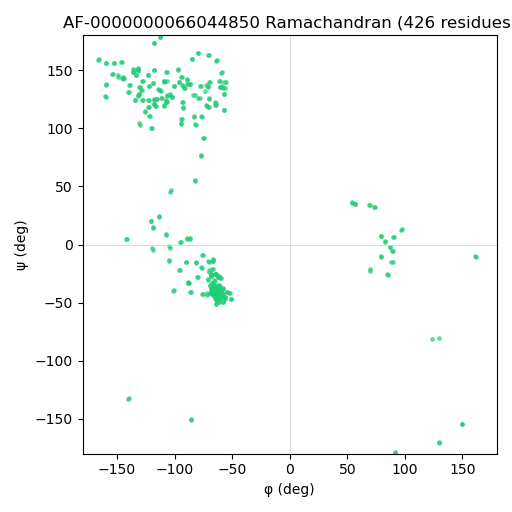-0.695 -13.688 4.414 1 98.38 136 VAL B CA 1
ATOM 2603 C C . VAL B 1 136 ? -0.423 -12.289 4.961 1 98.38 136 VAL B C 1
ATOM 2605 O O . VAL B 1 136 ? 0.685 -11.992 5.414 1 98.38 136 VAL B O 1
ATOM 2608 N N . ALA B 1 137 ? -1.357 -11.414 4.863 1 98.5 137 ALA B N 1
ATOM 2609 C CA . ALA B 1 137 ? -1.307 -10.086 5.477 1 98.5 137 ALA B CA 1
ATOM 2610 C C . ALA B 1 137 ? -2.57 -9.805 6.285 1 98.5 137 ALA B C 1
ATOM 2612 O O . ALA B 1 137 ? -3.68 -10.094 5.832 1 98.5 137 ALA B O 1
ATOM 2613 N N . ALA B 1 138 ? -2.402 -9.32 7.453 1 98.69 138 ALA B N 1
ATOM 2614 C CA . ALA B 1 138 ? -3.535 -8.914 8.281 1 98.69 138 ALA B CA 1
ATOM 2615 C C . ALA B 1 138 ? -3.953 -7.477 7.973 1 98.69 138 ALA B C 1
ATOM 2617 O O . ALA B 1 138 ? -3.104 -6.609 7.762 1 98.69 138 ALA B O 1
ATOM 2618 N N . VAL B 1 139 ? -5.223 -7.23 7.902 1 98.56 139 VAL B N 1
ATOM 2619 C CA . VAL B 1 139 ? -5.801 -5.918 7.633 1 98.56 139 VAL B CA 1
ATOM 2620 C C . VAL B 1 139 ? -6.738 -5.523 8.773 1 98.56 139 VAL B C 1
ATOM 2622 O O . VAL B 1 139 ? -7.73 -6.207 9.039 1 98.56 139 VAL B O 1
ATOM 2625 N N . SER B 1 140 ? -6.418 -4.465 9.43 1 98.81 140 SER B N 1
ATOM 2626 C CA . SER B 1 140 ? -7.281 -3.928 10.477 1 98.81 140 SER B CA 1
ATOM 2627 C C . SER B 1 140 ? -8.07 -2.721 9.984 1 98.81 140 SER B C 1
ATOM 2629 O O . SER B 1 140 ? -7.488 -1.758 9.477 1 98.81 140 SER B O 1
ATOM 2631 N N . PHE B 1 141 ? -9.352 -2.799 10.172 1 98.56 141 PHE B N 1
ATOM 2632 C CA . PHE B 1 141 ? -10.234 -1.763 9.656 1 98.56 141 PHE B CA 1
ATOM 2633 C C . PHE B 1 141 ? -10.57 -0.747 10.742 1 98.56 141 PHE B C 1
ATOM 2635 O O . PHE B 1 141 ? -10.594 -1.081 11.922 1 98.56 141 PHE B O 1
ATOM 2642 N N . ALA B 1 142 ? -10.812 0.444 10.305 1 98.12 142 ALA B N 1
ATOM 2643 C CA . ALA B 1 142 ? -11.32 1.484 11.195 1 98.12 142 ALA B CA 1
ATOM 2644 C C . ALA B 1 142 ? -12.766 1.207 11.594 1 98.12 142 ALA B C 1
ATOM 2646 O O . ALA B 1 142 ? -13.422 0.341 11.016 1 98.12 142 ALA B O 1
ATOM 2647 N N . ASP B 1 143 ? -13.164 1.902 12.664 1 97 143 ASP B N 1
ATOM 2648 C CA . ASP B 1 143 ? -14.586 1.892 12.992 1 97 143 ASP B CA 1
ATOM 2649 C C . ASP B 1 143 ? -15.367 2.824 12.07 1 97 143 ASP B C 1
ATOM 2651 O O . ASP B 1 143 ? -15.766 3.918 12.477 1 97 143 ASP B O 1
ATOM 2655 N N . VAL B 1 144 ? -15.594 2.375 10.875 1 97.69 144 VAL B N 1
ATOM 2656 C CA . VAL B 1 144 ? -16.219 3.145 9.805 1 97.69 144 VAL B CA 1
ATOM 2657 C C . VAL B 1 144 ? -17.688 3.367 10.117 1 97.69 144 VAL B C 1
ATOM 2659 O O . VAL B 1 144 ? -18.375 2.457 10.594 1 97.69 144 VAL B O 1
ATOM 2662 N N . THR B 1 145 ? -18.234 4.516 9.859 1 97.25 145 THR B N 1
ATOM 2663 C CA . THR B 1 145 ? -19.641 4.828 10.156 1 97.25 145 THR B CA 1
ATOM 2664 C C . THR B 1 145 ? -20.562 4.238 9.094 1 97.25 145 THR B C 1
ATOM 2666 O O . THR B 1 145 ? -20.109 3.885 8 1 97.25 145 THR B O 1
ATOM 2669 N N . ASP B 1 146 ? -21.828 4.195 9.438 1 97.44 146 ASP B N 1
ATOM 2670 C CA . ASP B 1 146 ? -22.812 3.756 8.453 1 97.44 146 ASP B CA 1
ATOM 2671 C C . ASP B 1 146 ? -22.828 4.68 7.238 1 97.44 146 ASP B C 1
ATOM 2673 O O . ASP B 1 146 ? -22.953 4.219 6.102 1 97.44 146 ASP B O 1
ATOM 2677 N N . ALA B 1 147 ? -22.656 5.922 7.492 1 97.31 147 ALA B N 1
ATOM 2678 C CA . ALA B 1 147 ? -22.656 6.898 6.402 1 97.31 147 ALA B CA 1
ATOM 2679 C C . ALA B 1 147 ? -21.453 6.68 5.48 1 97.31 147 ALA B C 1
ATOM 2681 O O . ALA B 1 147 ? -21.594 6.742 4.254 1 97.31 147 ALA B O 1
ATOM 2682 N N . GLU B 1 148 ? -20.312 6.402 6.055 1 97.5 148 GLU B N 1
ATOM 2683 C CA . GLU B 1 148 ? -19.109 6.117 5.266 1 97.5 148 GLU B CA 1
ATOM 2684 C C . GLU B 1 148 ? -19.281 4.828 4.465 1 97.5 148 GLU B C 1
ATOM 2686 O O . GLU B 1 148 ? -18.875 4.758 3.301 1 97.5 148 GLU B O 1
ATOM 2691 N N . ILE B 1 149 ? -19.859 3.832 5.098 1 97.94 149 ILE B N 1
ATOM 2692 C CA . ILE B 1 149 ? -20.109 2.559 4.43 1 97.94 149 ILE B CA 1
ATOM 2693 C C . ILE B 1 149 ? -21.031 2.775 3.225 1 97.94 149 ILE B C 1
ATOM 2695 O O . ILE B 1 149 ? -20.719 2.32 2.121 1 97.94 149 ILE B O 1
ATOM 2699 N N . ASP B 1 150 ? -22.094 3.531 3.436 1 97.94 150 ASP B N 1
ATOM 2700 C CA . ASP B 1 150 ? -23.047 3.783 2.363 1 97.94 150 ASP B CA 1
ATOM 2701 C C . ASP B 1 150 ? -22.391 4.555 1.217 1 97.94 150 ASP B C 1
ATOM 2703 O O . ASP B 1 150 ? -22.625 4.238 0.046 1 97.94 150 ASP B O 1
ATOM 2707 N N . ALA B 1 151 ? -21.625 5.523 1.547 1 97.31 151 ALA B N 1
ATOM 2708 C CA . ALA B 1 151 ? -20.938 6.309 0.526 1 97.31 151 ALA B CA 1
ATOM 2709 C C . ALA B 1 151 ? -19.953 5.441 -0.26 1 97.31 151 ALA B C 1
ATOM 2711 O O . ALA B 1 151 ? -19.875 5.543 -1.486 1 97.31 151 ALA B O 1
ATOM 2712 N N . TYR B 1 152 ? -19.234 4.574 0.465 1 97.75 152 TYR B N 1
ATOM 2713 C CA . TYR B 1 152 ? -18.266 3.688 -0.171 1 97.75 152 TYR B CA 1
ATOM 2714 C C . TYR B 1 152 ? -18.953 2.715 -1.116 1 97.75 152 TYR B C 1
ATOM 2716 O O . TYR B 1 152 ? -18.531 2.537 -2.26 1 97.75 152 TYR B O 1
ATOM 2724 N N . ILE B 1 153 ? -20.031 2.172 -0.743 1 97.94 153 ILE B N 1
ATOM 2725 C CA . ILE B 1 153 ? -20.812 1.244 -1.558 1 97.94 153 ILE B CA 1
ATOM 2726 C C . ILE B 1 153 ? -21.359 1.969 -2.785 1 97.94 153 ILE B C 1
ATOM 2728 O O . ILE B 1 153 ? -21.359 1.421 -3.889 1 97.94 153 ILE B O 1
ATOM 2732 N N . ALA B 1 154 ? -21.766 3.209 -2.592 1 97.06 154 ALA B N 1
ATOM 2733 C CA . ALA B 1 154 ? -22.328 4.004 -3.674 1 97.06 154 ALA B CA 1
ATOM 2734 C C . ALA B 1 154 ? -21.297 4.258 -4.77 1 97.06 154 ALA B C 1
ATOM 2736 O O . ALA B 1 154 ? -21.656 4.445 -5.938 1 97.06 154 ALA B O 1
ATOM 2737 N N . SER B 1 155 ? -20.047 4.238 -4.441 1 96.38 155 SER B N 1
ATOM 2738 C CA . SER B 1 155 ? -19 4.438 -5.434 1 96.38 155 SER B CA 1
ATOM 2739 C C . SER B 1 155 ? -18.891 3.242 -6.375 1 96.38 155 SER B C 1
ATOM 2741 O O . SER B 1 155 ? -18.281 3.342 -7.445 1 96.38 155 SER B O 1
ATOM 2743 N N . GLY B 1 156 ? -19.375 2.057 -5.934 1 96.56 156 GLY B N 1
ATOM 2744 C CA . GLY B 1 156 ? -19.281 0.829 -6.707 1 96.56 156 GLY B CA 1
ATOM 2745 C C . GLY B 1 156 ? -17.984 0.059 -6.457 1 96.56 156 GLY B C 1
ATOM 2746 O O . GLY B 1 156 ? -17.922 -1.139 -6.738 1 96.56 156 GLY B O 1
ATOM 2747 N N . GLU B 1 157 ? -17.016 0.594 -5.895 1 95 157 GLU B N 1
ATOM 2748 C CA . GLU B 1 157 ? -15.688 0.014 -5.742 1 95 157 GLU B CA 1
ATOM 2749 C C . GLU B 1 157 ? -15.734 -1.266 -4.91 1 95 157 GLU B C 1
ATOM 2751 O O . GLU B 1 157 ? -15.156 -2.285 -5.297 1 95 157 GLU B O 1
ATOM 2756 N N . PRO B 1 158 ? -16.438 -1.314 -3.814 1 96.44 158 PRO B N 1
ATOM 2757 C CA . PRO B 1 158 ? -16.375 -2.506 -2.965 1 96.44 158 PRO B CA 1
ATOM 2758 C C . PRO B 1 158 ? -17.078 -3.709 -3.588 1 96.44 158 PRO B C 1
ATOM 2760 O O . PRO B 1 158 ? -16.891 -4.844 -3.143 1 96.44 158 PRO B O 1
ATOM 2763 N N . LEU B 1 159 ? -17.875 -3.477 -4.629 1 96.12 159 LEU B N 1
ATOM 2764 C CA . LEU B 1 159 ? -18.734 -4.535 -5.152 1 96.12 159 LEU B CA 1
ATOM 2765 C C . LEU B 1 159 ? -17.922 -5.527 -5.988 1 96.12 159 LEU B C 1
ATOM 2767 O O . LEU B 1 159 ? -18.344 -6.672 -6.172 1 96.12 159 LEU B O 1
ATOM 2771 N N . GLU B 1 160 ? -16.734 -5.094 -6.441 1 90.69 160 GLU B N 1
ATOM 2772 C CA . GLU B 1 160 ? -16.016 -5.895 -7.43 1 90.69 160 GLU B CA 1
ATOM 2773 C C . GLU B 1 160 ? -14.648 -6.32 -6.918 1 90.69 160 GLU B C 1
ATOM 2775 O O . GLU B 1 160 ? -13.766 -6.656 -7.703 1 90.69 160 GLU B O 1
ATOM 2780 N N . VAL B 1 161 ? -14.484 -6.293 -5.594 1 90.06 161 VAL B N 1
ATOM 2781 C CA . VAL B 1 161 ? -13.211 -6.691 -5 1 90.06 161 VAL B CA 1
ATOM 2782 C C . VAL B 1 161 ? -13.453 -7.637 -3.828 1 90.06 161 VAL B C 1
ATOM 2784 O O . VAL B 1 161 ? -14.445 -7.5 -3.111 1 90.06 161 VAL B O 1
ATOM 2787 N N . ALA B 1 162 ? -12.508 -8.578 -3.678 1 87.81 162 ALA B N 1
ATOM 2788 C CA . ALA B 1 162 ? -12.594 -9.516 -2.559 1 87.81 162 ALA B CA 1
ATOM 2789 C C . ALA B 1 162 ? -12.555 -8.773 -1.223 1 87.81 162 ALA B C 1
ATOM 2791 O O . ALA B 1 162 ? -11.773 -7.836 -1.047 1 87.81 162 ALA B O 1
ATOM 2792 N N . GLY B 1 163 ? -13.414 -9.133 -0.287 1 93.12 163 GLY B N 1
ATOM 2793 C CA . GLY B 1 163 ? -13.477 -8.516 1.026 1 93.12 163 GLY B CA 1
ATOM 2794 C C . GLY B 1 163 ? -14.211 -7.184 1.026 1 93.12 163 GLY B C 1
ATOM 2795 O O . GLY B 1 163 ? -14.43 -6.59 2.084 1 93.12 163 GLY B O 1
ATOM 2796 N N . ALA B 1 164 ? -14.516 -6.641 -0.205 1 96.19 164 ALA B N 1
ATOM 2797 C CA . ALA B 1 164 ? -15.289 -5.418 -0.392 1 96.19 164 ALA B CA 1
ATOM 2798 C C . ALA B 1 164 ? -14.469 -4.184 -0.03 1 96.19 164 ALA B C 1
ATOM 2800 O O . ALA B 1 164 ? -15.008 -3.195 0.476 1 96.19 164 ALA B O 1
ATOM 2801 N N . PHE B 1 165 ? -13.18 -4.266 -0.255 1 97 165 PHE B N 1
ATOM 2802 C CA . PHE B 1 165 ? -12.367 -3.092 0.036 1 97 165 PHE B CA 1
ATOM 2803 C C . PHE B 1 165 ? -11.117 -3.064 -0.845 1 97 165 PHE B C 1
ATOM 2805 O O . PHE B 1 165 ? -10.688 -4.102 -1.354 1 97 165 PHE B O 1
ATOM 2812 N N . THR B 1 166 ? -10.625 -1.869 -0.994 1 95.69 166 THR B N 1
ATOM 2813 C CA . THR B 1 166 ? -9.32 -1.636 -1.602 1 95.69 166 THR B CA 1
ATOM 2814 C C . THR B 1 166 ? -8.367 -0.965 -0.61 1 95.69 166 THR B C 1
ATOM 2816 O O . THR B 1 166 ? -8.812 -0.231 0.277 1 95.69 166 THR B O 1
ATOM 2819 N N . ILE B 1 167 ? -7.098 -1.253 -0.783 1 96.31 167 ILE B N 1
ATOM 2820 C CA . ILE B 1 167 ? -6.102 -0.68 0.117 1 96.31 167 ILE B CA 1
ATOM 2821 C C . ILE B 1 167 ? -5.508 0.581 -0.506 1 96.31 167 ILE B C 1
ATOM 2823 O O . ILE B 1 167 ? -5.066 1.485 0.207 1 96.31 167 ILE B O 1
ATOM 2827 N N . ASP B 1 168 ? -5.602 0.712 -1.833 1 93.69 168 ASP B N 1
ATOM 2828 C CA . ASP B 1 168 ? -4.82 1.745 -2.51 1 93.69 168 ASP B CA 1
ATOM 2829 C C . ASP B 1 168 ? -5.734 2.742 -3.221 1 93.69 168 ASP B C 1
ATOM 2831 O O . ASP B 1 168 ? -5.289 3.469 -4.113 1 93.69 168 ASP B O 1
ATOM 2835 N N . SER B 1 169 ? -6.973 2.752 -2.928 1 95.19 169 SER B N 1
ATOM 2836 C CA . SER B 1 169 ? -7.93 3.686 -3.508 1 95.19 169 SER B CA 1
ATOM 2837 C C . SER B 1 169 ? -8.93 4.172 -2.465 1 95.19 169 SER B C 1
ATOM 2839 O O . SER B 1 169 ? -8.547 4.566 -1.362 1 95.19 169 SER B O 1
ATOM 2841 N N . LEU B 1 170 ? -10.273 4.188 -2.756 1 97.31 170 LEU B N 1
ATOM 2842 C CA . LEU B 1 170 ? -11.266 4.816 -1.892 1 97.31 170 LEU B CA 1
ATOM 2843 C C . LEU B 1 170 ? -11.336 4.117 -0.537 1 97.31 170 LEU B C 1
ATOM 2845 O O . LEU B 1 170 ? -11.672 4.742 0.472 1 97.31 170 LEU B O 1
ATOM 2849 N N . GLY B 1 171 ? -10.969 2.881 -0.495 1 97.5 171 GLY B N 1
ATOM 2850 C CA . GLY B 1 171 ? -11.031 2.123 0.744 1 97.5 171 GLY B CA 1
ATOM 2851 C C . GLY B 1 171 ? -9.852 2.365 1.658 1 97.5 171 GLY B C 1
ATOM 2852 O O . GLY B 1 171 ? -9.898 2.031 2.844 1 97.5 171 GLY B O 1
ATOM 2853 N N . GLY B 1 172 ? -8.773 2.955 1.133 1 97.81 172 GLY B N 1
ATOM 2854 C CA . GLY B 1 172 ? -7.516 3.146 1.844 1 97.81 172 GLY B CA 1
ATOM 2855 C C . GLY B 1 172 ? -7.695 3.793 3.205 1 97.81 172 GLY B C 1
ATOM 2856 O O . GLY B 1 172 ? -7.219 3.268 4.215 1 97.81 172 GLY B O 1
ATOM 2857 N N . PRO B 1 173 ? -8.477 4.867 3.311 1 98.56 173 PRO B N 1
ATOM 2858 C CA . PRO B 1 173 ? -8.648 5.582 4.578 1 98.56 173 PRO B CA 1
ATOM 2859 C C . PRO B 1 173 ? -9.383 4.75 5.625 1 98.56 173 PRO B C 1
ATOM 2861 O O . PRO B 1 173 ? -9.391 5.102 6.809 1 98.56 173 PRO B O 1
ATOM 2864 N N . PHE B 1 174 ? -10 3.643 5.203 1 98.62 174 PHE B N 1
ATOM 2865 C CA . PHE B 1 174 ? -10.781 2.828 6.125 1 98.62 174 PHE B CA 1
ATOM 2866 C C . PHE B 1 174 ? -9.945 1.688 6.688 1 98.62 174 PHE B C 1
ATOM 2868 O O . PHE B 1 174 ? -10.438 0.892 7.492 1 98.62 174 PHE B O 1
ATOM 2875 N N . ILE B 1 175 ? -8.68 1.62 6.316 1 98.5 175 ILE B N 1
ATOM 2876 C CA . ILE B 1 175 ? -7.73 0.625 6.809 1 98.5 175 ILE B CA 1
ATOM 2877 C C . ILE B 1 175 ? -6.75 1.28 7.777 1 98.5 175 ILE B C 1
ATOM 2879 O O . ILE B 1 175 ? -5.98 2.166 7.395 1 98.5 175 ILE B O 1
ATOM 2883 N N . ARG B 1 176 ? -6.688 0.777 9 1 98.06 176 ARG B N 1
ATOM 2884 C CA . ARG B 1 176 ? -5.859 1.361 10.047 1 98.06 176 ARG B CA 1
ATOM 2885 C C . ARG B 1 176 ? -4.449 0.785 10.023 1 98.06 176 ARG B C 1
ATOM 2887 O O . ARG B 1 176 ? -3.486 1.472 10.367 1 98.06 176 ARG B O 1
ATOM 2894 N N . ARG B 1 177 ? -4.445 -0.431 9.641 1 98.5 177 ARG B N 1
ATOM 2895 C CA . ARG B 1 177 ? -3.18 -1.136 9.82 1 98.5 177 ARG B CA 1
ATOM 2896 C C . ARG B 1 177 ? -3.104 -2.361 8.914 1 98.5 177 ARG B C 1
ATOM 2898 O O . ARG B 1 177 ? -4.094 -3.078 8.75 1 98.5 177 ARG B O 1
ATOM 2905 N N . VAL B 1 178 ? -1.966 -2.531 8.344 1 98.75 178 VAL B N 1
ATOM 2906 C CA . VAL B 1 178 ? -1.62 -3.783 7.684 1 98.75 178 VAL B CA 1
ATOM 2907 C C . VAL B 1 178 ? -0.404 -4.41 8.359 1 98.75 178 VAL B C 1
ATOM 2909 O O . VAL B 1 178 ? 0.503 -3.699 8.805 1 98.75 178 VAL B O 1
ATOM 2912 N N . GLU B 1 179 ? -0.392 -5.652 8.539 1 98.81 179 GLU B N 1
ATOM 2913 C CA . GLU B 1 179 ? 0.763 -6.434 8.969 1 98.81 179 GLU B CA 1
ATOM 2914 C C . GLU B 1 179 ? 1.109 -7.52 7.953 1 98.81 179 GLU B C 1
ATOM 2916 O O . GLU B 1 179 ? 0.399 -8.516 7.84 1 98.81 179 GLU B O 1
ATOM 2921 N N . GLY B 1 180 ? 2.182 -7.41 7.266 1 98.69 180 GLY B N 1
ATOM 2922 C CA . GLY B 1 180 ? 2.592 -8.242 6.145 1 98.69 180 GLY B CA 1
ATOM 2923 C C . GLY B 1 180 ? 3.006 -7.441 4.926 1 98.69 180 GLY B C 1
ATOM 2924 O O . GLY B 1 180 ? 3.273 -6.242 5.027 1 98.69 180 GLY B O 1
ATOM 2925 N N . ASP B 1 181 ? 3.195 -8.094 3.838 1 98.56 181 ASP B N 1
ATOM 2926 C CA . ASP B 1 181 ? 3.436 -7.434 2.559 1 98.56 181 ASP B CA 1
ATOM 2927 C C . ASP B 1 181 ? 2.17 -6.75 2.047 1 98.56 181 ASP B C 1
ATOM 2929 O O . ASP B 1 181 ? 1.174 -7.414 1.752 1 98.56 181 ASP B O 1
ATOM 2933 N N . PRO B 1 182 ? 2.201 -5.398 1.889 1 97.88 182 PRO B N 1
ATOM 2934 C CA . PRO B 1 182 ? 0.974 -4.711 1.486 1 97.88 182 PRO B CA 1
ATOM 2935 C C . PRO B 1 182 ? 0.473 -5.148 0.112 1 97.88 182 PRO B C 1
ATOM 2937 O O . PRO B 1 182 ? -0.733 -5.117 -0.148 1 97.88 182 PRO B O 1
ATOM 2940 N N . SER B 1 183 ? 1.37 -5.574 -0.737 1 98 183 SER B N 1
ATOM 2941 C CA . SER B 1 183 ? 0.957 -6.004 -2.068 1 98 183 SER B CA 1
ATOM 2942 C C . SER B 1 183 ? 0.114 -7.273 -2.004 1 98 183 SER B C 1
ATOM 2944 O O . SER B 1 183 ? -0.654 -7.562 -2.924 1 98 183 SER B O 1
ATOM 2946 N N . THR B 1 184 ? 0.226 -8.031 -0.899 1 97.88 184 THR B N 1
ATOM 2947 C CA . THR B 1 184 ? -0.647 -9.18 -0.673 1 97.88 184 THR B CA 1
ATOM 2948 C C . THR B 1 184 ? -2.109 -8.742 -0.633 1 97.88 184 THR B C 1
ATOM 2950 O O . THR B 1 184 ? -2.98 -9.43 -1.178 1 97.88 184 THR B O 1
ATOM 2953 N N . VAL B 1 185 ? -2.33 -7.613 -0.032 1 97.12 185 VAL B N 1
ATOM 2954 C CA . VAL B 1 185 ? -3.686 -7.105 0.143 1 97.12 185 VAL B CA 1
ATOM 2955 C C . VAL B 1 185 ? -4.246 -6.648 -1.202 1 97.12 185 VAL B C 1
ATOM 2957 O O . VAL B 1 185 ? -5.449 -6.754 -1.451 1 97.12 185 VAL B O 1
ATOM 2960 N N . VAL B 1 186 ? -3.354 -6.199 -2.055 1 95 186 VAL B N 1
ATOM 2961 C CA . VAL B 1 186 ? -3.77 -5.723 -3.369 1 95 186 VAL B CA 1
ATOM 2962 C C . VAL B 1 186 ? -4.117 -6.91 -4.266 1 95 186 VAL B C 1
ATOM 2964 O O . VAL B 1 186 ? -5.117 -6.883 -4.98 1 95 186 VAL B O 1
ATOM 2967 N N . GLY B 1 187 ? -3.248 -7.953 -4.191 1 92 187 GLY B N 1
ATOM 2968 C CA . GLY B 1 187 ? -3.633 -9.07 -5.039 1 92 187 GLY B CA 1
ATOM 2969 C C . GLY B 1 187 ? -2.492 -10.039 -5.309 1 92 187 GLY B C 1
ATOM 2970 O O . GLY B 1 187 ? -2.686 -11.07 -5.949 1 92 187 GLY B O 1
ATOM 2971 N N . LEU B 1 188 ? -1.35 -9.633 -4.945 1 95.81 188 LEU B N 1
ATOM 2972 C CA . LEU B 1 188 ? -0.13 -10.406 -5.152 1 95.81 188 LEU B CA 1
ATOM 2973 C C . LEU B 1 188 ? 0.979 -9.93 -4.219 1 95.81 188 LEU B C 1
ATOM 2975 O O . LEU B 1 188 ? 1.232 -8.734 -4.109 1 95.81 188 LEU B O 1
ATOM 2979 N N . SER B 1 189 ? 1.581 -10.898 -3.482 1 98.44 189 SER B N 1
ATOM 2980 C CA . SER B 1 189 ? 2.76 -10.508 -2.717 1 98.44 189 SER B CA 1
ATOM 2981 C C . SER B 1 189 ? 3.984 -10.375 -3.615 1 98.44 189 SER B C 1
ATOM 2983 O O . SER B 1 189 ? 4.547 -11.375 -4.059 1 98.44 189 SER B O 1
ATOM 2985 N N . LEU B 1 190 ? 4.438 -9.195 -3.811 1 98.62 190 LEU B N 1
ATOM 2986 C CA . LEU B 1 190 ? 5.582 -8.945 -4.68 1 98.62 190 LEU B CA 1
ATOM 2987 C C . LEU B 1 190 ? 6.863 -9.5 -4.066 1 98.62 190 LEU B C 1
ATOM 2989 O O . LEU B 1 190 ? 7.727 -10.008 -4.785 1 98.62 190 LEU B O 1
ATOM 2993 N N . SER B 1 191 ? 6.973 -9.367 -2.76 1 98.62 191 SER B N 1
ATOM 2994 C CA . SER B 1 191 ? 8.164 -9.883 -2.104 1 98.62 191 SER B CA 1
ATOM 2995 C C . SER B 1 191 ? 8.227 -11.406 -2.189 1 98.62 191 SER B C 1
ATOM 2997 O O . SER B 1 191 ? 9.297 -11.984 -2.398 1 98.62 191 SER B O 1
ATOM 2999 N N . THR B 1 192 ? 7.051 -12.078 -2.051 1 98.75 192 THR B N 1
ATOM 3000 C CA . THR B 1 192 ? 6.996 -13.531 -2.189 1 98.75 192 THR B CA 1
ATOM 3001 C C . THR B 1 192 ? 7.332 -13.953 -3.617 1 98.75 192 THR B C 1
ATOM 3003 O O . THR B 1 192 ? 8.102 -14.891 -3.828 1 98.75 192 THR B O 1
ATOM 3006 N N . LEU B 1 193 ? 6.777 -13.266 -4.59 1 98.81 193 LEU B N 1
ATOM 3007 C CA . LEU B 1 193 ? 7.09 -13.57 -5.98 1 98.81 193 LEU B CA 1
ATOM 3008 C C . LEU B 1 193 ? 8.578 -13.398 -6.25 1 98.81 193 LEU B C 1
ATOM 3010 O O . LEU B 1 193 ? 9.203 -14.242 -6.902 1 98.81 193 LEU B O 1
ATOM 3014 N N . ARG B 1 194 ? 9.156 -12.328 -5.754 1 98.69 194 ARG B N 1
ATOM 3015 C CA . ARG B 1 194 ? 10.594 -12.102 -5.883 1 98.69 194 ARG B CA 1
ATOM 3016 C C . ARG B 1 194 ? 11.383 -13.273 -5.301 1 98.69 194 ARG B C 1
ATOM 3018 O O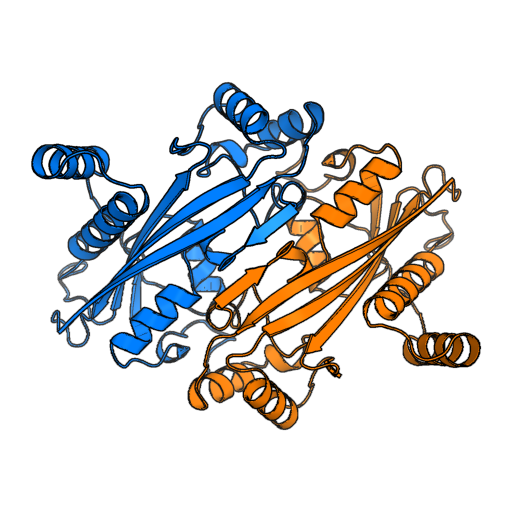 . ARG B 1 194 ? 12.352 -13.734 -5.91 1 98.69 194 ARG B O 1
ATOM 3025 N N . ASP B 1 195 ? 10.984 -13.703 -4.102 1 98.62 195 ASP B N 1
ATOM 3026 C CA . ASP B 1 195 ? 11.672 -14.82 -3.467 1 98.62 195 ASP B CA 1
ATOM 3027 C C . ASP B 1 195 ? 11.602 -16.078 -4.336 1 98.62 195 ASP B C 1
ATOM 3029 O O . ASP B 1 195 ? 12.586 -16.812 -4.461 1 98.62 195 ASP B O 1
ATOM 3033 N N . LEU B 1 196 ? 10.445 -16.328 -4.93 1 98.75 196 LEU B N 1
ATOM 3034 C CA . LEU B 1 196 ? 10.266 -17.5 -5.793 1 98.75 196 LEU B CA 1
ATOM 3035 C C . LEU B 1 196 ? 11.133 -17.375 -7.043 1 98.75 196 LEU B C 1
ATOM 3037 O O . LEU B 1 196 ? 11.742 -18.359 -7.473 1 98.75 196 LEU B O 1
ATOM 3041 N N . VAL B 1 197 ? 11.195 -16.188 -7.633 1 98.56 197 VAL B N 1
ATOM 3042 C CA . VAL B 1 197 ? 12.047 -15.945 -8.797 1 98.56 197 VAL B CA 1
ATOM 3043 C C . VAL B 1 197 ? 13.492 -16.266 -8.445 1 98.56 197 VAL B C 1
ATOM 3045 O O . VAL B 1 197 ? 14.188 -16.953 -9.203 1 98.56 197 VAL B O 1
ATOM 3048 N N . ARG B 1 198 ? 13.906 -15.875 -7.301 1 98.06 198 ARG B N 1
ATOM 3049 C CA . ARG B 1 198 ? 15.281 -16.094 -6.855 1 98.06 198 ARG B CA 1
ATOM 3050 C C . ARG B 1 198 ? 15.539 -17.578 -6.586 1 98.06 198 ARG B C 1
ATOM 3052 O O . ARG B 1 198 ? 16.641 -18.062 -6.812 1 98.06 198 ARG B O 1
ATOM 3059 N N . GLN B 1 199 ? 14.531 -18.25 -6.102 1 98.25 199 GLN B N 1
ATOM 3060 C CA . GLN B 1 199 ? 14.648 -19.688 -5.891 1 98.25 199 GLN B CA 1
ATOM 3061 C C . GLN B 1 199 ? 14.938 -20.422 -7.199 1 98.25 199 GLN B C 1
ATOM 3063 O O . GLN B 1 199 ? 15.57 -21.484 -7.199 1 98.25 199 GLN B O 1
ATOM 3068 N N . LEU B 1 200 ? 14.484 -19.859 -8.281 1 98 200 LEU B N 1
ATOM 3069 C CA . LEU B 1 200 ? 14.742 -20.422 -9.602 1 98 200 LEU B CA 1
ATOM 3070 C C . LEU B 1 200 ? 16.062 -19.922 -10.164 1 98 200 LEU B C 1
ATOM 3072 O O . LEU B 1 200 ? 16.375 -20.156 -11.336 1 98 200 LEU B O 1
ATOM 3076 N N . ARG B 1 201 ? 16.797 -19.188 -9.367 1 96.75 201 ARG B N 1
ATOM 3077 C CA . ARG B 1 201 ? 18.125 -18.672 -9.688 1 96.75 201 ARG B CA 1
ATOM 3078 C C . ARG B 1 201 ? 18.047 -17.609 -10.766 1 96.75 201 ARG B C 1
ATOM 3080 O O . ARG B 1 201 ? 18.906 -17.547 -11.656 1 96.75 201 ARG B O 1
ATOM 3087 N N . ILE B 1 202 ? 17.047 -16.875 -10.766 1 96.75 202 ILE B N 1
ATOM 3088 C CA . ILE B 1 202 ? 16.844 -15.703 -11.617 1 96.75 202 ILE B CA 1
ATOM 3089 C C . ILE B 1 202 ? 16.859 -14.43 -10.773 1 96.75 202 ILE B C 1
ATOM 3091 O O . ILE B 1 202 ? 16.281 -14.391 -9.695 1 96.75 202 ILE B O 1
ATOM 3095 N N . GLU B 1 203 ? 17.625 -13.43 -11.234 1 95.88 203 GLU B N 1
ATOM 3096 C CA . GLU B 1 203 ? 17.562 -12.141 -10.562 1 95.88 203 GLU B CA 1
ATOM 3097 C C . GLU B 1 203 ? 16.234 -11.438 -10.836 1 95.88 203 GLU B C 1
ATOM 3099 O O . GLU B 1 203 ? 15.773 -11.398 -11.977 1 95.88 203 GLU B O 1
ATOM 3104 N N . TRP B 1 204 ? 15.609 -10.859 -9.828 1 98 204 TRP B N 1
ATOM 3105 C CA . TRP B 1 204 ? 14.305 -10.219 -9.961 1 98 204 TRP B CA 1
ATOM 3106 C C . TRP B 1 204 ? 14.32 -9.172 -11.07 1 98 204 TRP B C 1
ATOM 3108 O O . TRP B 1 204 ? 13.398 -9.117 -11.891 1 98 204 TRP B O 1
ATOM 3118 N N . THR B 1 205 ? 15.391 -8.422 -11.156 1 97.5 205 THR B N 1
ATOM 3119 C CA . THR B 1 205 ? 15.43 -7.262 -12.039 1 97.5 205 THR B CA 1
ATOM 3120 C C . THR B 1 205 ? 15.594 -7.699 -13.492 1 97.5 205 THR B C 1
ATOM 3122 O O . THR B 1 205 ? 15.43 -6.891 -14.414 1 97.5 205 THR B O 1
ATOM 3125 N N . GLU B 1 206 ? 15.859 -8.984 -13.719 1 96.38 206 GLU B N 1
ATOM 3126 C CA . GLU B 1 206 ? 15.859 -9.531 -15.07 1 96.38 206 GLU B CA 1
ATOM 3127 C C . GLU B 1 206 ? 14.453 -9.523 -15.672 1 96.38 206 GLU B C 1
ATOM 3129 O O . GLU B 1 206 ? 14.289 -9.672 -16.891 1 96.38 206 GLU B O 1
ATOM 3134 N N . LEU B 1 207 ? 13.477 -9.32 -14.82 1 97.75 207 LEU B N 1
ATOM 3135 C CA . LEU B 1 207 ? 12.094 -9.305 -15.281 1 97.75 207 LEU B CA 1
ATOM 3136 C C . LEU B 1 207 ? 11.664 -7.898 -15.688 1 97.75 207 LEU B C 1
ATOM 3138 O O . LEU B 1 207 ? 10.625 -7.715 -16.312 1 97.75 207 LEU B O 1
ATOM 3142 N N . TRP B 1 208 ? 12.438 -6.848 -15.289 1 97.56 208 TRP B N 1
ATOM 3143 C CA . TRP B 1 208 ? 12.078 -5.477 -15.625 1 97.56 208 TRP B CA 1
ATOM 3144 C C . TRP B 1 208 ? 12.125 -5.262 -17.141 1 97.56 208 TRP B C 1
ATOM 3146 O O . TRP B 1 208 ? 13.156 -5.523 -17.766 1 97.56 208 TRP B O 1
ATOM 3156 N N . ASN B 1 209 ? 11.016 -4.852 -17.719 1 96.56 209 ASN B N 1
ATOM 3157 C CA . ASN B 1 209 ? 10.969 -4.676 -19.172 1 96.56 209 ASN B CA 1
ATOM 3158 C C . ASN B 1 209 ? 10.141 -3.457 -19.562 1 96.56 209 ASN B C 1
ATOM 3160 O O . ASN B 1 209 ? 9.812 -3.275 -20.734 1 96.56 209 ASN B O 1
ATOM 3164 N N . ARG B 1 210 ? 9.711 -2.746 -18.594 1 92.25 210 ARG B N 1
ATOM 3165 C CA . ARG B 1 210 ? 8.914 -1.565 -18.922 1 92.25 210 ARG B CA 1
ATOM 3166 C C . ARG B 1 210 ? 9.805 -0.34 -19.109 1 92.25 210 ARG B C 1
ATOM 3168 O O . ARG B 1 210 ? 10.828 -0.203 -18.438 1 92.25 210 ARG B O 1
ATOM 3175 N N . ALA B 1 211 ? 9.344 0.398 -20.094 1 71.19 211 ALA B N 1
ATOM 3176 C CA . ALA B 1 211 ? 10.094 1.599 -20.453 1 71.19 211 ALA B CA 1
ATOM 3177 C C . ALA B 1 211 ? 10.195 2.555 -19.266 1 71.19 211 ALA B C 1
ATOM 3179 O O . ALA B 1 211 ? 9.234 2.709 -18.5 1 71.19 211 ALA B O 1
ATOM 3180 N N . GLY B 1 212 ? 11.258 3.363 -19.047 1 62.41 212 GLY B N 1
ATOM 3181 C CA . GLY B 1 212 ? 11.516 4.312 -17.969 1 62.41 212 GLY B CA 1
ATOM 3182 C C . GLY B 1 212 ? 12.133 3.67 -16.75 1 62.41 212 GLY B C 1
ATOM 3183 O O . GLY B 1 212 ? 12.586 4.367 -15.844 1 62.41 212 GLY B O 1
ATOM 3184 N N . VAL B 1 213 ? 11.75 2.256 -16.719 1 51.88 213 VAL B N 1
ATOM 3185 C CA . VAL B 1 213 ? 12.477 1.502 -15.703 1 51.88 213 VAL B CA 1
ATOM 3186 C C . VAL B 1 213 ? 13.797 0.993 -16.281 1 51.88 213 VAL B C 1
ATOM 3188 O O . VAL B 1 213 ? 14.703 0.625 -15.539 1 51.88 213 VAL B O 1
ATOM 3191 N N . SER B 1 214 ? 13.914 0.649 -17.578 1 39.91 214 SER B N 1
ATOM 3192 C CA . SER B 1 214 ? 14.977 -0.116 -18.203 1 39.91 214 SER B CA 1
ATOM 3193 C C . SER B 1 214 ? 16.344 0.526 -17.969 1 39.91 214 SER B C 1
ATOM 3195 O O . SER B 1 214 ? 16.484 1.747 -18.078 1 39.91 214 SER B O 1
ATOM 3197 N N . LEU B 1 215 ? 17.172 -0.302 -17.203 1 34.19 215 LEU B N 1
ATOM 3198 C CA . LEU B 1 215 ? 18.594 0.014 -17.281 1 34.19 215 LEU B CA 1
ATOM 3199 C C . LEU B 1 215 ? 19.031 0.203 -18.734 1 34.19 215 LEU B C 1
ATOM 3201 O O . LEU B 1 215 ? 18.516 -0.465 -19.625 1 34.19 215 LEU B O 1
#

pLDDT: mean 94.87, std 7.75, range [34.19, 98.81]

Organism: Leifsonia xyli subsp. xyli (strain CTCB07) (NCBI:txid281090)

Solvent-accessible surface area (backbone atoms only — not comparable to full-atom values): 21661 Å² total; per-residue (Å²): 99,46,42,33,32,20,45,79,52,65,52,42,50,51,51,39,41,38,46,25,25,71,59,50,73,39,73,42,85,65,59,62,70,61,53,52,49,54,50,29,73,73,74,40,85,68,52,70,59,53,46,20,35,50,48,1,39,51,19,21,59,65,52,55,58,53,58,95,87,36,61,41,58,24,35,33,34,4,58,25,65,47,25,32,45,94,90,39,78,34,60,53,45,72,37,68,69,50,39,51,53,49,49,68,68,41,43,56,34,65,33,35,27,30,25,10,38,20,41,33,37,18,57,91,45,40,83,76,50,70,50,70,54,70,49,64,19,38,40,29,29,34,79,66,48,72,67,53,50,53,54,48,48,62,39,47,63,23,33,77,24,56,63,39,50,42,70,79,26,71,35,24,46,47,35,51,29,32,43,25,28,67,43,28,69,61,46,43,38,43,29,59,51,40,51,50,39,43,74,72,73,38,65,64,69,54,41,48,68,27,85,83,47,57,120,100,47,42,32,32,19,44,78,52,64,53,43,51,50,51,39,43,39,45,26,26,71,59,49,73,39,73,41,85,65,61,61,68,59,52,51,50,53,51,27,72,73,73,40,86,67,53,70,60,55,45,19,35,50,49,1,40,50,18,21,58,64,52,56,58,52,57,96,86,36,61,40,60,23,35,33,35,5,58,26,65,47,25,34,44,92,89,39,78,35,59,53,45,72,37,68,70,51,38,50,53,49,49,68,68,40,42,56,33,63,32,36,28,29,24,10,37,19,39,33,37,17,55,90,46,42,81,77,49,72,49,71,53,70,49,63,19,38,41,28,31,34,79,65,46,70,68,51,51,53,54,48,48,64,40,48,62,25,32,78,23,55,63,38,50,43,72,80,26,70,35,23,44,46,36,52,28,32,43,26,28,68,41,29,68,60,44,44,41,43,28,58,52,38,52,50,39,41,73,71,73,38,65,63,69,54,41,48,67,26,86,82,47,58,118

Secondary structure (DSSP, 8-state):
--EEE----HHHHHHHHHTT---EE------HHHHHHHHHHHH-SPPHHHHHHHHHHHHHHHH-SEETTEE--EEEEEEEEEEEETTEEE----SHHHHHHHHHHHTT-EEEEEEEEEEEEEGGGS--EEEEEEEEEEEEEP---HHHHHHHHHTSGGGGSGGG--SSSTTGGGEEEEEE-HHHHHT--HHHHHHHHHHTT--GGGG--STTT--/--EEE----HHHHHHHHHTT---EE------HHHHHHHHHHHH-SPPHHHHHHHHHHHHHHHH-SEETTEE--EEEEEEEEEEEETTEEE----SHHHHHHHHHHHTT-EEEEEEEEEEEEEGGGS--EEEEEEEEEEEEEP---HHHHHHHHHTSGGGGSGGG--SSSTTGGGEEEEEE-HHHHHT--HHHHHHHHHHTT--GGGG--STTT--

InterPro domains:
  IPR003697 Nucleoside triphosphate pyrophosphatase Maf-like protein [MF_00528] (2-202)
  IPR003697 Nucleoside triphosphate pyrophosphatase Maf-like protein [PF02545] (2-199)
  IPR003697 Nucleoside triphosphate pyrophosphatase Maf-like protein [PIRSF006305] (2-202)
  IPR003697 Nucleoside triphosphate pyrophosphatase Maf-like protein [PTHR43213] (2-200)
  IPR003697 Nucleoside triphosphate pyrophosphatase Maf-like protein [TIGR00172] (2-196)
  IPR003697 Nucleoside triphosphate pyrophosphatase Maf-like protein [cd00555] (3-196)
  IPR029001 Inosine triphosphate pyrophosphatase-like [G3DSA:3.90.950.10] (1-204)
  IPR029001 Inosine triphosphate pyrophosphatase-like [SSF52972] (1-199)

Radius of gyration: 22.66 Å; Cα contacts (8 Å, |Δi|>4): 1038; chains: 2; bounding box: 53×74×55 Å

Nearest PDB structures (foldseek):
  4p0e-assembly1_A  TM=9.041E-01  e=3.591E-17  Escherichia coli K-12
  4heb-assembly1_B  TM=9.073E-01  e=1.535E-16  Bacillus subtilis
  4jhc-assembly1_A  TM=8.693E-01  e=5.701E-17  Escherichia coli K-12
  4lu1-assembly1_A  TM=8.738E-01  e=3.174E-16  Escherichia coli K-12
  2p5x-assembly2_B  TM=8.633E-01  e=5.039E-16  Homo sapiens

Sequence (430 aa):
MRLYLASTSPARLALLRAAGIEPVVVPSQVDEPAAVAAAEAEHGPLSPDAMVQLLARLKAEAVRGALDGEPIDGLVFGGDSAFAIDGALHGKPHRPEIARERWRAQRGRTGRLHSGHWLIDHRGGVENAAVGATAVAAVSFADVTDAEIDAYIASGEPLEVAGAFTIDSLGGPFIRRVEGDPSTVVGLSLSTLRDLVRQLRIEWTELWNRAGVSLMRLYLASTSPARLALLRAAGIEPVVVPSQVDEPAAVAAAEAEHGPLSPDAMVQLLARLKAEAVRGALDGEPIDGLVFGGDSAFAIDGALHGKPHRPEIARERWRAQRGRTGRLHSGHWLIDHRGGVENAAVGATAVAAVSFADVTDAEIDAYIASGEPLEVAGAFTIDSLGGPFIRRVEGDPSTVVGLSLSTLRDLVRQLRIEWTELWNRAGVSL

Foldseek 3Di:
DAEEELDPDPLVQVVCVVVQFHHNYDHFPDPLVVQLVVVCVVPNHDDQQRSFQSQQANSQVRPAFDDPPHFDAAKGKGKGKWKDDPRDTFWAQLDLVSLLVLCVVQAQHKIKMKMKMKMFHCHPRRTDDIDIDMWMKMWGFHNADSVLSNVLVVVVQLRHGTSRADCPPSRVVGTDDMGTQVSSRSTDRPVRVQVRCVVVVHHPCVRRDHPPSND/DAEEELDPDPLVQVVCVVVQFHHNYDHFPDPLVVQLVVVCVVPNHDDQQRSFQSQQANSQVRPQADDPPHFDAAKGKGKGKWKDDPRDTFWAQLDLVSLLVLCVVQAQHKIKMKMKMKMFHCHPRRTDDIDIDMWMKMWGFHNADSVLSNVLVVVVQLRHGTSRADCPPSRVVGTDDMGTQVSSRSTDRPVRVQVRCVVVVHHPCVNRDDPPVDD